Protein AF-A0A3D3RJ85-F1 (afdb_monomer_lite)

Secondary structure (DSSP, 8-state):
---------------------------EEEEETTEEEEE-SPPBEEEETTEEE--SSS-BEEETTEEEEEHIIIIIITT--EEEEETTTTEEEEEETTEEEEEEBT-SEEEETTEEEE-SS-BEEEEETTTTEEEEEEEHHHHHHHHT-EEEEETTTTEEEEE-TT-S-S-TTS-EEEEETTEEEEE-SPEEEEEETTEE---SS-EEEETTEEEEEHIIIIISSSS--EEEEETTEEEEEETTEEEEEETT-SEEEETTEEEE-SS--EEEEEGGG--EEEEEEHHHHHHHTT-EEEEETTTTEEEEEPPPPPPP------------PPEEEEEE-HHHH-SS---HHHHHHHHHHHHHHHHHHT--EEEEEEESSS-BSS--SSSPBPHHHHSSTT---SS-HHHHHHHHHHTTT-EEEEEE-SSEEESS---GGGS-TT-HHHHHHHSTT-GGGEEEETTEEEE-TT-HHHHHHHHHHHHHHHHHS--SEEEE-S-SB---GGGGGGSTTHHHHHHHT--S-HHHHHHHHHHHHHHHHHHHHHHH-TTSEEEE--BS-HHHHH-SSSB---HHHHHHSTTS-SEE--B----TT-TTT-HHHHHHHHHHH---TTSEEEEEE-GGGTT-TTSGGGGGGS-S-HHHHHHHHHHHHT---EEEES-GGGGT-TTTHHHHHHHHHHHT-

Sequence (689 aa):
MKIKKWLTGLLVFCLIMTAVPIQGATSLPIRYSGKNYNYTDKQLKVKCNNKNVDISDTPGILDGDIGLLPYEEVFQDALNVSTTYSEAEKSLTLSKNGNKVILYVDGTYALVNGKKVQVPAKAKFVLYRNVNETKLLVPSRFVSKYLGFDYVYTSSTATISIVDNTSSSNSNKQSLAIVYAGKKQNYTDTQYTVYAEGKKVSTVMPAIKKNDTILVPAYTTFAKGGQGIQYSYKNSKMTLTKGDQSIIMKKGSKTALINGEEITLTEPLRAVKKVANGKYYMMAPVEVIAEAFGLVLTVDEELGTVKLTVPVEEVPDVEEPDVPEEDQEEMKGMWVSYLELGSGKKTEAQWKKKIDSIIEDCVNYGMNTIIFQVRPFGDAIYESDLFPWSQYVSGTQGVDPGYDPFEYVVEASHKKGLKVEAWINPYRVSSSSTDITKLSKDNPARKFRSTKGKERYVLAYNNGLYYNPAVKEVQNLIVNGVKEILDKYDVDGIHLDDYFYPSLGSNYANSFDATEYKASGSKLSIANWRRENVNTLVKKLYSTVKAADPNIRFGISPAGNINNLKDNTMYYVDIDTWLSEKGYVDYICPQIYWSFDHKTAAYDKMVDQWIQLNKSDIVDLYIGIAVYKAGYSNVDSGEWGKKSTILRDQILYGRETGKVDGYMFFRYDSFHNSVAQKEVNNLLKVLKQ

pLDDT: mean 87.58, std 16.29, range [28.28, 98.88]

Structure (mmCIF, N/CA/C/O backbone):
data_AF-A0A3D3RJ85-F1
#
_entry.id   AF-A0A3D3RJ85-F1
#
loop_
_atom_site.group_PDB
_atom_site.id
_atom_site.type_symbol
_atom_site.label_atom_id
_atom_site.label_alt_id
_atom_site.label_comp_id
_atom_site.label_asym_id
_atom_site.label_entity_id
_atom_site.label_seq_id
_atom_site.pdbx_PDB_ins_code
_atom_site.Cartn_x
_atom_site.Cartn_y
_atom_site.Cartn_z
_atom_site.occupancy
_atom_site.B_iso_or_equiv
_atom_site.auth_seq_id
_atom_site.auth_comp_id
_atom_site.auth_asym_id
_atom_site.auth_atom_id
_atom_site.pdbx_PDB_model_num
ATOM 1 N N . MET A 1 1 ? 80.071 6.674 -34.359 1.00 35.53 1 MET A N 1
ATOM 2 C CA . MET A 1 1 ? 79.670 6.607 -32.933 1.00 35.53 1 MET A CA 1
ATOM 3 C C . MET A 1 1 ? 78.147 6.502 -32.872 1.00 35.53 1 MET A C 1
ATOM 5 O O . MET A 1 1 ? 77.483 7.112 -33.694 1.00 35.53 1 MET A O 1
ATOM 9 N N . LYS A 1 2 ? 77.617 5.618 -32.026 1.00 37.38 2 LYS A N 1
ATOM 10 C CA . LYS A 1 2 ? 76.250 5.057 -32.054 1.00 37.38 2 LYS A CA 1
ATOM 11 C C . LYS A 1 2 ? 75.184 5.945 -31.357 1.00 37.38 2 LYS A C 1
ATOM 13 O O . LYS A 1 2 ? 75.510 6.529 -30.334 1.00 37.38 2 LYS A O 1
ATOM 18 N N . ILE A 1 3 ? 73.916 5.825 -31.820 1.00 38.38 3 ILE A N 1
ATOM 19 C CA . ILE A 1 3 ? 72.606 6.031 -31.114 1.00 38.38 3 ILE A CA 1
ATOM 20 C C . ILE A 1 3 ? 72.151 7.520 -30.987 1.00 38.38 3 ILE A C 1
ATOM 22 O O . ILE A 1 3 ? 72.967 8.350 -30.636 1.00 38.38 3 ILE A O 1
ATOM 26 N N . LYS A 1 4 ? 70.909 7.990 -31.261 1.00 36.78 4 LYS A N 1
ATOM 27 C CA . LYS A 1 4 ? 69.532 7.530 -30.930 1.00 36.78 4 LYS A CA 1
ATOM 28 C C . LYS A 1 4 ? 68.464 8.193 -31.852 1.00 36.78 4 LYS A C 1
ATOM 30 O O . LYS A 1 4 ? 68.701 9.246 -32.426 1.00 36.78 4 LYS A O 1
ATOM 35 N N . LYS A 1 5 ? 67.296 7.539 -31.934 1.00 43.44 5 LYS A N 1
ATOM 36 C CA . LYS A 1 5 ? 66.051 7.808 -32.702 1.00 43.44 5 LYS A CA 1
ATOM 37 C C . LYS A 1 5 ? 65.282 9.095 -32.317 1.00 43.44 5 LYS A C 1
ATOM 39 O O . LYS A 1 5 ? 65.373 9.479 -31.157 1.00 43.44 5 LYS A O 1
ATOM 44 N N . TRP A 1 6 ? 64.432 9.600 -33.233 1.00 32.72 6 TRP A N 1
ATOM 45 C CA . TRP A 1 6 ? 62.954 9.840 -33.150 1.00 32.72 6 TRP A CA 1
ATOM 46 C C . TRP A 1 6 ? 62.539 10.846 -34.263 1.00 32.72 6 TRP A C 1
ATOM 48 O O . TRP A 1 6 ? 63.122 11.916 -34.338 1.00 32.72 6 TRP A O 1
ATOM 58 N N . LEU A 1 7 ? 61.803 10.479 -35.325 1.00 34.25 7 LEU A N 1
ATOM 59 C CA . LEU A 1 7 ? 60.338 10.322 -35.505 1.00 34.25 7 LEU A CA 1
ATOM 60 C C . LEU A 1 7 ? 59.501 11.617 -35.382 1.00 34.25 7 LEU A C 1
ATOM 62 O O . LEU A 1 7 ? 59.059 11.958 -34.293 1.00 34.25 7 LEU A O 1
ATOM 66 N N . THR A 1 8 ? 59.188 12.232 -36.530 1.00 32.97 8 THR A N 1
ATOM 67 C CA . THR A 1 8 ? 57.969 13.031 -36.783 1.00 32.97 8 THR A CA 1
ATOM 68 C C . THR A 1 8 ? 57.664 13.024 -38.286 1.00 32.97 8 THR A C 1
ATOM 70 O O . THR A 1 8 ? 58.302 13.717 -39.072 1.00 32.97 8 THR A O 1
ATOM 73 N N . GLY A 1 9 ? 56.697 12.203 -38.698 1.00 34.09 9 GLY A N 1
ATOM 74 C CA . GLY A 1 9 ? 56.109 12.220 -40.038 1.00 34.09 9 GLY A CA 1
ATOM 75 C C . GLY A 1 9 ? 54.643 12.619 -39.929 1.00 34.09 9 GLY A C 1
ATOM 76 O O . GLY A 1 9 ? 53.859 11.895 -39.320 1.00 34.09 9 GLY A O 1
ATOM 77 N N . LEU A 1 10 ? 54.306 13.787 -40.482 1.00 33.91 10 LEU A N 1
ATOM 78 C CA . LEU A 1 10 ? 52.941 14.275 -40.661 1.00 33.91 10 LEU A CA 1
ATOM 79 C C . LEU A 1 10 ? 52.144 13.297 -41.536 1.00 33.91 10 LEU A C 1
ATOM 81 O O . LEU A 1 10 ? 52.535 13.024 -42.669 1.00 33.91 10 LEU A O 1
ATOM 85 N N . LEU A 1 11 ? 50.987 12.857 -41.047 1.00 34.09 11 LEU A N 1
ATOM 86 C CA . LEU A 1 11 ? 49.933 12.260 -41.861 1.00 34.09 11 LEU A CA 1
ATOM 87 C C . LEU A 1 11 ? 48.690 13.139 -41.713 1.00 34.09 11 LEU A C 1
ATOM 89 O O . LEU A 1 11 ? 48.042 13.175 -40.670 1.00 34.09 11 LEU A O 1
ATOM 93 N N . VAL A 1 12 ? 48.425 13.901 -42.771 1.00 37.09 12 VAL A N 1
ATOM 94 C CA . VAL A 1 12 ? 47.211 14.687 -42.980 1.00 37.09 12 VAL A CA 1
ATOM 95 C C . VAL A 1 12 ? 46.059 13.704 -43.175 1.00 37.09 12 VAL A C 1
ATOM 97 O O . VAL A 1 12 ? 45.979 13.040 -44.205 1.00 37.09 12 VAL A O 1
ATOM 100 N N . PHE A 1 13 ? 45.172 13.600 -42.187 1.00 31.62 13 PHE A N 1
ATOM 101 C CA . PHE A 1 13 ? 43.882 12.937 -42.348 1.00 31.62 13 PHE A CA 1
ATOM 102 C C . PHE A 1 13 ? 42.824 14.019 -42.578 1.00 31.62 13 PHE A C 1
ATOM 104 O O . PHE A 1 13 ? 42.473 14.769 -41.668 1.00 31.62 13 PHE A O 1
ATOM 111 N N . CYS A 1 14 ? 42.351 14.128 -43.822 1.00 33.44 14 CYS A N 1
ATOM 112 C CA . CYS A 1 14 ? 41.164 14.902 -44.167 1.00 33.44 14 CYS A CA 1
ATOM 113 C C . CYS A 1 14 ? 39.951 14.289 -43.459 1.00 33.44 14 CYS A C 1
ATOM 115 O O . CYS A 1 14 ? 39.433 13.259 -43.886 1.00 33.44 14 CYS A O 1
ATOM 117 N N . LEU A 1 15 ? 39.484 14.935 -42.393 1.00 30.28 15 LEU A N 1
ATOM 118 C CA . LEU A 1 15 ? 38.138 14.727 -41.877 1.00 30.28 15 LEU A CA 1
ATOM 119 C C . LEU A 1 15 ? 37.226 15.725 -42.589 1.00 30.28 15 LEU A C 1
ATOM 121 O O . LEU A 1 15 ? 37.188 16.909 -42.260 1.00 30.28 15 LEU A O 1
ATOM 125 N N . ILE A 1 16 ? 36.504 15.232 -43.593 1.00 36.62 16 ILE A N 1
ATOM 126 C CA . ILE A 1 16 ? 35.307 15.895 -44.102 1.00 36.62 16 ILE A CA 1
ATOM 127 C C . ILE A 1 16 ? 34.309 15.880 -42.941 1.00 36.62 16 ILE A C 1
ATOM 129 O O . ILE A 1 16 ? 33.618 14.890 -42.710 1.00 36.62 16 ILE A O 1
ATOM 133 N N . MET A 1 17 ? 34.264 16.964 -42.166 1.00 35.22 17 MET A N 1
ATOM 134 C CA . MET A 1 17 ? 33.098 17.264 -41.349 1.00 35.22 17 MET A CA 1
ATOM 135 C C . MET A 1 17 ? 31.976 17.625 -42.317 1.00 35.22 17 MET A C 1
ATOM 137 O O . MET A 1 17 ? 31.856 18.767 -42.755 1.00 35.22 17 MET A O 1
ATOM 141 N N . THR A 1 18 ? 31.139 16.651 -42.665 1.00 35.62 18 THR A N 1
ATOM 142 C CA . THR A 1 18 ? 29.778 16.982 -43.072 1.00 35.62 18 THR A CA 1
ATOM 143 C C . THR A 1 18 ? 29.142 17.658 -41.867 1.00 35.62 18 THR A C 1
ATOM 145 O O . THR A 1 18 ? 28.849 16.999 -40.867 1.00 35.62 18 THR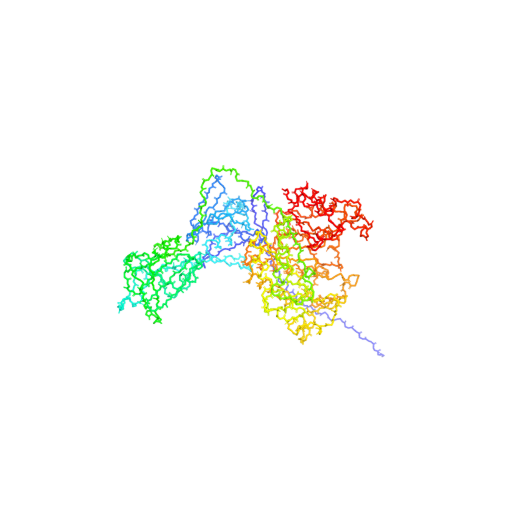 A O 1
ATOM 148 N N . ALA A 1 19 ? 28.994 18.980 -41.929 1.00 37.44 19 ALA A N 1
ATOM 149 C CA . ALA A 1 19 ? 28.113 19.702 -41.035 1.00 37.44 19 ALA A CA 1
ATOM 150 C C . ALA A 1 19 ? 26.723 19.085 -41.207 1.00 37.44 19 ALA A C 1
ATOM 152 O O . ALA A 1 19 ? 26.033 19.338 -42.192 1.00 37.44 19 ALA A O 1
ATOM 153 N N . VAL A 1 20 ? 26.342 18.206 -40.282 1.00 36.03 20 VAL A N 1
ATOM 154 C CA . VAL A 1 20 ? 24.941 17.844 -40.121 1.00 36.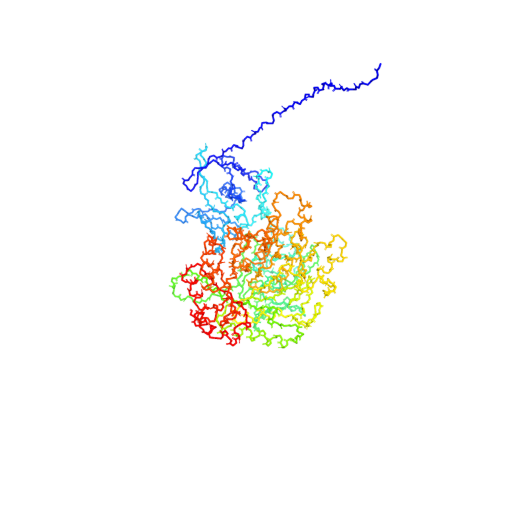03 20 VAL A CA 1
ATOM 155 C C . VAL A 1 20 ? 24.274 19.149 -39.703 1.00 36.03 20 VAL A C 1
ATOM 157 O O . VAL A 1 20 ? 24.696 19.720 -38.691 1.00 36.03 20 VAL A O 1
ATOM 160 N N . PRO A 1 21 ? 23.306 19.684 -40.463 1.00 34.34 21 PRO A N 1
ATOM 161 C CA . PRO A 1 21 ? 22.552 20.820 -39.977 1.00 34.34 21 PRO A CA 1
ATOM 162 C C . PRO A 1 21 ? 21.924 20.372 -38.660 1.00 34.34 21 PRO A C 1
ATOM 164 O O . PRO A 1 21 ? 21.127 19.433 -38.631 1.00 34.34 21 PRO A O 1
ATOM 167 N N . ILE A 1 22 ? 22.322 21.000 -37.553 1.00 37.91 22 ILE A N 1
ATOM 168 C CA . ILE A 1 22 ? 21.548 20.928 -36.321 1.00 37.91 22 ILE A CA 1
ATOM 169 C C . ILE A 1 22 ? 20.254 21.645 -36.674 1.00 37.91 22 ILE A C 1
ATOM 171 O O . ILE A 1 22 ? 20.170 22.871 -36.647 1.00 37.91 22 ILE A O 1
ATOM 175 N N . GLN A 1 23 ? 19.273 20.868 -37.115 1.00 38.78 23 GLN A N 1
ATOM 176 C CA . GLN A 1 23 ? 17.913 21.318 -37.295 1.00 38.78 23 GLN A CA 1
ATOM 177 C C . GLN A 1 23 ? 17.419 21.627 -35.883 1.00 38.78 23 GLN A C 1
ATOM 179 O O . GLN A 1 23 ? 17.003 20.734 -35.146 1.00 38.78 23 GLN A O 1
ATOM 184 N N . GLY A 1 24 ? 17.603 22.878 -35.452 1.00 39.94 24 GLY A N 1
ATOM 185 C CA . GLY A 1 24 ? 17.047 23.359 -34.197 1.00 39.94 24 GLY A CA 1
ATOM 186 C C . GLY A 1 24 ? 15.560 23.035 -34.206 1.00 39.94 24 GLY A C 1
ATOM 187 O O . GLY A 1 24 ? 14.891 23.293 -35.207 1.00 39.94 24 GLY A O 1
ATOM 188 N N . ALA A 1 25 ? 15.063 22.404 -33.140 1.00 46.53 25 ALA A N 1
ATOM 189 C CA . ALA A 1 25 ? 13.638 22.158 -32.995 1.00 46.53 25 ALA A CA 1
ATOM 190 C C . ALA A 1 25 ? 12.914 23.493 -33.215 1.00 46.53 25 ALA A C 1
ATOM 192 O O . ALA A 1 25 ? 13.152 24.457 -32.486 1.00 46.53 25 ALA A O 1
ATOM 193 N N . THR A 1 26 ? 12.107 23.580 -34.273 1.00 63.44 26 THR A N 1
ATOM 194 C CA . THR A 1 26 ? 11.292 24.759 -34.562 1.00 63.44 26 THR A CA 1
ATOM 195 C C . THR A 1 26 ? 10.365 24.966 -33.377 1.00 63.44 26 THR A C 1
ATOM 197 O O . THR A 1 26 ? 9.467 24.152 -33.146 1.00 63.44 26 THR A O 1
ATOM 200 N N . SER A 1 27 ? 10.626 26.009 -32.592 1.00 80.31 27 SER A N 1
ATOM 201 C CA . SER A 1 27 ? 9.788 26.349 -31.453 1.00 80.31 27 SER A CA 1
ATOM 202 C C . SER A 1 27 ? 8.386 26.698 -31.948 1.00 80.31 27 SER A C 1
ATOM 204 O O . SER A 1 27 ? 8.212 27.414 -32.935 1.00 80.31 27 SER A O 1
ATOM 206 N N . LEU A 1 28 ? 7.376 26.156 -31.276 1.00 91.38 28 LEU A N 1
ATOM 207 C CA . LEU A 1 28 ? 5.972 26.378 -31.589 1.00 91.38 28 LEU A CA 1
ATOM 208 C C . LEU A 1 28 ? 5.417 27.440 -30.627 1.00 91.38 28 LEU A C 1
ATOM 210 O O . LEU A 1 28 ? 5.245 27.156 -29.440 1.00 91.38 28 LEU A O 1
ATOM 214 N N . PRO A 1 29 ? 5.158 28.676 -31.079 1.00 93.19 29 PRO A N 1
ATOM 215 C CA . PRO A 1 29 ? 4.627 29.713 -30.214 1.00 93.19 29 PRO A CA 1
ATOM 216 C C . PRO A 1 29 ? 3.141 29.455 -29.954 1.00 93.19 29 PRO A C 1
ATOM 218 O O . PRO A 1 29 ? 2.297 29.581 -30.842 1.00 93.19 29 PRO A O 1
ATOM 221 N N . ILE A 1 30 ? 2.821 29.129 -28.707 1.00 94.88 30 ILE A N 1
ATOM 222 C CA . ILE A 1 30 ? 1.463 28.843 -28.245 1.00 94.88 30 ILE A CA 1
ATOM 223 C C . ILE A 1 30 ? 1.090 29.730 -27.059 1.00 94.88 30 ILE A C 1
ATOM 225 O O . ILE A 1 30 ? 1.949 30.316 -26.400 1.00 94.88 30 ILE A O 1
ATOM 229 N N . ARG A 1 31 ? -0.202 29.861 -26.773 1.00 89.44 31 ARG A N 1
ATOM 230 C CA . ARG A 1 31 ? -0.711 30.541 -25.580 1.00 89.44 31 ARG A CA 1
ATOM 231 C C . ARG A 1 31 ? -1.834 29.720 -24.967 1.00 89.44 31 ARG A C 1
ATOM 233 O O . ARG A 1 31 ? -2.778 29.360 -25.654 1.00 89.44 31 ARG A O 1
ATOM 240 N N . TYR A 1 32 ? -1.746 29.469 -23.671 1.00 87.81 32 TYR A N 1
ATOM 241 C CA . TYR A 1 32 ? -2.803 28.843 -22.876 1.00 87.81 32 TYR A CA 1
ATOM 242 C C . TYR A 1 32 ? -2.699 29.346 -21.435 1.00 87.81 32 TYR A C 1
ATOM 244 O O . TYR A 1 32 ? -1.665 29.891 -21.039 1.00 87.81 32 TYR A O 1
ATOM 252 N N . SER A 1 33 ? -3.786 29.255 -20.665 1.00 78.31 33 SER A N 1
ATOM 253 C CA . SER A 1 33 ? -3.843 29.746 -19.272 1.00 78.31 33 SER A CA 1
ATOM 254 C C . SER A 1 33 ? -3.320 31.191 -19.104 1.00 78.31 33 SER A C 1
ATOM 256 O O . SER A 1 33 ? -2.641 31.523 -18.134 1.00 78.31 33 SER A O 1
ATOM 258 N N . GLY A 1 34 ? -3.575 32.052 -20.098 1.00 75.94 34 GLY A N 1
ATOM 259 C CA . GLY A 1 34 ? -3.173 33.465 -20.100 1.00 75.94 34 GLY A CA 1
ATOM 260 C C . GLY A 1 34 ? -1.689 33.754 -20.372 1.00 75.94 34 GLY A C 1
ATOM 261 O O . GLY A 1 34 ? -1.317 34.926 -20.432 1.00 75.94 34 GLY A O 1
ATOM 262 N N . LYS A 1 35 ? -0.843 32.736 -20.580 1.00 80.88 35 LYS A N 1
ATOM 263 C CA . LYS A 1 35 ? 0.610 32.887 -20.768 1.00 80.88 35 LYS A CA 1
ATOM 264 C C . LYS A 1 35 ? 1.051 32.476 -22.171 1.00 80.88 35 LYS A C 1
ATOM 266 O O . LYS A 1 35 ? 0.508 31.541 -22.751 1.00 80.88 35 LYS A O 1
ATOM 271 N N . ASN A 1 36 ? 2.042 33.187 -22.708 1.00 87.56 36 ASN A N 1
ATOM 272 C CA . ASN A 1 36 ? 2.681 32.848 -23.979 1.00 87.56 36 ASN A CA 1
ATOM 273 C C . ASN A 1 36 ? 3.841 31.875 -23.726 1.00 87.56 36 ASN A C 1
ATOM 275 O O . ASN A 1 36 ? 4.658 32.109 -22.838 1.00 87.56 36 ASN A O 1
ATOM 279 N N . TYR A 1 37 ? 3.944 30.843 -24.554 1.00 88.56 37 TYR A N 1
ATOM 280 C CA . TYR A 1 37 ? 4.975 29.815 -24.506 1.00 88.56 37 TYR A CA 1
ATOM 281 C C . TYR A 1 37 ? 5.615 29.659 -25.883 1.00 88.56 37 TYR A C 1
ATOM 283 O O . TYR A 1 37 ? 4.931 29.732 -26.900 1.00 88.56 37 TYR A O 1
ATOM 291 N N . ASN A 1 38 ? 6.920 29.400 -25.910 1.00 90.00 38 ASN A N 1
ATOM 292 C CA . ASN A 1 38 ? 7.612 28.889 -27.090 1.00 90.00 38 ASN A CA 1
ATOM 293 C C . ASN A 1 38 ? 7.849 27.401 -26.841 1.00 90.00 38 ASN A C 1
ATOM 295 O O . ASN A 1 38 ? 8.827 27.035 -26.198 1.00 90.00 38 ASN A O 1
ATOM 299 N N . TYR A 1 39 ? 6.911 26.561 -27.264 1.00 89.88 39 TYR A N 1
ATOM 300 C CA . TYR A 1 39 ? 6.940 25.125 -27.016 1.00 89.88 39 TYR A CA 1
ATOM 301 C C . TYR A 1 39 ? 8.069 24.472 -27.822 1.00 89.88 39 TYR A C 1
ATOM 303 O O . TYR A 1 39 ? 8.102 24.571 -29.048 1.00 89.88 39 TYR A O 1
ATOM 311 N N . THR A 1 40 ? 9.027 23.859 -27.128 1.00 87.94 40 THR A N 1
ATOM 312 C CA . THR A 1 40 ? 10.263 23.308 -27.717 1.00 87.94 40 THR A CA 1
ATOM 313 C C . THR A 1 40 ? 10.284 21.785 -27.797 1.00 87.94 40 THR A C 1
ATOM 315 O O . THR A 1 40 ? 11.192 21.222 -28.406 1.00 87.94 40 THR A O 1
ATOM 318 N N . ASP A 1 41 ? 9.314 21.122 -27.172 1.00 86.19 41 ASP A N 1
ATOM 319 C CA . ASP A 1 41 ? 9.202 19.668 -27.178 1.00 86.19 41 ASP A CA 1
ATOM 320 C C . ASP A 1 41 ? 8.661 19.141 -28.515 1.00 86.19 41 ASP A C 1
ATOM 322 O O . ASP A 1 41 ? 8.302 19.886 -29.434 1.00 86.19 41 ASP A O 1
ATOM 326 N N . LYS A 1 42 ? 8.631 17.811 -28.644 1.00 87.62 42 LYS A N 1
ATOM 327 C CA . LYS A 1 42 ? 8.175 17.153 -29.869 1.00 87.62 42 LYS A CA 1
ATOM 328 C C . LYS A 1 42 ? 6.697 17.453 -30.126 1.00 87.62 42 LYS A C 1
ATOM 330 O O . LYS A 1 42 ? 5.831 17.044 -29.360 1.00 87.62 42 LYS A O 1
ATOM 335 N N . GLN A 1 43 ? 6.427 18.081 -31.264 1.00 94.19 43 GLN A N 1
ATOM 336 C CA . GLN A 1 43 ? 5.081 18.266 -31.799 1.00 94.19 43 GLN A CA 1
ATOM 337 C C . GLN A 1 43 ? 4.496 16.906 -32.211 1.00 94.19 43 GLN A C 1
ATOM 339 O O . GLN A 1 43 ? 5.124 16.150 -32.962 1.00 94.19 43 GLN A O 1
ATOM 344 N N . LEU A 1 44 ? 3.318 16.575 -31.688 1.00 95.81 44 LEU A N 1
ATOM 345 C CA . LEU A 1 44 ? 2.696 15.267 -31.857 1.00 95.81 44 LEU A CA 1
ATOM 346 C C . LEU A 1 44 ? 1.950 15.175 -33.186 1.00 95.81 44 LEU A C 1
ATOM 348 O O . LEU A 1 44 ? 1.183 16.062 -33.556 1.00 95.81 44 LEU A O 1
ATOM 352 N N . LYS A 1 45 ? 2.137 14.043 -33.863 1.00 96.62 45 LYS A N 1
ATOM 353 C CA . LYS A 1 45 ? 1.380 13.629 -35.050 1.00 96.62 45 LYS A CA 1
ATOM 354 C C . LYS A 1 45 ? 0.368 12.565 -34.658 1.00 96.62 45 LYS A C 1
ATOM 356 O O . LYS A 1 45 ? 0.613 11.813 -33.712 1.00 96.62 45 LYS A O 1
ATOM 361 N N . VAL A 1 46 ? -0.715 12.427 -35.417 1.00 96.44 46 VAL A N 1
ATOM 362 C CA . VAL A 1 46 ? -1.733 11.409 -35.140 1.00 96.44 46 VAL A CA 1
ATOM 363 C C . VAL A 1 46 ? -2.104 10.580 -36.369 1.00 96.44 46 VAL A C 1
ATOM 365 O O . VAL A 1 46 ? -2.171 11.070 -37.496 1.00 96.44 46 VAL A O 1
ATOM 368 N N . LYS A 1 47 ? -2.313 9.283 -36.132 1.00 94.25 47 LYS A N 1
ATOM 369 C CA . LYS A 1 47 ? -2.940 8.347 -37.060 1.00 94.25 47 LYS A CA 1
ATOM 370 C C . LYS A 1 47 ? -4.211 7.792 -36.432 1.00 94.25 47 LYS A C 1
ATOM 372 O O . LYS A 1 47 ? -4.142 7.216 -35.351 1.00 94.25 47 LYS A O 1
ATOM 377 N N . CYS A 1 48 ? -5.330 7.892 -37.133 1.00 91.69 48 CYS A N 1
ATOM 378 C CA . CYS A 1 48 ? -6.604 7.305 -36.732 1.00 91.69 48 CYS A CA 1
ATOM 379 C C . CYS A 1 48 ? -6.966 6.204 -37.729 1.00 91.69 48 CYS A C 1
ATOM 381 O O . CYS A 1 48 ? -6.947 6.436 -38.939 1.00 91.69 48 CYS A O 1
ATOM 383 N N . ASN A 1 49 ? -7.247 4.988 -37.253 1.00 86.12 49 ASN A N 1
ATOM 384 C CA . ASN A 1 49 ? -7.575 3.838 -38.112 1.00 86.12 49 ASN A CA 1
ATOM 385 C C . ASN A 1 49 ? -6.547 3.621 -39.244 1.00 86.12 49 ASN A C 1
ATOM 387 O O . ASN A 1 49 ? -6.895 3.416 -40.407 1.00 86.12 49 ASN A O 1
ATOM 391 N N . ASN A 1 50 ? -5.258 3.710 -38.893 1.00 82.75 50 ASN A N 1
ATOM 392 C CA . ASN A 1 50 ? -4.099 3.619 -39.793 1.00 82.75 50 ASN A CA 1
ATOM 393 C C . ASN A 1 50 ? -3.985 4.715 -40.872 1.00 82.75 50 ASN A C 1
ATOM 395 O O . ASN A 1 50 ? -3.068 4.658 -41.693 1.00 82.75 50 ASN A O 1
ATOM 399 N N . LYS A 1 51 ? -4.848 5.736 -40.858 1.00 89.25 51 LYS A N 1
ATOM 400 C CA . LYS A 1 51 ? -4.766 6.908 -41.740 1.00 89.25 51 LYS A CA 1
ATOM 401 C C . LYS A 1 51 ? -4.174 8.091 -40.984 1.00 89.25 51 LYS A C 1
ATOM 403 O O . LYS A 1 51 ? -4.468 8.275 -39.808 1.00 89.25 51 LYS A O 1
ATOM 408 N N . ASN A 1 52 ? -3.338 8.886 -41.647 1.00 91.94 52 ASN A N 1
ATOM 409 C CA . ASN A 1 52 ? -2.858 10.140 -41.064 1.00 91.94 52 ASN A CA 1
ATOM 410 C C . ASN A 1 52 ? -4.036 11.104 -40.905 1.00 91.94 52 ASN A C 1
ATOM 412 O O . ASN A 1 52 ? -4.841 11.231 -41.827 1.00 91.94 52 ASN A O 1
ATOM 416 N N . VAL A 1 53 ? -4.102 11.779 -39.762 1.00 95.88 53 VAL A N 1
ATOM 417 C CA . VAL A 1 53 ? -4.985 12.929 -39.560 1.00 95.88 53 VAL A CA 1
ATOM 418 C C . VAL A 1 53 ? -4.117 14.170 -39.657 1.00 95.88 53 VAL A C 1
ATOM 420 O O . VAL A 1 53 ? -3.050 14.225 -39.035 1.00 95.88 53 VAL A O 1
ATOM 423 N N . ASP A 1 54 ? -4.539 15.121 -40.482 1.00 93.88 54 ASP A N 1
ATOM 424 C CA . ASP A 1 54 ? -3.790 16.353 -40.661 1.00 93.88 54 ASP A CA 1
ATOM 425 C C . ASP A 1 54 ? -4.032 17.290 -39.478 1.00 93.88 54 ASP A C 1
ATOM 427 O O . ASP A 1 54 ? -5.149 17.728 -39.231 1.00 93.88 54 ASP A O 1
ATOM 431 N N . ILE A 1 55 ? -2.964 17.535 -38.726 1.00 95.38 55 ILE A N 1
ATOM 432 C CA . ILE A 1 55 ? -2.907 18.481 -37.612 1.00 95.38 55 ILE A CA 1
ATOM 433 C C . ILE A 1 55 ? -1.601 19.283 -37.696 1.00 95.38 55 ILE A C 1
ATOM 435 O O . ILE A 1 55 ? -1.022 19.626 -36.670 1.00 95.38 55 ILE A O 1
ATOM 439 N N . SER A 1 56 ? -1.052 19.510 -38.898 1.00 90.62 56 SER A N 1
ATOM 440 C CA . SER A 1 56 ? 0.270 20.142 -39.040 1.00 90.62 56 SER A CA 1
ATOM 441 C C . SER A 1 56 ? 0.318 21.585 -38.541 1.00 90.62 56 SER A C 1
ATOM 443 O O . SER A 1 56 ? 1.347 22.003 -38.011 1.00 90.62 56 SER A O 1
ATOM 445 N N . ASP A 1 57 ? -0.785 22.318 -38.687 1.00 90.81 57 ASP A N 1
ATOM 446 C CA . ASP A 1 57 ? -0.887 23.737 -38.325 1.00 90.81 57 ASP A CA 1
ATOM 447 C C . ASP A 1 57 ? -1.198 23.932 -36.832 1.00 90.81 57 ASP A C 1
ATOM 449 O O . ASP A 1 57 ? -0.717 24.878 -36.199 1.00 90.81 57 ASP A O 1
ATOM 453 N N . THR A 1 58 ? -1.922 22.977 -36.242 1.00 95.69 58 THR A N 1
ATOM 454 C CA . THR A 1 58 ? -2.245 22.913 -34.810 1.00 95.69 58 THR A CA 1
ATOM 455 C C . THR A 1 58 ? -1.847 21.555 -34.213 1.00 95.69 58 THR A C 1
ATOM 457 O O . THR A 1 58 ? -2.708 20.769 -33.801 1.00 95.69 58 THR A O 1
ATOM 460 N N . PRO A 1 59 ? -0.542 21.230 -34.174 1.00 96.56 59 PRO A N 1
ATOM 461 C CA . PRO A 1 59 ? -0.081 19.907 -33.772 1.00 96.56 59 PRO A CA 1
ATOM 462 C C . PRO A 1 59 ? -0.348 19.647 -32.297 1.00 96.56 59 PRO A C 1
ATOM 464 O O . PRO A 1 59 ? -0.360 20.564 -31.474 1.00 96.56 59 PRO A O 1
ATOM 467 N N . GLY A 1 60 ? -0.501 18.374 -31.937 1.00 96.88 60 GLY A N 1
ATOM 468 C CA . GLY A 1 60 ? -0.637 17.995 -30.539 1.00 96.88 60 GLY A CA 1
ATOM 469 C C . GLY A 1 60 ? 0.621 18.337 -29.741 1.00 96.88 60 GLY A C 1
ATOM 470 O O . GLY A 1 60 ? 1.725 18.421 -30.286 1.00 96.88 60 GLY A O 1
ATOM 471 N N . ILE A 1 61 ? 0.460 18.496 -28.434 1.00 95.81 61 ILE A N 1
ATOM 472 C CA . ILE A 1 61 ? 1.557 18.823 -27.518 1.00 95.81 61 ILE A CA 1
ATOM 473 C C . ILE A 1 61 ? 1.636 17.791 -26.399 1.00 95.81 61 ILE A C 1
ATOM 475 O O . ILE A 1 61 ? 0.656 17.132 -26.060 1.00 95.81 61 ILE A O 1
ATOM 479 N N . LEU A 1 62 ? 2.812 17.664 -25.809 1.00 91.62 62 LEU A N 1
ATOM 480 C CA . LEU A 1 62 ? 3.033 16.940 -24.566 1.00 91.62 62 LEU A CA 1
ATOM 481 C C . LEU A 1 62 ? 2.848 17.877 -23.368 1.00 91.62 62 LEU A C 1
ATOM 483 O O . LEU A 1 62 ? 3.397 18.977 -23.344 1.00 91.62 62 LEU A O 1
ATOM 487 N N . ASP A 1 63 ? 2.093 17.412 -22.378 1.00 85.12 63 ASP A N 1
ATOM 488 C CA . ASP A 1 63 ? 2.026 17.965 -21.026 1.00 85.12 63 ASP A CA 1
ATOM 489 C C . ASP A 1 63 ? 2.651 16.926 -20.081 1.00 85.12 63 ASP A C 1
ATOM 491 O O . ASP A 1 63 ? 2.042 15.896 -19.776 1.00 85.12 63 ASP A O 1
ATOM 495 N N . GLY A 1 64 ? 3.933 17.113 -19.750 1.00 85.44 64 GLY A N 1
ATOM 496 C CA . GLY A 1 64 ? 4.778 16.036 -19.222 1.00 85.44 64 GLY A CA 1
ATOM 497 C C . GLY A 1 64 ? 4.917 14.898 -20.241 1.00 85.44 64 GLY A C 1
ATOM 498 O O . GLY A 1 64 ? 5.316 15.126 -21.379 1.00 85.44 64 GLY A O 1
ATOM 499 N N . ASP A 1 65 ? 4.530 13.678 -19.859 1.00 84.38 65 ASP A N 1
ATOM 500 C CA . ASP A 1 65 ? 4.494 12.507 -20.755 1.00 84.38 65 ASP A CA 1
ATOM 501 C C . ASP A 1 65 ? 3.108 12.265 -21.394 1.00 84.38 65 ASP A C 1
ATOM 503 O O . ASP A 1 65 ? 2.889 11.258 -22.081 1.00 84.38 65 ASP A O 1
ATOM 507 N N . ILE A 1 66 ? 2.138 13.156 -21.159 1.00 89.69 66 ILE A N 1
ATOM 508 C CA . ILE A 1 66 ? 0.761 12.995 -21.634 1.00 89.69 66 ILE A CA 1
ATOM 509 C C . ILE A 1 66 ? 0.563 13.740 -22.950 1.00 89.69 66 ILE A C 1
ATOM 511 O O . ILE A 1 6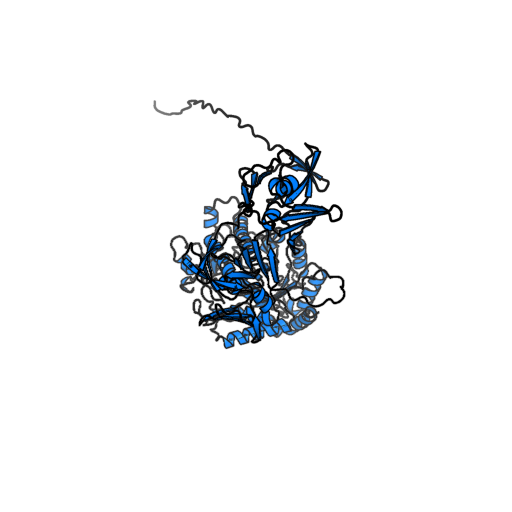6 ? 0.702 14.957 -23.026 1.00 89.69 66 ILE A O 1
ATOM 515 N N . GLY A 1 67 ? 0.180 13.004 -23.994 1.00 93.81 67 GLY A N 1
ATOM 516 C CA . GLY A 1 67 ? -0.173 13.594 -25.281 1.00 93.81 67 GLY A CA 1
ATOM 517 C C . GLY A 1 67 ? -1.546 14.257 -25.252 1.00 93.81 67 GLY A C 1
ATOM 518 O O . GLY A 1 67 ? -2.565 13.575 -25.093 1.00 93.81 67 GLY A O 1
ATOM 519 N N . LEU A 1 68 ? -1.575 15.570 -25.454 1.00 97.75 68 LEU A N 1
ATOM 520 C CA . LEU A 1 68 ? -2.779 16.355 -25.678 1.00 97.75 68 LEU A CA 1
ATOM 521 C C . LEU A 1 68 ? -3.005 16.517 -27.186 1.00 97.75 68 LEU A C 1
ATOM 523 O O . LEU A 1 68 ? -2.125 16.995 -27.903 1.00 97.75 68 LEU A O 1
ATOM 527 N N . LEU A 1 69 ? -4.177 16.099 -27.662 1.00 98.31 69 LEU A N 1
ATOM 528 C CA . LEU A 1 69 ? -4.565 16.172 -29.076 1.00 98.31 69 LEU A CA 1
ATOM 529 C C . LEU A 1 69 ? -5.815 17.041 -29.247 1.00 98.31 69 LEU A C 1
ATOM 531 O O . LEU A 1 69 ? -6.639 17.065 -28.328 1.00 98.31 69 LEU A O 1
ATOM 535 N N . PRO A 1 70 ? -5.976 17.730 -30.389 1.00 98.00 70 PRO A N 1
ATOM 536 C CA . PRO A 1 70 ? -7.159 18.539 -30.633 1.00 98.00 70 PRO A CA 1
ATOM 537 C C . PRO A 1 70 ? -8.366 17.622 -30.850 1.00 98.00 70 PRO A C 1
ATOM 539 O O . PRO A 1 70 ? -8.291 16.627 -31.576 1.00 98.00 70 PRO A O 1
ATOM 542 N N . TYR A 1 71 ? -9.444 17.872 -30.102 1.00 97.88 71 TYR A N 1
ATOM 543 C CA . TYR A 1 71 ? -10.521 16.886 -30.003 1.00 97.88 71 TYR A CA 1
ATOM 544 C C . TYR A 1 71 ? -11.366 16.776 -31.279 1.00 97.88 71 TYR A C 1
ATOM 546 O O . TYR A 1 71 ? -11.875 15.691 -31.563 1.00 97.88 71 TYR A O 1
ATOM 554 N N . GLU A 1 72 ? -11.491 17.867 -32.035 1.00 96.94 72 GLU A N 1
ATOM 555 C CA . GLU A 1 72 ? -12.320 17.957 -33.242 1.00 96.94 72 GLU A CA 1
ATOM 556 C C . GLU A 1 72 ? -11.731 17.080 -34.347 1.00 96.94 72 GLU A C 1
ATOM 558 O O . GLU A 1 72 ? -12.311 16.066 -34.718 1.00 96.94 72 GLU A O 1
ATOM 563 N N . GLU A 1 73 ? -10.504 17.356 -34.773 1.00 97.44 73 GLU A N 1
ATOM 564 C CA . GLU A 1 73 ? -9.860 16.649 -35.878 1.00 97.44 73 GLU A CA 1
ATOM 565 C C . GLU A 1 73 ? -9.638 15.169 -35.547 1.00 97.44 73 GLU A C 1
ATOM 567 O O . GLU A 1 73 ? -9.765 14.293 -36.404 1.00 97.44 73 GLU A O 1
ATOM 572 N N . VAL A 1 74 ? -9.292 14.871 -34.290 1.00 97.50 74 VAL A N 1
ATOM 573 C CA . VAL A 1 74 ? -8.897 13.519 -33.885 1.00 97.50 74 VAL A CA 1
ATOM 574 C C . VAL A 1 74 ? -10.089 12.661 -33.487 1.00 97.50 74 VAL A C 1
ATOM 576 O O . VAL A 1 74 ? -10.237 11.556 -34.011 1.00 97.50 74 VAL A O 1
ATOM 579 N N . PHE A 1 75 ? -10.912 13.116 -32.541 1.00 96.44 75 PHE A N 1
ATOM 580 C CA . PHE A 1 75 ? -11.993 12.296 -31.996 1.00 96.44 75 PHE A CA 1
ATOM 581 C C . PHE A 1 75 ? -13.292 12.498 -32.772 1.00 96.44 75 PHE A C 1
ATOM 583 O O . PHE A 1 75 ? -13.897 11.506 -33.179 1.00 96.44 75 PHE A O 1
ATOM 590 N N . GLN A 1 76 ? -13.705 13.742 -33.010 1.00 95.38 76 GLN A N 1
ATOM 591 C CA . GLN A 1 76 ? -14.958 14.020 -33.711 1.00 95.38 76 GLN A CA 1
ATOM 592 C C . GLN A 1 76 ? -14.879 13.596 -35.181 1.00 95.38 76 GLN A C 1
ATOM 594 O O . GLN A 1 76 ? -15.649 12.742 -35.609 1.00 95.38 76 GLN A O 1
ATOM 599 N N . ASP A 1 77 ? -13.908 14.109 -35.930 1.00 93.00 77 ASP A N 1
ATOM 600 C CA . ASP A 1 77 ? -13.882 13.968 -37.384 1.00 93.00 77 ASP A CA 1
ATOM 601 C C . ASP A 1 77 ? -13.249 12.637 -37.814 1.00 93.00 77 ASP A C 1
ATOM 603 O O . ASP A 1 77 ? -13.851 11.861 -38.560 1.00 93.00 77 ASP A O 1
ATOM 607 N N . ALA A 1 78 ? -12.046 12.317 -37.320 1.00 91.62 78 ALA A N 1
ATOM 608 C CA . ALA A 1 78 ? -11.327 11.122 -37.768 1.00 91.62 78 ALA A CA 1
ATOM 609 C C . ALA A 1 78 ? -11.816 9.804 -37.137 1.00 91.62 78 ALA A C 1
ATOM 611 O O . ALA A 1 78 ? -11.703 8.746 -37.765 1.00 91.62 78 ALA A O 1
ATOM 612 N N . LEU A 1 79 ? -12.339 9.841 -35.906 1.00 89.94 79 LEU A N 1
ATOM 613 C CA . LEU A 1 79 ? -12.849 8.661 -35.185 1.00 89.94 79 LEU A CA 1
ATOM 614 C C . LEU A 1 79 ? -14.384 8.621 -35.091 1.00 89.94 79 LEU A C 1
ATOM 616 O O . LEU A 1 79 ? -14.945 7.645 -34.577 1.00 89.94 79 LEU A O 1
ATOM 620 N N . ASN A 1 80 ? -15.074 9.633 -35.629 1.00 90.50 80 ASN A N 1
ATOM 621 C CA . ASN A 1 80 ? -16.532 9.736 -35.627 1.00 90.50 80 ASN A CA 1
ATOM 622 C C . ASN A 1 80 ? -17.116 9.559 -34.210 1.00 90.50 80 ASN A C 1
ATOM 624 O O . ASN A 1 80 ? -17.991 8.715 -33.981 1.00 90.50 80 ASN A O 1
ATOM 628 N N . VAL A 1 81 ? -16.533 10.257 -33.233 1.00 91.25 81 VAL A N 1
ATOM 629 C CA . VAL A 1 81 ? -17.019 10.346 -31.848 1.00 91.25 81 VAL A CA 1
ATOM 630 C C . VAL A 1 81 ? -18.047 11.468 -31.774 1.00 91.25 81 VAL A C 1
ATOM 632 O O . VAL A 1 81 ? -17.793 12.570 -32.246 1.00 91.25 81 VAL A O 1
ATOM 635 N N . SER A 1 82 ? -19.199 11.216 -31.152 1.00 92.69 82 SER A N 1
ATOM 636 C CA . SER A 1 82 ? -20.189 12.267 -30.914 1.00 92.69 82 SER A CA 1
ATOM 637 C C . SER A 1 82 ? -19.678 13.207 -29.829 1.00 92.69 82 SER A C 1
ATOM 639 O O . SER A 1 82 ? -19.355 12.761 -28.728 1.00 92.69 82 SER A O 1
ATOM 641 N N . THR A 1 83 ? -19.586 14.496 -30.127 1.00 94.62 83 THR A N 1
ATOM 642 C CA . THR A 1 83 ? -19.027 15.507 -29.226 1.00 94.62 83 THR A CA 1
ATOM 643 C C . THR A 1 83 ? -20.026 16.630 -28.975 1.00 94.62 83 THR A C 1
ATOM 645 O O . THR A 1 83 ? -20.852 16.974 -29.819 1.00 94.62 83 THR A O 1
ATOM 648 N N . THR A 1 84 ? -19.990 17.205 -27.777 1.00 95.50 84 THR A N 1
ATOM 649 C CA . THR A 1 84 ? -20.786 18.384 -27.419 1.00 95.50 84 THR A CA 1
ATOM 650 C C . THR A 1 84 ? -20.011 19.200 -26.405 1.00 95.50 84 THR A C 1
ATOM 652 O O . THR A 1 84 ? -19.698 18.701 -25.325 1.00 95.50 84 THR A O 1
ATOM 655 N N . TYR A 1 85 ? -19.706 20.448 -26.745 1.00 95.06 85 TYR A N 1
ATOM 656 C CA . TYR A 1 85 ? -19.055 21.383 -25.838 1.00 95.06 85 TYR A CA 1
ATOM 657 C C . TYR A 1 85 ? -20.080 22.359 -25.243 1.00 95.06 85 TYR A C 1
ATOM 659 O O . TYR A 1 85 ? -20.890 22.936 -25.969 1.00 95.06 85 TYR A O 1
ATOM 667 N N . SER A 1 86 ? -20.053 22.526 -23.921 1.00 91.38 86 SER A N 1
ATOM 668 C CA . SER A 1 86 ? -20.861 23.487 -23.170 1.00 91.38 86 SER A CA 1
ATOM 669 C C . SER A 1 86 ? -19.961 24.596 -22.644 1.00 91.38 86 SER A C 1
ATOM 671 O O . SER A 1 86 ? -19.092 24.348 -21.809 1.00 91.38 86 SER A O 1
ATOM 673 N N . GLU A 1 87 ? -20.192 25.825 -23.106 1.00 86.81 87 GLU A N 1
ATOM 674 C CA . GLU A 1 87 ? -19.436 26.994 -22.643 1.00 86.81 87 GLU A CA 1
ATOM 675 C C . GLU A 1 87 ? -19.799 27.378 -21.202 1.00 86.81 87 GLU A C 1
ATOM 677 O O . GLU A 1 87 ? -18.919 27.742 -20.426 1.00 86.81 87 GLU A O 1
ATOM 682 N N . ALA A 1 88 ? -21.072 27.237 -20.811 1.00 84.56 88 ALA A N 1
ATOM 683 C CA . ALA A 1 88 ? -21.530 27.540 -19.453 1.00 84.56 88 ALA A CA 1
ATOM 684 C C . ALA A 1 88 ? -20.861 26.630 -18.412 1.00 84.56 88 ALA A C 1
ATOM 686 O O . ALA A 1 88 ? -20.345 27.104 -17.404 1.00 84.56 88 ALA A O 1
ATOM 687 N N . GLU A 1 89 ? -20.799 25.332 -18.713 1.00 80.38 89 GLU A N 1
ATOM 688 C CA . GLU A 1 89 ? -20.207 24.317 -17.833 1.00 80.38 89 GLU A CA 1
ATOM 689 C C . GLU A 1 89 ? -18.702 24.137 -18.056 1.00 80.38 89 GLU A C 1
ATOM 691 O O . GLU A 1 89 ? -18.068 23.310 -17.398 1.00 80.38 89 GLU A O 1
ATOM 696 N N . LYS A 1 90 ? -18.135 24.848 -19.041 1.00 91.75 90 LYS A N 1
ATOM 697 C CA . LYS A 1 90 ? -16.767 24.661 -19.538 1.00 91.75 90 LYS A CA 1
ATOM 698 C C . LYS A 1 90 ? -16.414 23.184 -19.685 1.00 91.75 90 LYS A C 1
ATOM 700 O O . LYS A 1 90 ? -15.389 22.725 -19.180 1.00 91.75 90 LYS A O 1
ATOM 705 N N . SER A 1 91 ? -17.281 22.419 -20.343 1.00 94.06 91 SER A N 1
ATOM 706 C CA . SER A 1 91 ? -17.137 20.969 -20.443 1.00 94.06 91 SER A CA 1
ATOM 707 C C . SER A 1 91 ? -17.309 20.451 -21.864 1.00 94.06 91 SER A C 1
ATOM 709 O O . SER A 1 91 ? -18.108 20.958 -22.643 1.00 94.06 91 SER A O 1
ATOM 711 N N . LEU A 1 92 ? -16.546 19.418 -22.204 1.00 97.81 92 LEU A N 1
ATOM 712 C CA . LEU A 1 92 ? -16.619 18.680 -23.453 1.00 97.81 92 LEU A CA 1
ATOM 713 C C . LEU A 1 92 ? -17.120 17.267 -23.170 1.00 97.81 92 LEU A C 1
ATOM 715 O O . LEU A 1 92 ? -16.421 16.457 -22.565 1.00 97.81 92 LEU A O 1
ATOM 719 N N . THR A 1 93 ? -18.308 16.950 -23.664 1.00 95.50 93 THR A N 1
ATOM 720 C CA . THR A 1 93 ? -18.834 15.588 -23.717 1.00 95.50 93 THR A CA 1
ATOM 721 C C . THR A 1 93 ? -18.349 14.903 -24.989 1.00 95.50 93 THR A C 1
ATOM 723 O O . THR A 1 93 ? -18.501 15.453 -26.072 1.00 95.50 93 THR A O 1
ATOM 726 N N . LEU A 1 94 ? -17.818 13.690 -24.869 1.00 96.94 94 LEU A N 1
ATOM 727 C CA . LEU A 1 94 ? -17.462 12.789 -25.960 1.00 96.94 94 LEU A CA 1
ATOM 728 C C . LEU A 1 94 ? -18.179 11.453 -25.755 1.00 96.94 94 LEU A C 1
ATOM 730 O O . LEU A 1 94 ? -18.126 10.897 -24.661 1.00 96.94 94 LEU A O 1
ATOM 734 N N . SER A 1 95 ? -18.838 10.926 -26.783 1.00 83.81 95 SER A N 1
ATOM 735 C CA . SER A 1 95 ? -19.636 9.702 -26.701 1.00 83.81 95 SER A CA 1
ATOM 736 C C . SER A 1 95 ? -19.415 8.789 -27.905 1.00 83.81 95 SER A C 1
ATOM 738 O O . SER A 1 95 ? -19.469 9.223 -29.057 1.00 83.81 95 SER A O 1
ATOM 740 N N . LYS A 1 96 ? -19.188 7.499 -27.645 1.00 80.69 96 LYS A N 1
ATOM 741 C CA . LYS A 1 96 ? -19.017 6.459 -28.667 1.00 80.69 96 LYS A CA 1
ATOM 742 C C . LYS A 1 96 ? -19.386 5.092 -28.092 1.00 80.69 96 LYS A C 1
ATOM 744 O O . LYS A 1 96 ? -18.936 4.745 -27.005 1.00 80.69 96 LYS A O 1
ATOM 749 N N . ASN A 1 97 ? -20.179 4.302 -28.820 1.00 66.25 97 ASN A N 1
ATOM 750 C CA . ASN A 1 97 ? -20.513 2.908 -28.475 1.00 66.25 97 ASN A CA 1
ATOM 751 C C . ASN A 1 97 ? -21.055 2.716 -27.041 1.00 66.25 97 ASN A C 1
ATOM 753 O O . ASN A 1 97 ? -20.691 1.768 -26.345 1.00 66.25 97 ASN A O 1
ATOM 757 N N . GLY A 1 98 ? -21.897 3.647 -26.579 1.00 62.41 98 GLY A N 1
ATOM 758 C CA . GLY A 1 98 ? -22.466 3.633 -25.226 1.00 62.41 98 GLY A CA 1
ATOM 759 C C . GLY A 1 98 ? -21.501 4.053 -24.112 1.00 62.41 98 GLY A C 1
ATOM 760 O O . GLY A 1 98 ? -21.908 4.079 -22.955 1.00 62.41 98 GLY A O 1
ATOM 761 N N . ASN A 1 99 ? -20.255 4.403 -24.442 1.00 69.81 99 ASN A N 1
ATOM 762 C CA . ASN A 1 99 ? -19.335 5.062 -23.526 1.00 69.81 99 ASN A CA 1
ATOM 763 C C . ASN A 1 99 ? -19.439 6.579 -23.682 1.00 69.81 99 ASN A C 1
ATOM 765 O O . ASN A 1 99 ? -19.502 7.087 -24.802 1.00 69.81 99 ASN A O 1
ATOM 769 N N . LYS A 1 100 ? -19.410 7.291 -22.560 1.00 86.12 100 LYS A N 1
ATOM 770 C CA . LYS A 1 100 ? -19.497 8.744 -22.451 1.00 86.12 100 LYS A CA 1
ATOM 771 C C . LYS A 1 100 ? -18.383 9.250 -21.542 1.00 86.12 100 LYS A C 1
ATOM 773 O O . LYS A 1 100 ? -18.200 8.738 -20.441 1.00 86.12 100 LYS A O 1
ATOM 778 N N . VAL A 1 101 ? -17.665 10.272 -21.988 1.00 87.12 101 VAL A N 1
ATOM 779 C CA . VAL A 1 101 ? -16.621 10.975 -21.238 1.00 87.12 101 VAL A CA 1
ATOM 780 C C . VAL A 1 101 ? -16.948 12.462 -21.254 1.00 87.12 101 VAL A C 1
ATOM 782 O O . VAL A 1 101 ? -17.032 13.048 -22.323 1.00 87.12 101 VAL A O 1
ATOM 785 N N . ILE A 1 102 ? -17.118 13.082 -20.092 1.00 94.75 102 ILE A N 1
ATOM 786 C CA . ILE A 1 102 ? -17.294 14.530 -19.945 1.00 94.75 102 ILE A CA 1
ATOM 787 C C . ILE A 1 102 ? -16.018 15.087 -19.325 1.00 94.75 102 ILE A C 1
ATOM 789 O O . ILE A 1 102 ? -15.714 14.790 -18.174 1.00 94.75 102 ILE A O 1
ATOM 793 N N . LEU A 1 103 ? -15.249 15.852 -20.093 1.00 93.56 103 LEU A N 1
ATOM 794 C CA . LEU A 1 103 ? -14.051 16.553 -19.636 1.00 93.56 103 LEU A CA 1
ATOM 795 C C . LEU A 1 103 ? -14.406 17.981 -19.248 1.00 93.56 103 LEU A C 1
ATOM 797 O O . LEU A 1 103 ? -15.063 18.659 -20.026 1.00 93.56 103 LEU A O 1
ATOM 801 N N . TYR A 1 104 ? -13.905 18.471 -18.120 1.00 93.31 104 TYR A N 1
ATOM 802 C CA . TYR A 1 104 ? -13.999 19.889 -17.767 1.00 93.31 104 TYR A CA 1
ATOM 803 C C . TYR A 1 104 ? -12.699 20.603 -18.145 1.00 93.31 104 TYR A C 1
ATOM 805 O O . TYR A 1 104 ? -11.603 20.104 -17.869 1.00 93.31 104 TYR A O 1
ATOM 813 N N . VAL A 1 105 ? -12.805 21.761 -18.793 1.00 89.31 105 VAL A N 1
ATOM 814 C CA . VAL A 1 105 ? -11.659 22.601 -19.163 1.00 89.31 105 VAL A CA 1
ATOM 815 C C . VAL A 1 105 ? -10.950 23.050 -17.889 1.00 89.31 105 VAL A C 1
ATOM 817 O O . VAL A 1 105 ? -11.581 23.514 -16.945 1.00 89.31 105 VAL A O 1
ATOM 820 N N . ASP A 1 106 ? -9.633 22.858 -17.847 1.00 86.25 106 ASP A N 1
ATOM 821 C CA . ASP A 1 106 ? -8.768 23.057 -16.678 1.00 86.25 106 ASP A CA 1
ATOM 822 C C . ASP A 1 106 ? -9.143 22.234 -15.422 1.00 86.25 106 ASP A C 1
ATOM 824 O O . ASP A 1 106 ? -8.500 22.369 -14.368 1.00 86.25 106 ASP A O 1
ATOM 828 N N . GLY A 1 107 ? -10.120 21.330 -15.546 1.00 81.94 107 GLY A N 1
ATOM 829 C CA . GLY A 1 107 ? -10.586 20.434 -14.497 1.00 81.94 107 GLY A CA 1
ATOM 830 C C . GLY A 1 107 ? -9.613 19.290 -14.218 1.00 81.94 107 GLY A C 1
ATOM 831 O O . GLY A 1 107 ? -8.876 18.835 -15.092 1.00 81.94 107 GLY A O 1
ATOM 832 N N . THR A 1 108 ? -9.601 18.823 -12.970 1.00 83.06 108 THR A N 1
ATOM 833 C CA . THR A 1 108 ? -8.766 17.699 -12.504 1.00 83.06 108 THR A CA 1
ATOM 834 C C . THR A 1 108 ? -9.463 16.347 -12.631 1.00 83.06 108 THR A C 1
ATOM 836 O O . THR A 1 108 ? -8.828 15.306 -12.482 1.00 83.06 108 THR A O 1
ATOM 839 N N . TYR A 1 109 ? -10.746 16.338 -12.993 1.00 78.12 109 TYR A N 1
ATOM 840 C CA . TYR A 1 109 ? -11.535 15.131 -13.195 1.00 78.12 109 TYR A CA 1
ATOM 841 C C . TYR A 1 109 ? -12.400 15.205 -14.461 1.00 78.12 109 TYR A C 1
ATOM 843 O O . TYR A 1 109 ? -12.593 16.263 -15.059 1.00 78.12 109 TYR A O 1
ATOM 851 N N . ALA A 1 110 ? -12.922 14.047 -14.848 1.00 82.69 110 ALA A N 1
ATOM 852 C CA . ALA A 1 110 ? -13.910 13.830 -15.890 1.00 82.69 110 ALA A CA 1
ATOM 853 C C . ALA A 1 110 ? -15.072 13.006 -15.332 1.00 82.69 110 ALA A C 1
ATOM 855 O O . ALA A 1 110 ? -14.885 12.266 -14.367 1.00 82.69 110 ALA A O 1
ATOM 856 N N . LEU A 1 111 ? -16.236 13.055 -15.974 1.00 72.94 111 LEU A N 1
ATOM 857 C CA . LEU A 1 111 ? -17.281 12.054 -15.761 1.00 72.94 111 LEU A CA 1
ATOM 858 C C . LEU A 1 111 ? -17.184 10.987 -16.848 1.00 72.94 111 LEU A C 1
ATOM 860 O O . LEU A 1 111 ? -17.407 11.271 -18.021 1.00 72.94 111 LEU A O 1
ATOM 864 N N . VAL A 1 112 ? -16.866 9.756 -16.469 1.00 71.88 112 VAL A N 1
ATOM 865 C CA . VAL A 1 112 ? -16.883 8.593 -17.358 1.00 71.88 112 VAL A CA 1
ATOM 866 C C . VAL A 1 112 ? -18.118 7.770 -17.032 1.00 71.88 112 VAL A C 1
ATOM 868 O O . VAL A 1 112 ? -18.213 7.201 -15.948 1.00 71.88 112 VAL A O 1
ATOM 871 N N . ASN A 1 113 ? -19.071 7.708 -17.960 1.00 72.38 113 ASN A N 1
ATOM 872 C CA . ASN A 1 113 ? -20.350 7.015 -17.776 1.00 72.38 113 ASN A CA 1
ATOM 873 C C . ASN A 1 113 ? -21.050 7.407 -16.458 1.00 72.38 113 ASN A C 1
ATOM 875 O O . ASN A 1 113 ? -21.565 6.555 -15.744 1.00 72.38 113 ASN A O 1
ATOM 879 N N . GLY A 1 114 ? -21.007 8.699 -16.113 1.00 60.62 114 GLY A N 1
ATOM 880 C CA . GLY A 1 114 ? -21.587 9.242 -14.879 1.00 60.62 114 GLY A CA 1
ATOM 881 C C . GLY A 1 114 ? -20.690 9.154 -13.638 1.00 60.62 114 GLY A C 1
ATOM 882 O O . GLY A 1 114 ? -20.992 9.802 -12.645 1.00 60.62 114 GLY A O 1
ATOM 883 N N . LYS A 1 115 ? -19.562 8.431 -13.680 1.00 61.66 115 LYS A N 1
ATOM 884 C CA . LYS A 1 115 ? -18.628 8.318 -12.546 1.00 61.66 115 LYS A CA 1
ATOM 885 C C . LYS A 1 115 ? -17.481 9.317 -12.646 1.00 61.66 115 LYS A C 1
ATOM 887 O O . LYS A 1 115 ? -16.874 9.458 -13.706 1.00 61.66 115 LYS A O 1
ATOM 892 N N . LYS A 1 116 ? -17.136 9.969 -11.536 1.00 76.44 116 LYS A N 1
ATOM 893 C CA . LYS A 1 116 ? -15.994 10.891 -11.446 1.00 76.44 116 LYS A CA 1
ATOM 894 C C . LYS A 1 116 ? -14.672 10.121 -11.536 1.00 76.44 116 LYS A C 1
ATOM 896 O O . LYS A 1 116 ? -14.440 9.185 -10.781 1.00 76.44 116 LYS A O 1
ATOM 901 N N . VAL A 1 117 ? -13.798 10.512 -12.460 1.00 65.94 117 VAL A N 1
ATOM 902 C CA . VAL A 1 117 ? -12.487 9.889 -12.701 1.00 65.94 117 VAL A CA 1
ATOM 903 C C . VAL A 1 117 ? -11.431 10.979 -12.852 1.00 65.94 117 VAL A C 1
ATOM 905 O O . VAL A 1 117 ? -11.622 11.915 -13.622 1.00 65.94 117 VAL A O 1
ATOM 908 N N . GLN A 1 118 ? -10.296 10.857 -12.160 1.00 79.31 118 GLN A N 1
ATOM 909 C CA . GLN A 1 118 ? -9.185 11.809 -12.283 1.00 79.31 118 GLN A CA 1
ATOM 910 C C . GLN A 1 118 ? -8.619 11.835 -13.711 1.00 79.31 118 GLN A C 1
ATOM 912 O O . GLN A 1 118 ? -8.328 10.782 -14.289 1.00 79.31 118 GLN A O 1
ATOM 917 N N . VAL A 1 119 ? -8.425 13.033 -14.273 1.00 81.62 119 VAL A N 1
ATOM 918 C CA . VAL A 1 119 ? -7.783 13.189 -15.586 1.00 81.62 119 VAL A CA 1
ATOM 919 C C . VAL A 1 119 ? -6.263 13.318 -15.428 1.00 81.62 119 VAL A C 1
ATOM 921 O O . VAL A 1 119 ? -5.788 14.075 -14.584 1.00 81.62 119 VAL A O 1
ATOM 924 N N . PRO A 1 120 ? -5.460 12.600 -16.235 1.00 76.50 120 PRO A N 1
ATOM 925 C CA . PRO A 1 120 ? -4.000 12.595 -16.107 1.00 76.50 120 PRO A CA 1
ATOM 926 C C . PRO A 1 120 ? -3.341 13.891 -16.601 1.00 76.50 120 PRO A C 1
ATOM 928 O O . PRO A 1 120 ? -2.201 14.164 -16.249 1.00 76.50 120 PRO A O 1
ATOM 931 N N . ALA A 1 121 ? -4.050 14.673 -17.415 1.00 90.88 121 ALA A N 1
ATOM 932 C CA . ALA A 1 121 ? -3.690 16.028 -17.806 1.00 90.88 121 ALA A CA 1
ATOM 933 C C . ALA A 1 121 ? -4.973 16.813 -18.095 1.00 90.88 121 ALA A C 1
ATOM 935 O O . ALA A 1 121 ? -5.971 16.243 -18.549 1.00 90.88 121 ALA A O 1
ATOM 936 N N . LYS A 1 122 ? -4.943 18.118 -17.825 1.00 94.06 122 LYS A N 1
ATOM 937 C CA . LYS A 1 122 ? -6.099 19.004 -17.982 1.00 94.06 122 LYS A CA 1
ATOM 938 C C . LYS A 1 122 ? -6.412 19.225 -19.460 1.00 94.06 122 LYS A C 1
ATOM 940 O O . LYS A 1 122 ? -5.506 19.536 -20.237 1.00 94.06 122 LYS A O 1
ATOM 945 N N . ALA A 1 123 ? -7.689 19.125 -19.830 1.00 94.44 123 ALA A N 1
ATOM 946 C CA . ALA A 1 123 ? -8.146 19.632 -21.119 1.00 94.44 123 ALA A CA 1
ATOM 947 C C . ALA A 1 123 ? -8.007 21.160 -21.123 1.00 94.44 123 ALA A C 1
ATOM 949 O O . ALA A 1 123 ? -8.375 21.800 -20.140 1.00 94.44 123 ALA A O 1
ATOM 950 N N . LYS A 1 124 ? -7.446 21.749 -22.179 1.00 94.75 124 LYS A N 1
ATOM 951 C CA . LYS A 1 124 ? -7.159 23.191 -22.201 1.00 94.75 124 LYS A CA 1
ATOM 952 C C . LYS A 1 124 ? -7.250 23.781 -23.598 1.00 94.75 124 LYS A C 1
ATOM 954 O O . LYS A 1 124 ? -6.881 23.134 -24.578 1.00 94.75 124 LYS A O 1
ATOM 959 N N . PHE A 1 125 ? -7.693 25.030 -23.671 1.00 96.31 125 PHE A N 1
ATOM 960 C CA . PHE A 1 125 ? -7.622 25.813 -24.898 1.00 96.31 125 PHE A CA 1
ATOM 961 C C . PHE A 1 125 ? -6.189 26.279 -25.149 1.00 96.31 125 PHE A C 1
ATOM 963 O O . PHE A 1 125 ? -5.565 26.902 -24.287 1.00 96.31 125 PHE A O 1
ATOM 970 N N . VAL A 1 126 ? -5.685 25.992 -26.345 1.00 95.88 126 VAL A N 1
ATOM 971 C CA . VAL A 1 126 ? -4.352 26.370 -26.810 1.00 95.88 126 VAL A CA 1
ATOM 972 C C . VAL A 1 126 ? -4.485 27.207 -28.073 1.00 95.88 126 VAL A C 1
ATOM 974 O O . VAL A 1 126 ? -4.961 26.721 -29.094 1.00 95.88 126 VAL A O 1
ATOM 977 N N . LEU A 1 127 ? -4.042 28.462 -28.002 1.00 95.62 127 LEU A N 1
ATOM 978 C CA . LEU A 1 127 ? -3.899 29.364 -29.143 1.00 95.62 127 LEU A CA 1
ATOM 979 C C . LEU A 1 127 ? -2.539 29.131 -29.809 1.00 95.62 127 LEU A C 1
ATOM 981 O O . LEU A 1 127 ? -1.502 29.423 -29.214 1.00 95.62 127 LEU A O 1
ATOM 985 N N . TYR A 1 128 ? -2.544 28.670 -31.053 1.00 95.69 128 TYR A N 1
ATOM 986 C CA . TYR A 1 128 ? -1.378 28.526 -31.918 1.00 95.69 128 TYR A CA 1
ATOM 987 C C . TYR A 1 128 ? -1.117 29.859 -32.611 1.00 95.69 128 TYR A C 1
ATOM 989 O O . TYR A 1 128 ? -1.821 30.260 -33.535 1.00 95.69 128 TYR A O 1
ATOM 997 N N . ARG A 1 129 ? -0.101 30.590 -32.149 1.00 93.69 129 ARG A N 1
ATOM 998 C CA . ARG A 1 129 ? 0.092 32.001 -32.520 1.00 93.69 129 ARG A CA 1
ATOM 999 C C . ARG A 1 129 ? 0.596 32.201 -33.949 1.00 93.69 129 ARG A C 1
ATOM 1001 O O . ARG A 1 129 ? 0.444 33.295 -34.475 1.00 93.69 129 ARG A O 1
ATOM 1008 N N . ASN A 1 130 ? 1.176 31.170 -34.562 1.00 88.19 130 ASN A N 1
ATOM 1009 C CA . ASN A 1 130 ? 1.641 31.220 -35.952 1.00 88.19 130 ASN A CA 1
ATOM 1010 C C . ASN A 1 130 ? 0.490 31.263 -36.959 1.00 88.19 130 ASN A C 1
ATOM 1012 O O . ASN A 1 130 ? 0.619 31.901 -37.998 1.00 88.19 130 ASN A O 1
ATOM 1016 N N . VAL A 1 131 ? -0.614 30.591 -36.636 1.00 93.94 131 VAL A N 1
ATOM 1017 C CA . VAL A 1 131 ? -1.804 30.480 -37.495 1.00 93.94 131 VAL A CA 1
ATOM 1018 C C . VAL A 1 131 ? -3.017 31.208 -36.910 1.00 93.94 131 VAL A C 1
ATOM 1020 O O . VAL A 1 131 ? -4.054 31.307 -37.550 1.00 93.94 131 VAL A O 1
ATOM 1023 N N . ASN A 1 132 ? -2.862 31.779 -35.711 1.00 92.38 132 ASN A N 1
ATOM 1024 C CA . ASN A 1 132 ? -3.891 32.491 -34.958 1.00 92.38 132 ASN A CA 1
ATOM 1025 C C . ASN A 1 132 ? -5.176 31.669 -34.750 1.00 92.38 132 ASN A C 1
ATOM 1027 O O . ASN A 1 132 ? -6.287 32.181 -34.869 1.00 92.38 132 ASN A O 1
ATOM 1031 N N . GLU A 1 133 ? -5.010 30.394 -34.407 1.00 94.94 133 GLU A N 1
ATOM 1032 C CA . GLU A 1 133 ? -6.108 29.446 -34.224 1.00 94.94 133 GLU A CA 1
ATOM 1033 C C . GLU A 1 133 ? -6.096 28.871 -32.806 1.00 94.94 133 GLU A C 1
ATOM 1035 O O . GLU A 1 133 ? -5.031 28.589 -32.257 1.00 94.94 133 GLU A O 1
ATOM 1040 N N . THR A 1 134 ? -7.268 28.714 -32.186 1.00 95.75 134 THR A N 1
ATOM 1041 C CA . THR A 1 134 ? -7.397 28.145 -30.836 1.00 95.75 134 THR A CA 1
ATOM 1042 C C . THR A 1 134 ? -8.047 26.773 -30.905 1.00 95.75 134 THR A C 1
ATOM 1044 O O . THR A 1 134 ? -9.138 26.646 -31.448 1.00 95.75 134 THR A O 1
ATOM 1047 N N . LYS A 1 135 ? -7.406 25.760 -30.314 1.00 97.50 135 LYS A N 1
ATOM 1048 C CA . LYS A 1 135 ? -7.938 24.394 -30.214 1.00 97.50 135 LYS A CA 1
ATOM 1049 C C . LYS A 1 135 ? -8.107 23.984 -28.764 1.00 97.50 135 LYS A C 1
ATOM 1051 O O . LYS A 1 135 ? -7.245 24.271 -27.933 1.00 97.50 135 LYS A O 1
ATOM 1056 N N . LEU A 1 136 ? -9.185 23.267 -28.460 1.00 97.38 136 LEU A N 1
ATOM 1057 C CA . LEU A 1 136 ? -9.305 22.548 -27.197 1.00 97.38 136 LEU A CA 1
ATOM 1058 C C . LEU A 1 136 ? -8.533 21.231 -27.314 1.00 97.38 136 LEU A C 1
ATOM 1060 O O . LEU A 1 136 ? -8.917 20.330 -28.061 1.00 97.38 136 LEU A O 1
ATOM 1064 N N . LEU A 1 137 ? -7.428 21.122 -26.582 1.00 98.19 137 LEU A N 1
ATOM 1065 C CA . LEU A 1 137 ? -6.649 19.892 -26.532 1.00 98.19 137 LEU A CA 1
ATOM 1066 C C . LEU A 1 137 ? -7.089 19.036 -25.345 1.00 98.19 137 LEU A C 1
ATOM 1068 O O . LEU A 1 137 ? -7.267 19.545 -24.237 1.00 98.19 137 LEU A O 1
ATOM 1072 N N . VAL A 1 138 ? -7.222 17.729 -25.569 1.00 98.19 138 VAL A N 1
ATOM 1073 C CA . VAL A 1 138 ? -7.702 16.757 -24.575 1.00 98.19 138 VAL A CA 1
ATOM 1074 C C . VAL A 1 138 ? -6.674 15.651 -24.322 1.00 98.19 138 VAL A C 1
ATOM 1076 O O . VAL A 1 138 ? -5.913 15.311 -25.234 1.00 98.19 138 VAL A O 1
ATOM 1079 N N . PRO A 1 139 ? -6.639 15.046 -23.116 1.00 97.00 139 PRO A N 1
ATOM 1080 C CA . PRO A 1 139 ? -5.736 13.940 -22.794 1.00 97.00 139 PRO A CA 1
ATOM 1081 C C . PRO A 1 139 ? -6.067 12.700 -23.632 1.00 97.00 139 PRO A C 1
ATOM 1083 O O . PRO A 1 139 ? -6.903 11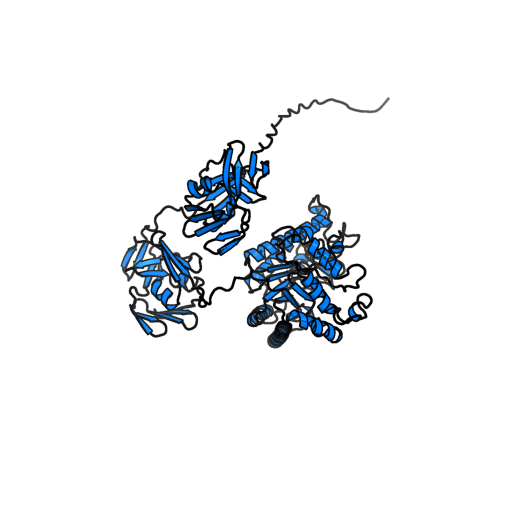.869 -23.277 1.00 97.00 139 PRO A O 1
ATOM 1086 N N . SER A 1 140 ? -5.382 12.563 -24.764 1.00 94.94 140 SER A N 1
ATOM 1087 C CA . SER A 1 140 ? -5.778 11.653 -25.842 1.00 94.94 140 SER A CA 1
ATOM 1088 C C . SER A 1 140 ? -5.798 10.180 -25.430 1.00 94.94 140 SER A C 1
ATOM 1090 O O . SER A 1 140 ? -6.732 9.462 -25.784 1.00 94.94 140 SER A O 1
ATOM 1092 N N . ARG A 1 141 ? -4.836 9.728 -24.612 1.00 92.50 141 ARG A N 1
ATOM 1093 C CA . ARG A 1 141 ? -4.818 8.358 -24.064 1.00 92.50 141 ARG A CA 1
ATOM 1094 C C . ARG A 1 141 ? -6.007 8.087 -23.140 1.00 92.50 141 ARG A C 1
ATOM 1096 O O . ARG A 1 141 ? -6.569 6.997 -23.177 1.00 92.50 141 ARG A O 1
ATOM 1103 N N . PHE A 1 142 ? -6.379 9.066 -22.317 1.00 92.75 142 PHE A N 1
ATOM 1104 C CA . PHE A 1 142 ? -7.494 8.954 -21.376 1.00 92.75 142 PHE A CA 1
ATOM 1105 C C . PHE A 1 142 ? -8.826 8.849 -22.119 1.00 92.75 142 PHE A C 1
ATOM 1107 O O . PHE A 1 142 ? -9.586 7.911 -21.889 1.00 92.75 142 PHE A O 1
ATOM 1114 N N . VAL A 1 143 ? -9.062 9.766 -23.061 1.00 94.00 143 VAL A N 1
ATOM 1115 C CA . VAL A 1 143 ? -10.261 9.765 -23.909 1.00 94.00 143 VAL A CA 1
ATOM 1116 C C . VAL A 1 143 ? -10.345 8.467 -24.714 1.00 94.00 143 VAL A C 1
ATOM 1118 O O . VAL A 1 143 ? -11.387 7.818 -24.719 1.00 94.00 143 VAL A O 1
ATOM 1121 N N . SER A 1 144 ? -9.230 8.029 -25.310 1.00 89.06 144 SER A N 1
ATOM 1122 C CA . SER A 1 144 ? -9.173 6.781 -26.084 1.00 89.06 144 SER A CA 1
ATOM 1123 C C . SER A 1 144 ? -9.537 5.560 -25.241 1.00 89.06 144 SER A C 1
ATOM 1125 O O . SER A 1 144 ? -10.412 4.793 -25.631 1.00 89.06 144 SER A O 1
ATOM 1127 N N . LYS A 1 145 ? -8.938 5.422 -24.047 1.00 83.19 145 LYS A N 1
ATOM 1128 C CA . LYS A 1 145 ? -9.211 4.317 -23.115 1.00 83.19 145 LYS A CA 1
ATOM 1129 C C . LYS A 1 145 ? -10.702 4.202 -22.804 1.00 83.19 145 LYS A C 1
ATOM 1131 O O . LYS A 1 145 ? -11.261 3.114 -22.898 1.00 83.19 145 LYS A O 1
ATOM 1136 N N . TYR A 1 146 ? -11.329 5.308 -22.407 1.00 78.69 146 TYR A N 1
ATOM 1137 C CA . TYR A 1 146 ? -12.703 5.273 -21.910 1.00 78.69 146 TYR A CA 1
ATOM 1138 C C . TYR A 1 146 ? -13.758 5.262 -23.010 1.00 78.69 146 TYR A C 1
ATOM 1140 O O . TYR A 1 146 ? -14.858 4.782 -22.768 1.00 78.69 146 TYR A O 1
ATOM 1148 N N . LEU A 1 147 ? -13.424 5.698 -24.225 1.00 81.06 147 LEU A N 1
ATOM 1149 C CA . LEU A 1 147 ? -14.283 5.499 -25.393 1.00 81.06 147 LEU A CA 1
ATOM 1150 C C . LEU A 1 147 ? -14.072 4.137 -26.077 1.00 81.06 147 LEU A C 1
ATOM 1152 O O . LEU A 1 147 ? -14.856 3.774 -26.951 1.00 81.06 147 LEU A O 1
ATOM 1156 N N . GLY A 1 148 ? -13.080 3.353 -25.640 1.00 73.44 148 GLY A N 1
ATOM 1157 C CA . GLY A 1 148 ? -12.843 1.988 -26.116 1.00 73.44 148 GLY A CA 1
ATOM 1158 C C . GLY A 1 148 ? -11.973 1.891 -27.371 1.00 73.44 148 GLY A C 1
ATOM 1159 O O . GLY A 1 148 ? -12.086 0.917 -28.114 1.00 73.44 148 GLY A O 1
ATOM 1160 N N . PHE A 1 149 ? -11.116 2.881 -27.613 1.00 83.00 149 PHE A N 1
ATOM 1161 C CA . PHE A 1 149 ? -10.125 2.865 -28.685 1.00 83.00 149 PHE A CA 1
ATOM 1162 C C . PHE A 1 149 ? -8.786 2.294 -28.201 1.00 83.00 149 PHE A C 1
ATOM 1164 O O . PHE A 1 149 ? -8.336 2.579 -27.087 1.00 83.00 149 PHE A O 1
ATOM 1171 N N . ASP A 1 150 ? -8.100 1.565 -29.079 1.00 75.38 150 ASP A N 1
ATOM 1172 C CA . ASP A 1 150 ? -6.699 1.212 -28.874 1.00 75.38 150 ASP A CA 1
ATOM 1173 C C . ASP A 1 150 ? -5.821 2.447 -29.053 1.00 75.38 150 ASP A C 1
ATOM 1175 O O . ASP A 1 150 ? -6.051 3.262 -29.947 1.00 75.38 150 ASP A O 1
ATOM 1179 N N . TYR A 1 151 ? -4.785 2.568 -28.226 1.00 92.69 151 TYR A N 1
ATOM 1180 C CA . TYR A 1 151 ? -3.894 3.722 -28.213 1.00 92.69 151 TYR A CA 1
ATOM 1181 C C . TYR A 1 151 ? -2.434 3.278 -28.149 1.00 92.69 151 TYR A C 1
ATOM 1183 O O . TYR A 1 151 ? -2.022 2.592 -27.212 1.00 92.69 151 TYR A O 1
ATOM 1191 N N . VAL A 1 152 ? -1.618 3.746 -29.092 1.00 79.94 152 VAL A N 1
ATOM 1192 C CA . VAL A 1 152 ? -0.172 3.494 -29.119 1.00 79.94 152 VAL A CA 1
ATOM 1193 C C . VAL A 1 152 ? 0.575 4.799 -29.365 1.00 79.94 152 VAL A C 1
ATOM 1195 O O . VAL A 1 152 ? 0.317 5.494 -30.342 1.00 79.94 152 VAL A O 1
ATOM 1198 N N . TYR A 1 153 ? 1.546 5.123 -28.511 1.00 89.81 153 TYR A N 1
ATOM 1199 C CA . TYR A 1 153 ? 2.453 6.252 -28.729 1.00 89.81 153 TYR A CA 1
ATOM 1200 C C . TYR A 1 153 ? 3.835 5.759 -29.164 1.00 89.81 153 TYR A C 1
ATOM 1202 O O . TYR A 1 153 ? 4.471 4.980 -28.458 1.00 89.81 153 TYR A O 1
ATOM 1210 N N . THR A 1 154 ? 4.307 6.239 -30.315 1.00 86.75 154 THR A N 1
ATOM 1211 C CA . THR A 1 154 ? 5.635 5.935 -30.865 1.00 86.75 154 THR A CA 1
ATOM 1212 C C . THR A 1 154 ? 6.557 7.135 -30.666 1.00 86.75 154 THR A C 1
ATOM 1214 O O . THR A 1 154 ? 6.500 8.117 -31.408 1.00 86.75 154 THR A O 1
ATOM 1217 N N . SER A 1 155 ? 7.421 7.061 -29.653 1.00 80.38 155 SER A N 1
ATOM 1218 C CA . SER A 1 155 ? 8.263 8.183 -29.210 1.00 80.38 155 SER A CA 1
ATOM 1219 C C . SER A 1 155 ? 9.354 8.589 -30.208 1.00 80.38 155 SER A C 1
ATOM 1221 O O . SER A 1 155 ? 9.751 9.758 -30.240 1.00 80.38 155 SER A O 1
ATOM 1223 N N . SER A 1 156 ? 9.834 7.660 -31.044 1.00 81.06 156 SER A N 1
ATOM 1224 C CA . SER A 1 156 ? 10.837 7.937 -32.083 1.00 81.06 156 SER A CA 1
ATOM 1225 C C . SER A 1 156 ? 10.300 8.878 -33.163 1.00 81.06 156 SER A C 1
ATOM 1227 O O . SER A 1 156 ? 11.031 9.752 -33.619 1.00 81.06 156 SER A O 1
ATOM 1229 N N . THR A 1 157 ? 9.014 8.761 -33.506 1.00 86.25 157 THR A N 1
ATOM 1230 C CA . THR A 1 157 ? 8.347 9.568 -34.540 1.00 86.25 157 THR A CA 1
ATOM 1231 C C . THR A 1 157 ? 7.374 10.606 -33.979 1.00 86.25 157 THR A C 1
ATOM 1233 O O . THR A 1 157 ? 6.705 11.284 -34.759 1.00 86.25 157 THR A O 1
ATOM 1236 N N . ALA A 1 158 ? 7.258 10.710 -32.648 1.00 90.44 158 ALA A N 1
ATOM 1237 C CA . ALA A 1 158 ? 6.262 11.534 -31.954 1.00 90.44 158 ALA A CA 1
ATOM 1238 C C . ALA A 1 158 ? 4.832 11.309 -32.480 1.00 90.44 158 ALA A C 1
ATOM 1240 O O . ALA A 1 158 ? 4.058 12.246 -32.649 1.00 90.44 158 ALA A O 1
ATOM 1241 N N . THR A 1 159 ? 4.492 10.062 -32.818 1.00 94.12 159 THR A N 1
ATOM 1242 C CA . THR A 1 159 ? 3.209 9.729 -33.453 1.00 94.12 159 THR A CA 1
ATOM 1243 C C . THR A 1 159 ? 2.321 8.952 -32.495 1.00 94.12 159 THR A C 1
ATOM 1245 O O . THR A 1 159 ? 2.733 7.921 -31.963 1.00 94.12 159 THR A O 1
ATOM 1248 N N . ILE A 1 160 ? 1.092 9.418 -32.311 1.00 95.06 160 ILE A N 1
ATOM 1249 C CA . ILE A 1 160 ? 0.025 8.710 -31.610 1.00 95.06 160 ILE A CA 1
ATOM 1250 C C . ILE A 1 160 ? -0.821 7.970 -32.647 1.00 95.06 160 ILE A C 1
ATOM 1252 O O . ILE A 1 160 ? -1.249 8.556 -33.633 1.00 95.06 160 ILE A O 1
ATOM 1256 N N . SER A 1 161 ? -1.042 6.676 -32.451 1.00 90.38 161 SER A N 1
ATOM 1257 C CA . SER A 1 161 ? -1.946 5.865 -33.267 1.00 90.38 161 SER A CA 1
ATOM 1258 C C . SER A 1 161 ? -3.155 5.476 -32.429 1.00 90.38 161 SER A C 1
ATOM 1260 O O . SER A 1 161 ? -2.983 4.872 -31.370 1.00 90.38 161 SER A O 1
ATOM 1262 N N . ILE A 1 162 ? -4.349 5.833 -32.901 1.00 92.69 162 ILE A N 1
ATOM 1263 C CA . ILE A 1 162 ? -5.629 5.505 -32.275 1.00 92.69 162 ILE A CA 1
ATOM 1264 C C . ILE A 1 162 ? -6.415 4.624 -33.241 1.00 92.69 162 ILE A C 1
ATOM 1266 O O . ILE A 1 162 ? -6.601 4.982 -34.407 1.00 92.69 162 ILE A O 1
ATOM 1270 N N . VAL A 1 163 ? -6.835 3.447 -32.788 1.00 82.19 163 VAL A N 1
ATOM 1271 C CA . VAL A 1 163 ? -7.550 2.485 -33.633 1.00 82.19 163 VAL A CA 1
ATOM 1272 C C . VAL A 1 163 ? -8.880 2.137 -32.996 1.00 82.19 163 VAL A C 1
ATOM 1274 O O . VAL A 1 163 ? -8.958 1.720 -31.841 1.00 82.19 163 VAL A O 1
ATOM 1277 N N . ASP A 1 164 ? -9.938 2.301 -33.777 1.00 79.38 164 ASP A N 1
ATOM 1278 C CA . ASP A 1 164 ? -11.254 1.806 -33.437 1.00 79.38 164 ASP A CA 1
ATOM 1279 C C . ASP A 1 164 ? -11.369 0.323 -33.788 1.00 79.38 164 ASP A C 1
ATOM 1281 O O . ASP A 1 164 ? -11.702 -0.057 -34.909 1.00 79.38 164 ASP A O 1
ATOM 1285 N N . ASN A 1 165 ? -11.125 -0.535 -32.801 1.00 58.31 165 ASN A N 1
ATOM 1286 C CA . ASN A 1 165 ? -11.313 -1.977 -32.953 1.00 58.31 165 ASN A CA 1
ATOM 1287 C C . ASN A 1 165 ? -12.792 -2.395 -32.972 1.00 58.31 165 ASN A C 1
ATOM 1289 O O . ASN A 1 165 ? -13.099 -3.544 -33.297 1.00 58.31 165 ASN A O 1
ATOM 1293 N N . THR A 1 166 ? -13.714 -1.483 -32.646 1.00 52.53 166 THR A N 1
ATOM 1294 C CA . THR A 1 166 ? -15.157 -1.704 -32.822 1.00 52.53 166 THR A CA 1
ATOM 1295 C C . THR A 1 166 ? -15.593 -1.457 -34.264 1.00 52.53 166 THR A C 1
ATOM 1297 O O . THR A 1 166 ? -16.595 -2.012 -34.705 1.00 52.53 166 THR A O 1
ATOM 1300 N N . SER A 1 167 ? -14.758 -0.766 -35.046 1.00 41.00 167 SER A N 1
ATOM 1301 C CA . SER A 1 167 ? -14.857 -0.662 -36.501 1.00 41.00 167 SER A CA 1
ATOM 1302 C C . SER A 1 167 ? -14.300 -1.908 -37.213 1.00 41.00 167 SER A C 1
ATOM 1304 O O . SER A 1 167 ? -13.639 -1.824 -38.247 1.00 41.00 167 SER A O 1
ATOM 1306 N N . SER A 1 168 ? -14.627 -3.099 -36.704 1.00 33.66 168 SER A N 1
ATOM 1307 C CA . SER A 1 168 ? -14.843 -4.235 -37.600 1.00 33.66 168 SER A CA 1
ATOM 1308 C C . SER A 1 168 ? -16.221 -4.029 -38.210 1.00 33.66 168 SER A C 1
ATOM 1310 O O . SER A 1 168 ? -17.232 -4.238 -37.550 1.00 33.66 168 SER A O 1
ATOM 1312 N N . SER A 1 169 ? -16.226 -3.541 -39.448 1.00 30.42 169 SER A N 1
ATOM 1313 C CA . SER A 1 169 ? -17.369 -3.448 -40.357 1.00 30.42 169 SER A CA 1
ATOM 1314 C C . SER A 1 169 ? -18.582 -4.297 -39.954 1.00 30.42 169 SER A C 1
ATOM 1316 O O . SER A 1 169 ? -18.477 -5.521 -39.849 1.00 30.42 169 SER A O 1
ATOM 1318 N N . ASN A 1 170 ? -19.734 -3.636 -39.832 1.00 32.84 170 ASN A N 1
ATOM 1319 C CA . ASN A 1 170 ? -21.077 -4.197 -39.958 1.00 32.84 170 ASN A CA 1
ATOM 1320 C C . ASN A 1 170 ? -21.123 -5.595 -40.597 1.00 32.84 170 ASN A C 1
ATOM 1322 O O . ASN A 1 170 ? -20.971 -5.735 -41.810 1.00 32.84 170 ASN A O 1
ATOM 1326 N N . SER A 1 171 ? -21.393 -6.620 -39.783 1.00 34.44 171 SER A N 1
ATOM 1327 C CA . SER A 1 171 ? -22.397 -7.655 -40.074 1.00 34.44 171 SER A CA 1
ATOM 1328 C C . SER A 1 171 ? -22.467 -8.715 -38.961 1.00 34.44 171 SER A C 1
ATOM 1330 O O . SER A 1 171 ? -22.055 -9.855 -39.144 1.00 34.44 171 SER A O 1
ATOM 1332 N N . ASN A 1 172 ? -23.187 -8.447 -37.864 1.00 41.00 172 ASN A N 1
ATOM 1333 C CA . ASN A 1 172 ? -23.810 -9.549 -37.101 1.00 41.00 172 ASN A CA 1
ATOM 1334 C C . ASN A 1 172 ? -25.045 -10.137 -37.828 1.00 41.00 172 ASN A C 1
ATOM 1336 O O . ASN A 1 172 ? -25.911 -10.747 -37.210 1.00 41.00 172 ASN A O 1
ATOM 1340 N N . LYS A 1 173 ? -25.091 -9.993 -39.162 1.00 47.12 173 LYS A N 1
ATOM 1341 C CA . LYS A 1 173 ? -25.923 -10.749 -40.111 1.00 47.12 173 LYS A CA 1
ATOM 1342 C C . LYS A 1 173 ? -25.095 -11.800 -40.867 1.00 47.12 173 LYS A C 1
ATOM 1344 O O . LYS A 1 173 ? -25.400 -12.143 -42.006 1.00 47.12 173 LYS A O 1
ATOM 1349 N N . GLN A 1 174 ? -24.013 -12.309 -40.277 1.00 55.03 174 GLN A N 1
ATOM 1350 C CA . GLN A 1 174 ? -23.345 -13.487 -40.825 1.00 55.03 174 GLN A CA 1
ATOM 1351 C C . GLN A 1 174 ? -24.207 -14.721 -40.535 1.00 55.03 174 GLN A C 1
ATOM 1353 O O . GLN A 1 174 ? -24.553 -14.974 -39.387 1.00 55.03 174 GLN A O 1
ATOM 1358 N N . SER A 1 175 ? -24.558 -15.508 -41.552 1.00 72.25 175 SER A N 1
ATOM 1359 C CA . SER A 1 175 ? -25.392 -16.698 -41.354 1.00 72.25 175 SER A CA 1
ATOM 1360 C C . SER A 1 175 ? -24.741 -17.681 -40.368 1.00 72.25 175 SER A C 1
ATOM 1362 O O . SER A 1 175 ? -23.660 -18.212 -40.632 1.00 72.25 175 SER A O 1
ATOM 1364 N N . LEU A 1 176 ? -25.409 -17.968 -39.252 1.00 86.75 176 LEU A N 1
ATOM 1365 C CA . LEU A 1 176 ? -24.981 -18.930 -38.243 1.00 86.75 176 LEU A CA 1
ATOM 1366 C C . LEU A 1 176 ? -25.712 -20.261 -38.456 1.00 86.75 176 LEU A C 1
ATOM 1368 O O . LEU A 1 176 ? -26.889 -20.406 -38.132 1.00 86.75 176 LEU A O 1
ATOM 1372 N N . ALA A 1 177 ? -25.015 -21.271 -38.975 1.00 91.19 177 ALA A N 1
ATOM 1373 C CA . ALA A 1 177 ? -25.579 -22.612 -39.103 1.00 91.19 177 ALA A CA 1
ATOM 1374 C C . ALA A 1 177 ? -25.753 -23.265 -37.717 1.00 91.19 177 ALA A C 1
ATOM 1376 O O . ALA A 1 177 ? -24.772 -23.543 -37.013 1.00 91.19 177 ALA A O 1
ATOM 1377 N N . ILE A 1 178 ? -27.000 -23.550 -37.336 1.00 94.06 178 ILE A N 1
ATOM 1378 C CA . ILE A 1 178 ? -27.366 -24.175 -36.058 1.00 94.06 178 ILE A CA 1
ATOM 1379 C C . ILE A 1 178 ? -28.288 -25.379 -36.254 1.00 94.06 178 ILE A C 1
ATOM 1381 O O . ILE A 1 178 ? -28.989 -25.493 -37.257 1.00 94.06 178 ILE A O 1
ATOM 1385 N N . VAL A 1 179 ? -28.321 -26.277 -35.270 1.00 92.81 179 VAL A N 1
ATOM 1386 C CA . VAL A 1 179 ? -29.435 -27.218 -35.096 1.00 92.81 179 VAL A CA 1
ATOM 1387 C C . VAL A 1 179 ? -30.260 -26.739 -33.915 1.00 92.81 179 VAL A C 1
ATOM 1389 O O . VAL A 1 179 ? -29.783 -26.746 -32.779 1.00 92.81 179 VAL A O 1
ATOM 1392 N N . TYR A 1 180 ? -31.489 -26.321 -34.191 1.00 91.31 180 TYR A N 1
ATOM 1393 C CA . TYR A 1 180 ? -32.427 -25.794 -33.209 1.00 91.31 180 TYR A CA 1
ATOM 1394 C C . TYR A 1 180 ? -33.682 -26.662 -33.219 1.00 91.31 180 TYR A C 1
ATOM 1396 O O . TYR A 1 180 ? -34.237 -26.932 -34.282 1.00 91.31 180 TYR A O 1
ATOM 1404 N N . ALA A 1 181 ? -34.100 -27.147 -32.048 1.00 86.31 181 ALA A N 1
ATOM 1405 C CA . ALA A 1 181 ? -35.222 -28.085 -31.924 1.00 86.31 181 ALA A CA 1
ATOM 1406 C C . ALA A 1 181 ? -35.119 -29.300 -32.882 1.00 86.31 181 ALA A C 1
ATOM 1408 O O . ALA A 1 181 ? -36.105 -29.736 -33.469 1.00 86.31 181 ALA A O 1
ATOM 1409 N N . GLY A 1 182 ? -33.902 -29.825 -33.077 1.00 84.00 182 GLY A N 1
ATOM 1410 C CA . GLY A 1 182 ? -33.634 -30.981 -33.943 1.00 84.00 182 GLY A CA 1
ATOM 1411 C C . GLY A 1 182 ? -33.566 -30.683 -35.445 1.00 84.00 182 GLY A C 1
ATOM 1412 O O . GLY A 1 182 ? -33.195 -31.567 -36.210 1.00 84.00 182 GLY A O 1
ATOM 1413 N N . LYS A 1 183 ? -33.851 -29.450 -35.884 1.00 89.81 183 LYS A N 1
ATOM 1414 C CA . LYS A 1 183 ? -33.801 -29.055 -37.300 1.00 89.81 183 LYS A CA 1
ATOM 1415 C C . LYS A 1 183 ? -32.559 -28.221 -37.592 1.00 89.81 183 LYS A C 1
ATOM 1417 O O . LYS A 1 183 ? -32.254 -27.272 -36.868 1.00 89.81 183 LYS A O 1
ATOM 1422 N N . LYS A 1 184 ? -31.831 -28.579 -38.653 1.00 90.94 184 LYS A N 1
ATOM 1423 C CA . LYS A 1 184 ? -30.710 -27.779 -39.162 1.00 90.94 184 LYS A CA 1
ATOM 1424 C C . LYS A 1 184 ? -31.272 -26.538 -39.857 1.00 90.94 184 LYS A C 1
ATOM 1426 O O . LYS A 1 184 ? -32.118 -26.668 -40.733 1.00 90.94 184 LYS A O 1
ATOM 1431 N N . GLN A 1 185 ? -30.794 -25.363 -39.472 1.00 91.00 185 GLN A N 1
ATOM 1432 C CA . GLN A 1 185 ? -31.188 -24.088 -40.065 1.00 91.00 185 GLN A CA 1
ATOM 1433 C C . GLN A 1 185 ? -30.013 -23.108 -40.079 1.00 91.00 185 GLN A C 1
ATOM 1435 O O . GLN A 1 185 ? -29.123 -23.180 -39.230 1.00 91.00 185 GLN A O 1
ATOM 1440 N N . ASN A 1 186 ? -30.028 -22.179 -41.032 1.00 88.94 186 ASN A N 1
ATOM 1441 C CA . ASN A 1 186 ? -29.111 -21.046 -41.055 1.00 88.94 186 ASN A CA 1
ATOM 1442 C C . ASN A 1 186 ? -29.807 -19.868 -40.375 1.00 88.94 186 ASN A C 1
ATOM 1444 O O . ASN A 1 186 ? -30.795 -19.353 -40.886 1.00 88.94 186 ASN A O 1
ATOM 1448 N N . TYR A 1 187 ? -29.323 -19.487 -39.197 1.00 86.25 187 TYR A N 1
ATOM 1449 C CA . TYR A 1 187 ? -29.815 -18.333 -38.460 1.00 86.25 187 TYR A CA 1
ATOM 1450 C C . TYR A 1 187 ? -29.212 -17.061 -39.063 1.00 86.25 187 TYR A C 1
ATOM 1452 O O . TYR A 1 187 ? -27.993 -16.900 -39.067 1.00 86.25 187 TYR A O 1
ATOM 1460 N N . THR A 1 188 ? -30.059 -16.203 -39.621 1.00 83.25 188 THR A N 1
ATOM 1461 C CA . THR A 1 188 ? -29.658 -14.990 -40.356 1.00 83.25 188 THR A CA 1
ATOM 1462 C C . THR A 1 188 ? -29.991 -13.696 -39.622 1.00 83.25 188 THR A C 1
ATOM 1464 O O . THR A 1 188 ? -29.573 -12.629 -40.066 1.00 83.25 188 THR A O 1
ATOM 1467 N N . ASP A 1 189 ? -30.741 -13.790 -38.524 1.00 82.88 189 ASP A N 1
ATOM 1468 C CA . ASP A 1 189 ? -31.119 -12.644 -37.701 1.00 82.88 189 ASP A CA 1
ATOM 1469 C C . ASP A 1 189 ? -29.929 -12.159 -36.857 1.00 82.88 189 ASP A C 1
ATOM 1471 O O . ASP A 1 189 ? -28.860 -12.782 -36.831 1.00 82.88 189 ASP A O 1
ATOM 1475 N N . THR A 1 190 ? -30.121 -11.044 -36.149 1.00 80.00 190 THR A N 1
ATOM 1476 C CA . THR A 1 190 ? -29.098 -10.438 -35.294 1.00 80.00 190 THR A CA 1
ATOM 1477 C C . THR A 1 190 ? -28.559 -11.454 -34.288 1.00 80.00 190 THR A C 1
ATOM 1479 O O . THR A 1 190 ? -29.306 -12.131 -33.572 1.00 80.00 190 THR A O 1
ATOM 1482 N N . GLN A 1 191 ? -27.236 -11.585 -34.263 1.00 86.69 191 GLN A N 1
ATOM 1483 C CA . GLN A 1 191 ? -26.505 -12.290 -33.216 1.00 86.69 191 GLN A CA 1
ATOM 1484 C C . GLN A 1 191 ? -26.060 -11.284 -32.166 1.00 86.69 191 GLN A C 1
ATOM 1486 O O . GLN A 1 191 ? -25.443 -10.273 -32.506 1.00 86.69 191 GLN A O 1
ATOM 1491 N N . TYR A 1 192 ? -26.344 -11.581 -30.900 1.00 88.81 192 TYR A N 1
ATOM 1492 C CA . TYR A 1 192 ? -26.058 -10.663 -29.809 1.00 88.81 192 TYR A CA 1
ATOM 1493 C C . TYR A 1 192 ? -24.758 -11.027 -29.099 1.00 88.81 192 TYR A C 1
ATOM 1495 O O . TYR A 1 192 ? -24.510 -12.187 -28.741 1.00 88.81 192 TYR A O 1
ATOM 1503 N N . THR A 1 193 ? -23.943 -10.006 -28.855 1.00 84.69 193 THR A N 1
ATOM 1504 C CA . THR A 1 193 ? -22.813 -10.072 -27.933 1.00 84.69 193 THR A CA 1
ATOM 1505 C C . THR A 1 193 ? -23.316 -9.819 -26.521 1.00 84.69 193 THR A C 1
ATOM 1507 O O . THR A 1 193 ? -23.912 -8.780 -26.248 1.00 84.69 193 THR A O 1
ATOM 1510 N N . VAL A 1 194 ? -23.061 -10.761 -25.617 1.00 87.25 194 VAL A N 1
ATOM 1511 C CA . VAL A 1 194 ? -23.512 -10.656 -24.227 1.00 87.25 194 VAL A CA 1
ATOM 1512 C C . VAL A 1 194 ? -22.425 -10.009 -23.372 1.00 87.25 194 VAL A C 1
ATOM 1514 O O . VAL A 1 194 ? -21.256 -10.388 -23.462 1.00 87.25 194 VAL A O 1
ATOM 1517 N N . TYR A 1 195 ? -22.819 -9.069 -22.524 1.00 82.50 195 TYR A N 1
ATOM 1518 C CA . TYR A 1 195 ? -22.016 -8.470 -21.469 1.00 82.50 195 TYR A CA 1
ATOM 1519 C C . TYR A 1 195 ? -22.681 -8.750 -20.121 1.00 82.50 195 TYR A C 1
ATOM 1521 O O . TYR A 1 195 ? -23.899 -8.653 -19.996 1.00 82.50 195 TYR A O 1
ATOM 1529 N N . ALA A 1 196 ? -21.882 -9.097 -19.123 1.00 82.50 196 ALA A N 1
ATOM 1530 C CA . ALA A 1 196 ? -22.314 -9.334 -17.754 1.00 82.50 196 ALA A CA 1
ATOM 1531 C C . ALA A 1 196 ? -21.386 -8.554 -16.816 1.00 82.50 196 ALA A C 1
ATOM 1533 O O . ALA A 1 196 ? -20.167 -8.636 -16.978 1.00 82.50 196 ALA A O 1
ATOM 1534 N N . GLU A 1 197 ? -21.946 -7.737 -15.920 1.00 80.44 197 GLU A N 1
ATOM 1535 C CA . GLU A 1 197 ? -21.186 -6.841 -15.026 1.00 80.44 197 GLU A CA 1
ATOM 1536 C C . GLU A 1 197 ? -20.134 -5.996 -15.775 1.00 80.44 197 GLU A C 1
ATOM 1538 O O . GLU A 1 197 ? -18.965 -5.901 -15.398 1.00 80.44 197 GLU A O 1
ATOM 1543 N N . GLY A 1 198 ? -20.523 -5.449 -16.933 1.00 63.72 198 GLY A N 1
ATOM 1544 C CA . GLY A 1 198 ? -19.646 -4.643 -17.795 1.00 63.72 198 GLY A CA 1
ATOM 1545 C C . GLY A 1 198 ? -18.566 -5.427 -18.557 1.00 63.72 198 GLY A C 1
ATOM 1546 O O . GLY A 1 198 ? -17.878 -4.854 -19.403 1.00 63.72 198 GLY A O 1
ATOM 1547 N N . LYS A 1 199 ? -18.429 -6.740 -18.336 1.00 72.56 199 LYS A N 1
ATOM 1548 C CA . LYS A 1 199 ? -17.446 -7.603 -19.009 1.00 72.56 199 LYS A CA 1
ATOM 1549 C C . LYS A 1 199 ? -18.091 -8.367 -20.162 1.00 72.56 199 LYS A C 1
ATOM 1551 O O . LYS A 1 199 ? -19.178 -8.922 -20.030 1.00 72.56 199 LYS A O 1
ATOM 1556 N N . LYS A 1 200 ? -17.407 -8.447 -21.307 1.00 79.25 200 LYS A N 1
ATOM 1557 C CA . LYS A 1 200 ? -17.861 -9.261 -22.448 1.00 79.25 200 LYS A CA 1
ATOM 1558 C C . LYS A 1 200 ? -17.842 -10.745 -22.070 1.00 79.25 200 LYS A C 1
ATOM 1560 O O . LYS A 1 200 ? -16.790 -11.284 -21.726 1.00 79.25 200 LYS A O 1
ATOM 1565 N N . VAL A 1 201 ? -18.979 -11.425 -22.194 1.00 79.56 201 VAL A N 1
ATOM 1566 C CA . VAL A 1 201 ? -19.087 -12.870 -21.962 1.00 79.56 201 VAL A CA 1
ATOM 1567 C C . VAL A 1 201 ? -18.349 -13.600 -23.082 1.00 79.56 201 VAL A C 1
ATOM 1569 O O . VAL A 1 201 ? -18.751 -13.574 -24.247 1.00 79.56 201 VAL A O 1
ATOM 1572 N N . SER A 1 202 ? -17.249 -14.267 -22.731 1.00 74.38 202 SER A N 1
ATOM 1573 C CA . SER A 1 202 ? -16.474 -15.064 -23.683 1.00 74.38 202 SER A CA 1
ATOM 1574 C C . SER A 1 202 ? -17.211 -16.365 -24.005 1.00 74.38 202 SER A C 1
ATOM 1576 O O . SER A 1 202 ? -17.189 -17.331 -23.240 1.00 74.38 202 SER A O 1
ATOM 1578 N N . THR A 1 203 ? -17.900 -16.388 -25.145 1.00 75.69 203 THR A N 1
ATOM 1579 C CA . THR A 1 203 ? -18.627 -17.559 -25.642 1.00 75.69 203 THR A CA 1
ATOM 1580 C C . THR A 1 203 ? -18.410 -17.747 -27.138 1.00 75.69 203 THR A C 1
ATOM 1582 O O . THR A 1 203 ? -18.399 -16.801 -27.921 1.00 75.69 203 THR A O 1
ATOM 1585 N N . VAL A 1 204 ? -18.268 -19.008 -27.550 1.00 81.56 204 VAL A N 1
ATOM 1586 C CA . VAL A 1 204 ? -18.209 -19.387 -28.969 1.00 81.56 204 VAL A CA 1
ATOM 1587 C C . VAL A 1 204 ? -19.613 -19.434 -29.585 1.00 81.56 204 VAL A C 1
ATOM 1589 O O . VAL A 1 204 ? -19.746 -19.310 -30.800 1.00 81.56 204 VAL A O 1
ATOM 1592 N N . MET A 1 205 ? -20.664 -19.626 -28.783 1.00 90.38 205 MET A N 1
ATOM 1593 C CA . MET A 1 205 ? -22.060 -19.560 -29.226 1.00 90.38 205 MET A CA 1
ATOM 1594 C C . MET A 1 205 ? -22.629 -18.181 -28.872 1.00 90.38 205 MET A C 1
ATOM 1596 O O . MET A 1 205 ? -22.736 -17.892 -27.680 1.00 90.38 205 MET A O 1
ATOM 1600 N N . PRO A 1 206 ? -22.972 -17.333 -29.856 1.00 90.19 206 PRO A N 1
ATOM 1601 C CA . PRO A 1 206 ? -23.569 -16.032 -29.581 1.00 90.19 206 PRO A CA 1
ATOM 1602 C C . PRO A 1 206 ? -25.011 -16.187 -29.098 1.00 90.19 206 PRO A C 1
ATOM 1604 O O . PRO A 1 206 ? -25.628 -17.245 -29.271 1.00 90.19 206 PRO A O 1
ATOM 1607 N N . ALA A 1 207 ? -25.548 -15.126 -28.504 1.00 93.94 207 ALA A N 1
ATOM 1608 C CA . ALA A 1 207 ? -26.963 -15.076 -28.187 1.00 93.94 207 ALA A CA 1
ATOM 1609 C C . ALA A 1 207 ? -27.789 -14.874 -29.466 1.00 93.94 207 ALA A C 1
ATOM 1611 O O . ALA A 1 207 ? -27.339 -14.242 -30.424 1.00 93.94 207 ALA A O 1
ATOM 1612 N N . ILE A 1 208 ? -28.977 -15.472 -29.497 1.00 93.56 208 ILE A N 1
ATOM 1613 C CA . ILE A 1 208 ? -29.873 -15.490 -30.660 1.00 93.56 208 ILE A CA 1
ATOM 1614 C C . ILE A 1 208 ? -31.289 -15.140 -30.215 1.00 93.56 208 ILE A C 1
ATOM 1616 O O . ILE A 1 208 ? -31.686 -15.529 -29.123 1.00 93.56 208 ILE A O 1
ATOM 1620 N N . LYS A 1 209 ? -32.074 -14.473 -31.058 1.00 91.62 209 LYS A N 1
ATOM 1621 C CA . LYS A 1 209 ? -33.475 -14.136 -30.791 1.00 91.62 209 LYS A CA 1
ATOM 1622 C C . LYS A 1 209 ? -34.403 -15.127 -31.490 1.00 91.62 209 LYS A C 1
ATOM 1624 O O . LYS A 1 209 ? -34.210 -15.470 -32.659 1.00 91.62 209 LYS A O 1
ATOM 1629 N N . LYS A 1 210 ? -35.397 -15.645 -30.770 1.00 90.81 210 LYS A N 1
ATOM 1630 C CA . LYS A 1 210 ? -36.453 -16.515 -31.302 1.00 90.81 210 LYS A CA 1
ATOM 1631 C C . LYS A 1 210 ? -37.782 -16.155 -30.666 1.00 90.81 210 LYS A C 1
ATOM 1633 O O . LYS A 1 210 ? -37.862 -16.114 -29.448 1.00 90.81 210 LYS A O 1
ATOM 1638 N N . ASN A 1 211 ? -38.801 -15.920 -31.498 1.00 86.31 211 ASN A N 1
ATOM 1639 C CA . ASN A 1 211 ? -40.134 -15.492 -31.057 1.00 86.31 211 ASN A CA 1
ATOM 1640 C C . ASN A 1 211 ? -40.042 -14.335 -30.050 1.00 86.31 211 ASN A C 1
ATOM 1642 O O . ASN A 1 211 ? -40.517 -14.434 -28.924 1.00 86.31 211 ASN A O 1
ATOM 1646 N N . ASP A 1 212 ? -39.287 -13.308 -30.441 1.00 84.88 212 ASP A N 1
ATOM 1647 C CA . ASP A 1 212 ? -38.954 -12.130 -29.636 1.00 84.88 212 ASP A CA 1
ATOM 1648 C C . ASP A 1 212 ? -38.258 -12.368 -28.289 1.00 84.88 212 ASP A C 1
ATOM 1650 O O . ASP A 1 212 ? -38.002 -11.420 -27.561 1.00 84.88 212 ASP A O 1
ATOM 1654 N N . THR A 1 213 ? -37.845 -13.603 -28.001 1.00 91.62 213 THR A N 1
ATOM 1655 C CA . THR A 1 213 ? -37.090 -13.970 -26.799 1.00 91.62 213 THR A CA 1
ATOM 1656 C C . THR A 1 213 ? -35.612 -14.136 -27.127 1.00 91.62 213 THR A C 1
ATOM 1658 O O . THR A 1 213 ? -35.254 -14.900 -28.035 1.00 91.62 213 THR A O 1
ATOM 1661 N N . ILE A 1 214 ? -34.731 -13.470 -26.386 1.00 95.31 214 ILE A N 1
ATOM 1662 C CA . ILE A 1 214 ? -33.288 -13.626 -26.542 1.00 95.31 214 ILE A CA 1
ATOM 1663 C C . ILE A 1 214 ? -32.815 -14.831 -25.731 1.00 95.31 214 ILE A C 1
ATOM 1665 O O . ILE A 1 214 ? -32.946 -14.930 -24.514 1.00 95.31 214 ILE A O 1
ATOM 1669 N N . LEU A 1 215 ? -32.198 -15.774 -26.432 1.00 96.50 215 LEU A N 1
ATOM 1670 C CA . LEU A 1 215 ? -31.605 -16.965 -25.858 1.00 96.50 215 LEU A CA 1
ATOM 1671 C C . LEU A 1 215 ? -30.094 -16.779 -25.723 1.00 96.50 215 LEU A C 1
ATOM 1673 O O . LEU A 1 215 ? -29.387 -16.610 -26.721 1.00 96.50 215 LEU A O 1
ATOM 1677 N N . VAL A 1 216 ? -29.590 -16.878 -24.493 1.00 96.75 216 VAL A N 1
ATOM 1678 C CA . VAL A 1 216 ? -28.165 -16.741 -24.148 1.00 96.75 216 VAL A CA 1
ATOM 1679 C C . VAL A 1 216 ? -27.560 -18.090 -23.737 1.00 96.75 216 VAL A C 1
ATOM 1681 O O . VAL A 1 216 ? -28.273 -18.941 -23.201 1.00 96.75 216 VAL A O 1
ATOM 1684 N N . PRO A 1 217 ? -26.253 -18.329 -23.955 1.00 95.56 217 PRO A N 1
ATOM 1685 C CA . PRO A 1 217 ? -25.579 -19.536 -23.474 1.00 95.56 217 PRO A CA 1
ATOM 1686 C C . PRO A 1 217 ? -25.492 -19.538 -21.938 1.00 95.56 217 PRO A C 1
ATOM 1688 O O . PRO A 1 217 ? -24.611 -18.923 -21.338 1.00 95.56 217 PRO A O 1
ATOM 1691 N N . ALA A 1 218 ? -26.405 -20.270 -21.300 1.00 93.38 218 ALA A N 1
ATOM 1692 C CA . ALA A 1 218 ? -26.745 -20.120 -19.886 1.00 93.38 218 ALA A CA 1
ATOM 1693 C C . ALA A 1 218 ? -25.550 -20.279 -18.934 1.00 93.38 218 ALA A C 1
ATOM 1695 O O . ALA A 1 218 ? -25.350 -19.459 -18.043 1.00 93.38 218 ALA A O 1
ATOM 1696 N N . TYR A 1 219 ? -24.717 -21.303 -19.145 1.00 89.00 219 TYR A N 1
ATOM 1697 C CA . TYR A 1 219 ? -23.563 -21.553 -18.279 1.00 89.00 219 TYR A CA 1
ATOM 1698 C C . TYR A 1 219 ? -22.550 -20.400 -18.313 1.00 89.00 219 TYR A C 1
ATOM 1700 O O . TYR A 1 219 ? -22.129 -19.912 -17.271 1.00 89.00 219 TYR A O 1
ATOM 1708 N N . THR A 1 220 ? -22.162 -19.931 -19.500 1.00 87.25 220 THR A N 1
ATOM 1709 C CA . THR A 1 220 ? -21.180 -18.841 -19.617 1.00 87.25 220 THR A CA 1
ATOM 1710 C C . THR A 1 220 ? -21.751 -17.499 -19.183 1.00 87.25 220 THR A C 1
ATOM 1712 O O . THR A 1 220 ? -21.011 -16.688 -18.643 1.00 87.25 220 THR A O 1
ATOM 1715 N N . THR A 1 221 ? -23.047 -17.270 -19.401 1.00 91.62 221 THR A N 1
ATOM 1716 C CA . THR A 1 221 ? -23.687 -15.993 -19.078 1.00 91.62 221 THR A CA 1
ATOM 1717 C C . THR A 1 221 ? -23.970 -15.831 -17.588 1.00 91.62 221 THR A C 1
ATOM 1719 O O . THR A 1 221 ? -23.749 -14.744 -17.069 1.00 91.62 221 THR A O 1
ATOM 1722 N N . PHE A 1 222 ? -24.432 -16.881 -16.900 1.00 91.56 222 PHE A N 1
ATOM 1723 C CA . PHE A 1 222 ? -24.874 -16.774 -15.502 1.00 91.56 222 PHE A CA 1
ATOM 1724 C C . PHE A 1 222 ? -23.886 -17.386 -14.506 1.00 91.56 222 PHE A C 1
ATOM 1726 O O . PHE A 1 222 ? -23.655 -16.802 -13.458 1.00 91.56 222 PHE A O 1
ATOM 1733 N N . ALA A 1 223 ? -23.232 -18.506 -14.839 1.00 78.94 223 ALA A N 1
ATOM 1734 C CA . ALA A 1 223 ? -22.258 -19.124 -13.928 1.00 78.94 223 ALA A CA 1
ATOM 1735 C C . ALA A 1 223 ? -20.885 -18.430 -13.952 1.00 78.94 223 ALA A C 1
ATOM 1737 O O . ALA A 1 223 ? -20.110 -18.554 -13.010 1.00 78.94 223 ALA A O 1
ATOM 1738 N N . LYS A 1 224 ? -20.547 -17.752 -15.057 1.00 81.25 224 LYS A N 1
ATOM 1739 C CA . LYS A 1 224 ? -19.252 -17.073 -15.257 1.00 81.25 224 LYS A CA 1
ATOM 1740 C C . LYS A 1 224 ? -19.372 -15.564 -15.479 1.00 81.25 224 LYS A C 1
ATOM 1742 O O . LYS A 1 224 ? -18.356 -14.916 -15.711 1.00 81.25 224 LYS A O 1
ATOM 1747 N N . GLY A 1 225 ? -20.587 -15.016 -15.452 1.00 73.44 225 GLY A N 1
ATOM 1748 C CA . GLY A 1 225 ? -20.837 -13.611 -15.774 1.00 73.44 225 GLY A CA 1
ATOM 1749 C C . GLY A 1 225 ? -20.574 -12.633 -14.626 1.00 73.44 225 GLY A C 1
ATOM 1750 O O . GLY A 1 225 ? -20.559 -11.435 -14.865 1.00 73.44 225 GLY A O 1
ATOM 1751 N N . GLY A 1 226 ? -20.325 -13.121 -13.406 1.00 74.56 226 GLY A N 1
ATOM 1752 C CA . GLY A 1 226 ? -20.024 -12.274 -12.245 1.00 74.56 226 GLY A CA 1
ATOM 1753 C C . GLY A 1 226 ? -21.241 -11.824 -11.430 1.00 74.56 226 GLY A C 1
ATOM 1754 O O . GLY A 1 226 ? -21.059 -11.161 -10.422 1.00 74.56 226 GLY A O 1
ATOM 1755 N N . GLN A 1 227 ? -22.465 -12.233 -11.784 1.00 82.94 227 GLN A N 1
ATOM 1756 C CA . GLN A 1 227 ? -23.704 -11.819 -11.098 1.00 82.94 227 GLN A CA 1
ATOM 1757 C C . GLN A 1 227 ? -24.005 -12.595 -9.795 1.00 82.94 227 GLN A C 1
ATOM 1759 O O . GLN A 1 227 ? -25.091 -12.446 -9.227 1.00 82.94 227 GLN A O 1
ATOM 1764 N N . GLY A 1 228 ? -23.093 -13.472 -9.353 1.00 79.94 228 GLY A N 1
ATOM 1765 C CA . GLY A 1 228 ? -23.261 -14.314 -8.159 1.00 79.94 228 GLY A CA 1
ATOM 1766 C C . GLY A 1 228 ? -24.250 -15.482 -8.307 1.00 79.94 228 GLY A C 1
ATOM 1767 O O . GLY A 1 228 ? -24.705 -16.020 -7.303 1.00 79.94 228 GLY A O 1
ATOM 1768 N N . ILE A 1 229 ? -24.606 -15.880 -9.537 1.00 88.25 229 ILE A N 1
ATOM 1769 C CA . ILE A 1 229 ? -25.573 -16.960 -9.801 1.00 88.25 229 ILE A CA 1
ATOM 1770 C C . ILE A 1 229 ? -24.862 -18.316 -9.888 1.00 88.25 229 ILE A C 1
ATOM 1772 O O . ILE A 1 229 ? -23.976 -18.533 -10.718 1.00 88.25 229 ILE A O 1
ATOM 1776 N N . GLN A 1 230 ? -25.299 -19.275 -9.076 1.00 86.75 230 GLN A N 1
ATOM 1777 C CA . GLN A 1 230 ? -24.856 -20.664 -9.149 1.00 86.75 230 GLN A CA 1
ATOM 1778 C C . GLN A 1 230 ? -25.625 -21.424 -10.239 1.00 86.75 230 GLN A C 1
ATOM 1780 O O . GLN A 1 230 ? -26.812 -21.195 -10.464 1.00 86.75 230 GLN A O 1
ATOM 1785 N N . TYR A 1 231 ? -24.954 -22.362 -10.914 1.00 94.00 231 TYR A N 1
ATOM 1786 C CA . TYR A 1 231 ? -25.505 -23.120 -12.042 1.00 94.00 231 TYR A CA 1
ATOM 1787 C C . TYR A 1 231 ? -25.407 -24.630 -11.816 1.00 94.00 231 TYR A C 1
ATOM 1789 O O . TYR A 1 231 ? -24.337 -25.158 -11.513 1.00 94.00 231 TYR A O 1
ATOM 1797 N N . SER A 1 232 ? -26.495 -25.352 -12.091 1.00 88.19 232 SER A N 1
ATOM 1798 C CA . SER A 1 232 ? -26.525 -26.816 -12.143 1.00 88.19 232 SER A CA 1
ATOM 1799 C C . SER A 1 232 ? -27.369 -27.310 -13.318 1.00 88.19 232 SER A C 1
ATOM 1801 O O . SER A 1 232 ? -28.417 -26.747 -13.628 1.00 88.19 232 SER A O 1
ATOM 1803 N N . TYR A 1 233 ? -26.939 -28.392 -13.974 1.00 88.88 233 TYR A N 1
ATOM 1804 C CA . TYR A 1 233 ? -27.725 -29.077 -15.003 1.00 88.88 233 TYR A CA 1
ATOM 1805 C C . TYR A 1 233 ? -27.664 -30.594 -14.811 1.00 88.88 233 TYR A C 1
ATOM 1807 O O . TYR A 1 233 ? -26.622 -31.210 -15.033 1.00 88.88 233 TYR A O 1
ATOM 1815 N N . LYS A 1 234 ? -28.780 -31.209 -14.403 1.00 82.88 234 LYS A N 1
ATOM 1816 C CA . LYS A 1 234 ? -28.902 -32.658 -14.151 1.00 82.88 234 LYS A CA 1
ATOM 1817 C C . LYS A 1 234 ? -30.261 -33.156 -14.636 1.00 82.88 234 LYS A C 1
ATOM 1819 O O . LYS A 1 234 ? -31.246 -32.436 -14.544 1.00 82.88 234 LYS A O 1
ATOM 1824 N N . ASN A 1 235 ? -30.342 -34.379 -15.163 1.00 85.50 235 ASN A N 1
ATOM 1825 C CA . ASN A 1 235 ? -31.607 -35.003 -15.599 1.00 85.50 235 ASN A CA 1
ATOM 1826 C C . ASN A 1 235 ? -32.450 -34.129 -16.553 1.00 85.50 235 ASN A C 1
ATOM 1828 O O . ASN A 1 235 ? -33.669 -34.040 -16.440 1.00 85.50 235 ASN A O 1
ATOM 1832 N N . SER A 1 236 ? -31.790 -33.461 -17.506 1.00 86.25 236 SER A N 1
ATOM 1833 C CA . SER A 1 236 ? -32.408 -32.491 -18.425 1.00 86.25 236 SER A CA 1
ATOM 1834 C C . SER A 1 236 ? -33.057 -31.268 -17.759 1.00 86.25 236 SER A C 1
ATOM 1836 O O . SER A 1 236 ? -33.830 -30.566 -18.411 1.00 86.25 236 SER A O 1
ATOM 1838 N N . LYS A 1 237 ? -32.730 -30.983 -16.499 1.00 89.00 237 LYS A N 1
ATOM 1839 C CA . LYS A 1 237 ? -33.209 -29.842 -15.721 1.00 89.00 237 LYS A CA 1
ATOM 1840 C C . LYS A 1 237 ? -32.036 -28.919 -15.392 1.00 89.00 237 LYS A C 1
ATOM 1842 O O . LYS A 1 237 ? -31.030 -29.371 -14.851 1.00 89.00 237 LYS A O 1
ATOM 1847 N N . MET A 1 238 ? -32.170 -27.648 -15.752 1.00 96.00 238 MET A N 1
ATOM 1848 C CA . MET A 1 238 ? -31.295 -26.565 -15.314 1.00 96.00 238 MET A CA 1
ATOM 1849 C C . MET A 1 238 ? -31.864 -25.962 -14.038 1.00 96.00 238 MET A C 1
ATOM 1851 O O . MET A 1 238 ? -33.066 -25.713 -13.970 1.00 96.00 238 MET A O 1
ATOM 1855 N N . THR A 1 239 ? -30.996 -25.713 -13.069 1.00 93.75 239 THR A N 1
ATOM 1856 C CA . THR A 1 239 ? -31.299 -24.966 -11.853 1.00 93.75 239 THR A CA 1
ATOM 1857 C C . THR A 1 239 ? -30.289 -23.835 -11.745 1.00 93.75 239 THR A C 1
ATOM 1859 O O . THR A 1 239 ? -29.083 -24.090 -11.807 1.00 93.75 239 THR A O 1
ATOM 1862 N N . LEU A 1 240 ? -30.784 -22.611 -11.601 1.00 95.88 240 LEU A N 1
ATOM 1863 C CA . LEU A 1 240 ? -29.992 -21.441 -11.243 1.00 95.88 240 LEU A CA 1
ATOM 1864 C C . LEU A 1 240 ? -30.412 -20.984 -9.845 1.00 95.88 240 LEU A C 1
ATOM 1866 O O . LEU A 1 240 ? -31.610 -21.008 -9.555 1.00 95.88 240 LEU A O 1
ATOM 1870 N N . THR A 1 241 ? -29.460 -20.577 -9.007 1.00 90.44 241 THR A N 1
ATOM 1871 C CA . THR A 1 241 ? -29.722 -20.092 -7.638 1.00 90.44 241 THR A CA 1
ATOM 1872 C C . THR A 1 241 ? -28.866 -18.876 -7.294 1.00 90.44 241 THR A C 1
ATOM 1874 O O . THR A 1 241 ? -27.703 -18.808 -7.694 1.00 90.44 241 THR A O 1
ATOM 1877 N N . LYS A 1 242 ? -29.428 -17.930 -6.537 1.00 88.00 242 LYS A N 1
ATOM 1878 C CA . LYS A 1 242 ? -28.734 -16.763 -5.971 1.00 88.00 242 LYS A CA 1
ATOM 1879 C C . LYS A 1 242 ? -29.432 -16.380 -4.663 1.00 88.00 242 LYS A C 1
ATOM 1881 O O . LYS A 1 242 ? -30.577 -15.942 -4.695 1.00 88.00 242 LYS A O 1
ATOM 1886 N N . GLY A 1 243 ? -28.768 -16.582 -3.523 1.00 86.00 243 GLY A N 1
ATOM 1887 C CA . GLY A 1 243 ? -29.429 -16.484 -2.214 1.00 86.00 243 GLY A CA 1
ATOM 1888 C C . GLY A 1 243 ? -30.640 -17.422 -2.139 1.00 86.00 243 GLY A C 1
ATOM 1889 O O . GLY A 1 243 ? -30.536 -18.586 -2.532 1.00 86.00 243 GLY A O 1
ATOM 1890 N N . ASP A 1 244 ? -31.787 -16.887 -1.717 1.00 85.06 244 ASP A N 1
ATOM 1891 C CA . ASP A 1 244 ? -33.060 -17.620 -1.633 1.00 85.06 244 ASP A CA 1
ATOM 1892 C C . ASP A 1 244 ? -33.813 -17.706 -2.974 1.00 85.06 244 ASP A C 1
ATOM 1894 O O . ASP A 1 244 ? -34.794 -18.443 -3.097 1.00 85.06 244 ASP A O 1
ATOM 1898 N N . GLN A 1 245 ? -33.356 -16.987 -4.006 1.00 89.25 245 GLN A N 1
ATOM 1899 C CA . GLN A 1 245 ? -33.976 -17.012 -5.327 1.00 89.25 245 GLN A CA 1
ATOM 1900 C C . GLN A 1 245 ? -33.501 -18.218 -6.140 1.00 89.25 245 GLN A C 1
ATOM 1902 O O . GLN A 1 245 ? -32.315 -18.570 -6.171 1.00 89.25 245 GLN A O 1
ATOM 1907 N N . SER A 1 246 ? -34.424 -18.839 -6.869 1.00 92.31 246 SER A N 1
ATOM 1908 C CA . SER A 1 246 ? -34.144 -19.959 -7.754 1.00 92.31 246 SER A CA 1
ATOM 1909 C C . SER A 1 246 ? -35.030 -19.951 -8.994 1.00 92.31 246 SER A C 1
ATOM 1911 O O . SER A 1 246 ? -36.216 -19.639 -8.935 1.00 92.31 246 SER A O 1
ATOM 1913 N N . ILE A 1 247 ? -34.462 -20.375 -10.122 1.00 96.69 247 ILE A N 1
ATOM 1914 C CA . ILE A 1 247 ? -35.232 -20.709 -11.319 1.00 96.69 247 ILE A CA 1
ATOM 1915 C C . ILE A 1 247 ? -34.850 -22.096 -11.824 1.00 96.69 247 ILE A C 1
ATOM 1917 O O . ILE A 1 247 ? -33.675 -22.447 -11.974 1.00 96.69 247 ILE A O 1
ATOM 1921 N N . ILE A 1 248 ? -35.868 -22.908 -12.082 1.00 94.88 248 ILE A N 1
ATOM 1922 C CA . ILE A 1 248 ? -35.742 -24.287 -12.531 1.00 94.88 248 ILE A CA 1
ATOM 1923 C C . ILE A 1 248 ? -36.412 -24.424 -13.891 1.00 94.88 248 ILE A C 1
ATOM 1925 O O . ILE A 1 248 ? -37.618 -24.243 -14.025 1.00 94.88 248 ILE A O 1
ATOM 1929 N N . MET A 1 249 ? -35.647 -24.841 -14.897 1.00 96.88 249 MET A N 1
ATOM 1930 C CA . MET A 1 249 ? -36.148 -25.050 -16.254 1.00 96.88 249 MET A CA 1
ATOM 1931 C C . MET A 1 249 ? -35.845 -26.466 -16.729 1.00 96.88 249 MET A C 1
ATOM 1933 O O . MET A 1 249 ? -34.697 -26.916 -16.708 1.00 96.88 249 MET A O 1
ATOM 1937 N N . LYS A 1 250 ? -36.854 -27.175 -17.236 1.00 93.44 250 LYS A N 1
ATOM 1938 C CA . LYS A 1 250 ? -36.650 -28.463 -17.910 1.00 93.44 250 LYS A CA 1
ATOM 1939 C C . LYS A 1 250 ? -36.429 -28.230 -19.404 1.00 93.44 250 LYS A C 1
ATOM 1941 O O . LYS A 1 250 ? -37.198 -27.527 -20.051 1.00 93.44 250 LYS A O 1
ATOM 1946 N N . LYS A 1 251 ? -35.391 -28.847 -19.976 1.00 93.56 251 LYS A N 1
ATOM 1947 C CA . LYS A 1 251 ? -35.058 -28.740 -21.405 1.00 93.56 251 LYS A CA 1
ATOM 1948 C C . LYS A 1 251 ? -36.277 -29.101 -22.261 1.00 93.56 251 LYS A C 1
ATOM 1950 O O . LYS A 1 251 ? -36.774 -30.221 -22.177 1.00 93.56 251 LYS A O 1
ATOM 1955 N N . GLY A 1 252 ? -36.698 -28.169 -23.112 1.00 89.94 252 GLY A N 1
ATOM 1956 C CA . GLY A 1 252 ? -37.840 -28.309 -24.016 1.00 89.94 252 GLY A CA 1
ATOM 1957 C C . GLY A 1 252 ? -39.217 -28.077 -23.384 1.00 89.94 252 GLY A C 1
ATOM 1958 O O . GLY A 1 252 ? -40.190 -28.059 -24.132 1.00 89.94 252 GLY A O 1
ATOM 1959 N N . SER A 1 253 ? -39.313 -27.877 -22.064 1.00 93.25 253 SER A N 1
ATOM 1960 C CA . SER A 1 253 ? -40.576 -27.543 -21.393 1.00 93.25 253 SER A CA 1
ATOM 1961 C C . SER A 1 253 ? -40.890 -26.062 -21.545 1.00 93.25 253 SER A C 1
ATOM 1963 O O . SER A 1 253 ? -40.027 -25.235 -21.260 1.00 93.25 253 SER A O 1
ATOM 1965 N N . LYS A 1 254 ? -42.127 -25.733 -21.933 1.00 93.50 254 LYS A N 1
ATOM 1966 C CA . LYS A 1 254 ? -42.643 -24.354 -21.935 1.00 93.50 254 LYS A CA 1
ATOM 1967 C C . LYS A 1 254 ? -42.992 -23.841 -20.538 1.00 93.50 254 LYS A C 1
ATOM 1969 O O . LYS A 1 254 ? -43.512 -22.744 -20.426 1.00 93.50 254 LYS A O 1
ATOM 1974 N N . THR A 1 255 ? -42.711 -24.608 -19.494 1.00 90.19 255 THR A N 1
ATOM 1975 C CA . THR A 1 255 ? -42.882 -24.176 -18.110 1.00 90.19 255 THR A CA 1
ATOM 1976 C C . THR A 1 255 ? -41.547 -24.144 -17.375 1.00 90.19 255 THR A C 1
ATOM 1978 O O . THR A 1 255 ? -40.645 -24.950 -17.652 1.00 90.19 255 THR A O 1
ATOM 1981 N N . ALA A 1 256 ? -41.426 -23.208 -16.440 1.00 94.50 256 ALA A N 1
ATOM 1982 C CA . ALA A 1 256 ? -40.330 -23.104 -15.483 1.00 94.50 256 ALA A CA 1
ATOM 1983 C C . ALA A 1 256 ? -40.891 -22.865 -14.082 1.00 94.50 256 ALA A C 1
ATOM 1985 O O . ALA A 1 256 ? -42.017 -22.403 -13.951 1.00 94.50 256 ALA A O 1
ATOM 1986 N N . LEU A 1 257 ? -40.105 -23.173 -13.052 1.00 91.62 257 LEU A N 1
ATOM 1987 C CA . LEU A 1 257 ? -40.439 -22.823 -11.674 1.00 91.62 257 LEU A CA 1
ATOM 1988 C C . LEU A 1 257 ? -39.539 -21.672 -11.232 1.00 91.62 257 LEU A C 1
ATOM 1990 O O . LEU A 1 257 ? -38.323 -21.868 -11.209 1.00 91.62 257 LEU A O 1
ATOM 1994 N N . ILE A 1 258 ? -40.105 -20.520 -10.879 1.00 91.50 258 ILE A N 1
ATOM 1995 C CA . ILE A 1 258 ? -39.394 -19.432 -10.192 1.00 91.50 258 ILE A CA 1
ATOM 1996 C C . ILE A 1 258 ? -39.795 -19.501 -8.725 1.00 91.50 258 ILE A C 1
ATOM 1998 O O . ILE A 1 258 ? -40.974 -19.423 -8.410 1.00 91.50 258 ILE A O 1
ATOM 2002 N N . ASN A 1 259 ? -38.835 -19.717 -7.826 1.00 88.31 259 ASN A N 1
ATOM 2003 C CA . ASN A 1 259 ? -39.074 -19.825 -6.379 1.00 88.31 259 ASN A CA 1
ATOM 2004 C C . ASN A 1 259 ? -40.174 -20.837 -5.988 1.00 88.31 259 ASN A C 1
ATOM 2006 O O . ASN A 1 259 ? -40.805 -20.713 -4.946 1.00 88.31 259 ASN A O 1
ATOM 2010 N N . GLY A 1 260 ? -40.386 -21.864 -6.819 1.00 86.25 260 GLY A N 1
ATOM 2011 C CA . GLY A 1 260 ? -41.420 -22.887 -6.625 1.00 86.25 260 GLY A CA 1
ATOM 2012 C C . GLY A 1 260 ? -42.739 -22.629 -7.362 1.00 86.25 260 GLY A C 1
ATOM 2013 O O . GLY A 1 260 ? -43.523 -23.566 -7.492 1.00 86.25 260 GLY A O 1
ATOM 2014 N N . GLU A 1 261 ? -42.958 -21.432 -7.909 1.00 86.75 261 GLU A N 1
ATOM 2015 C CA . GLU A 1 261 ? -44.159 -21.079 -8.673 1.00 86.75 261 GLU A CA 1
ATOM 2016 C C . GLU A 1 261 ? -43.986 -21.355 -10.169 1.00 86.75 261 GLU A C 1
ATOM 2018 O O . GLU A 1 261 ? -42.957 -21.026 -10.763 1.00 86.75 261 GLU A O 1
ATOM 2023 N N . GLU A 1 262 ? -44.991 -21.978 -10.792 1.00 94.00 262 GLU A N 1
ATOM 2024 C CA . GLU A 1 262 ? -44.950 -22.315 -12.215 1.00 94.00 262 GLU A CA 1
ATOM 2025 C C . GLU A 1 262 ? -45.281 -21.110 -13.100 1.00 94.00 262 GLU A C 1
ATOM 2027 O O . GLU A 1 262 ? -46.339 -20.499 -12.980 1.00 94.00 262 GLU A O 1
ATOM 2032 N N . ILE A 1 263 ? -44.389 -20.825 -14.047 1.00 89.88 263 ILE A N 1
ATOM 2033 C CA . ILE A 1 263 ? -44.560 -19.803 -15.080 1.00 89.88 263 ILE A CA 1
ATOM 2034 C C . ILE A 1 263 ? -44.514 -20.422 -16.477 1.00 89.88 263 ILE A C 1
ATOM 2036 O O . ILE A 1 263 ? -43.895 -21.469 -16.698 1.00 89.88 263 ILE A O 1
ATOM 2040 N N . THR A 1 264 ? -45.119 -19.738 -17.450 1.00 91.25 264 THR A N 1
ATOM 2041 C CA . THR A 1 264 ? -45.040 -20.115 -18.869 1.00 91.25 264 THR A CA 1
ATOM 2042 C C . THR A 1 264 ? -43.933 -19.332 -19.574 1.00 91.25 264 THR A C 1
ATOM 2044 O O . THR A 1 264 ? -43.871 -18.112 -19.493 1.00 91.25 264 THR A O 1
ATOM 2047 N N . LEU A 1 265 ? -43.073 -20.038 -20.304 1.00 90.69 265 LEU A N 1
ATOM 2048 C CA . LEU A 1 265 ? -41.990 -19.489 -21.112 1.00 90.69 265 LEU A CA 1
ATOM 2049 C C . LEU A 1 265 ? -42.424 -19.320 -22.574 1.00 90.69 265 LEU A C 1
ATOM 2051 O O . LEU A 1 265 ? -42.916 -20.270 -23.196 1.00 90.69 265 LEU A O 1
ATOM 2055 N N . THR A 1 266 ? -42.127 -18.157 -23.157 1.00 89.00 266 THR A N 1
ATOM 2056 C CA . THR A 1 266 ? -42.272 -17.905 -24.603 1.00 89.00 266 THR A CA 1
ATOM 2057 C C . THR A 1 266 ? -41.368 -18.836 -25.412 1.00 89.00 266 THR A C 1
ATOM 2059 O O . THR A 1 266 ? -41.846 -19.566 -26.285 1.00 89.00 266 THR A O 1
ATOM 2062 N N . GLU A 1 267 ? -40.082 -18.908 -25.047 1.00 93.56 267 GLU A N 1
ATOM 2063 C CA . GLU A 1 267 ? -39.152 -19.929 -25.530 1.00 93.56 267 GLU A CA 1
ATOM 2064 C C . GLU A 1 267 ? -38.574 -20.762 -24.378 1.00 93.56 267 GLU A C 1
ATOM 2066 O O . GLU A 1 267 ? -38.068 -20.212 -23.399 1.00 93.56 267 GLU A O 1
ATOM 2071 N N . PRO A 1 268 ? -38.602 -22.104 -24.481 1.00 95.19 268 PRO A N 1
ATOM 2072 C CA . PRO A 1 268 ? -38.080 -22.970 -23.444 1.00 95.19 268 PRO A CA 1
ATOM 2073 C C . PRO A 1 268 ? -36.548 -22.987 -23.442 1.00 95.19 268 PRO A C 1
ATOM 2075 O O . PRO A 1 268 ? -35.890 -22.697 -24.444 1.00 95.19 268 PRO A O 1
ATOM 2078 N N . LEU A 1 269 ? -35.969 -23.473 -22.344 1.00 95.94 269 LEU A N 1
ATOM 2079 C CA . LEU A 1 269 ? -34.566 -23.879 -22.300 1.00 95.94 269 LEU A CA 1
ATOM 2080 C C . LEU A 1 269 ? -34.282 -24.922 -23.396 1.00 95.94 269 LEU A C 1
ATOM 2082 O O . LEU A 1 269 ? -34.893 -25.998 -23.418 1.00 95.94 269 LEU A O 1
ATOM 2086 N N . ARG A 1 270 ? -33.314 -24.662 -24.281 1.00 94.38 270 ARG A N 1
ATOM 2087 C CA . ARG A 1 270 ? -33.004 -25.552 -25.415 1.00 94.38 270 ARG A CA 1
ATOM 2088 C C . ARG A 1 270 ? -31.522 -25.868 -25.521 1.00 94.38 270 ARG A C 1
ATOM 2090 O O . ARG A 1 270 ? -30.670 -25.009 -25.353 1.00 94.38 270 ARG A O 1
ATOM 2097 N N . ALA A 1 271 ? -31.218 -27.108 -25.895 1.00 93.56 271 ALA A N 1
ATOM 2098 C CA . ALA A 1 271 ? -29.894 -27.458 -26.394 1.00 93.56 271 ALA A CA 1
ATOM 2099 C C . ALA A 1 271 ? -29.815 -27.077 -27.880 1.00 93.56 271 ALA A C 1
ATOM 2101 O O . ALA A 1 271 ? -30.546 -27.640 -28.698 1.00 93.56 271 ALA A O 1
ATOM 2102 N N . VAL A 1 272 ? -28.939 -26.138 -28.231 1.00 94.94 272 VAL A N 1
ATOM 2103 C CA . VAL A 1 272 ? -28.724 -25.678 -29.609 1.00 94.94 272 VAL A CA 1
ATOM 2104 C C . VAL A 1 272 ? -27.333 -26.101 -30.057 1.00 94.94 272 VAL A C 1
ATOM 2106 O O . VAL A 1 272 ? -26.345 -25.820 -29.379 1.00 94.94 272 VAL A O 1
ATOM 2109 N N . LYS A 1 273 ? -27.236 -26.798 -31.192 1.00 93.00 273 LYS A N 1
ATOM 2110 C CA . LYS A 1 273 ? -25.940 -27.195 -31.758 1.00 93.00 273 LYS A CA 1
ATOM 2111 C C . LYS A 1 273 ? -25.404 -26.071 -32.629 1.00 93.00 273 LYS A C 1
ATOM 2113 O O . LYS A 1 273 ? -26.087 -25.688 -33.577 1.00 93.00 273 LYS A O 1
ATOM 2118 N N . LYS A 1 274 ? -24.174 -25.617 -32.400 1.00 93.00 274 LYS A N 1
ATOM 2119 C CA . LYS A 1 274 ? -23.461 -24.793 -33.385 1.00 93.00 274 LYS A CA 1
ATOM 2120 C C . LYS A 1 274 ? -22.822 -25.731 -34.410 1.00 93.00 274 LYS A C 1
ATOM 2122 O O . LYS A 1 274 ? -21.972 -26.547 -34.064 1.00 93.00 274 LYS A O 1
ATOM 2127 N N . VAL A 1 275 ? -23.253 -25.666 -35.673 1.00 90.19 275 VAL A N 1
ATOM 2128 C CA . VAL A 1 275 ? -22.826 -26.636 -36.703 1.00 90.19 275 VAL A CA 1
ATOM 2129 C C . VAL A 1 275 ? -21.318 -26.562 -36.933 1.00 90.19 275 VAL A C 1
ATOM 2131 O O . VAL A 1 275 ? -20.680 -27.604 -37.026 1.00 90.19 275 VAL A O 1
ATOM 2134 N N . ALA A 1 276 ? -20.755 -25.351 -36.932 1.00 85.62 276 ALA A N 1
ATOM 2135 C CA . ALA A 1 276 ? -19.341 -25.103 -37.217 1.00 85.62 276 ALA A CA 1
ATOM 2136 C C . ALA A 1 276 ? -18.365 -25.865 -36.302 1.00 85.62 276 ALA A C 1
ATOM 2138 O O . ALA A 1 276 ? -17.286 -26.234 -36.746 1.00 85.62 276 ALA A O 1
ATOM 2139 N N . ASN A 1 277 ? -18.727 -26.108 -35.038 1.00 87.81 277 ASN A N 1
ATOM 2140 C CA . ASN A 1 277 ? -17.861 -26.811 -34.083 1.00 87.81 277 ASN A CA 1
ATOM 2141 C C . ASN A 1 277 ? -18.471 -28.113 -33.543 1.00 87.81 277 ASN A C 1
ATOM 2143 O O . ASN A 1 277 ? -17.876 -28.768 -32.692 1.00 87.81 277 ASN A O 1
ATOM 2147 N N . GLY A 1 278 ? -19.675 -28.468 -33.991 1.00 86.69 278 GLY A N 1
ATOM 2148 C CA . GLY A 1 278 ? -20.376 -29.674 -33.573 1.00 86.69 278 GLY A CA 1
ATOM 2149 C C . GLY A 1 278 ? -20.854 -29.700 -32.115 1.00 86.69 278 GLY A C 1
ATOM 2150 O O . GLY A 1 278 ? -21.427 -30.713 -31.713 1.00 86.69 278 GLY A O 1
ATOM 2151 N N . LYS A 1 279 ? -20.661 -28.635 -31.325 1.00 87.94 279 LYS A N 1
ATOM 2152 C CA . LYS A 1 279 ? -20.978 -28.606 -29.887 1.00 87.94 279 LYS A CA 1
ATOM 2153 C C . LYS A 1 279 ? -22.405 -28.129 -29.624 1.00 87.94 279 LYS A C 1
ATOM 2155 O O . LYS A 1 279 ? -22.931 -27.277 -30.341 1.00 87.94 279 LYS A O 1
ATOM 2160 N N . TYR A 1 280 ? -23.012 -28.677 -28.572 1.00 89.75 280 TYR A N 1
ATOM 2161 C CA . TYR A 1 280 ? -24.299 -28.227 -28.043 1.00 89.75 280 TYR A CA 1
ATOM 2162 C C . TYR A 1 280 ? -24.097 -27.206 -26.927 1.00 89.75 280 TYR A C 1
ATOM 2164 O O . TYR A 1 280 ? -23.236 -27.377 -26.068 1.00 89.75 280 TYR A O 1
ATOM 2172 N N . TYR A 1 281 ? -24.941 -26.182 -26.931 1.00 93.50 281 TYR A N 1
ATOM 2173 C CA . TYR A 1 281 ? -24.989 -25.127 -25.931 1.00 93.50 281 TYR A CA 1
ATOM 2174 C C . TYR A 1 281 ? -26.390 -25.091 -25.336 1.00 93.50 281 TYR A C 1
ATOM 2176 O O . TYR A 1 281 ? -27.378 -25.136 -26.072 1.00 93.50 281 TYR A O 1
ATOM 2184 N N . MET A 1 282 ? -26.480 -25.046 -24.008 1.00 94.38 282 MET A N 1
ATOM 2185 C CA . MET A 1 282 ? -27.752 -24.820 -23.329 1.00 94.38 282 MET A CA 1
ATOM 2186 C C . MET A 1 282 ? -28.083 -23.333 -23.424 1.00 94.38 282 MET A C 1
ATOM 2188 O O . MET A 1 282 ? -27.425 -22.511 -22.793 1.00 94.38 282 MET A O 1
ATOM 2192 N N . MET A 1 283 ? -29.067 -23.012 -24.258 1.00 96.44 283 MET A N 1
ATOM 2193 C CA . MET A 1 283 ? -29.532 -21.661 -24.532 1.00 96.44 283 MET A CA 1
ATOM 2194 C C . MET A 1 283 ? -30.803 -21.407 -23.723 1.00 96.44 283 MET A C 1
ATOM 2196 O O . MET A 1 283 ? -31.763 -22.175 -23.844 1.00 96.44 283 MET A O 1
ATOM 2200 N N . ALA A 1 284 ? -30.789 -20.372 -22.889 1.00 96.75 284 ALA A N 1
ATOM 2201 C CA . ALA A 1 284 ? -31.872 -20.050 -21.966 1.00 96.75 284 ALA A CA 1
ATOM 2202 C C . ALA A 1 284 ? -32.430 -18.640 -22.223 1.00 96.75 284 ALA A C 1
ATOM 2204 O O . ALA A 1 284 ? -31.648 -17.776 -22.626 1.00 96.75 284 ALA A O 1
ATOM 2205 N N . PRO A 1 285 ? -33.739 -18.417 -22.000 1.00 96.94 285 PRO A N 1
ATOM 2206 C CA . PRO A 1 285 ? -34.368 -17.102 -22.143 1.00 96.94 285 PRO A CA 1
ATOM 2207 C C . PRO A 1 285 ? -33.788 -16.131 -21.115 1.00 96.94 285 PRO A C 1
ATOM 2209 O O . PRO A 1 285 ? -33.853 -16.391 -19.913 1.00 96.94 285 PRO A O 1
ATOM 2212 N N . VAL A 1 286 ? -33.158 -15.057 -21.588 1.00 95.81 286 VAL A N 1
ATOM 2213 C CA . VAL A 1 286 ? -32.410 -14.133 -20.725 1.00 95.81 286 VAL A CA 1
ATOM 2214 C C . VAL A 1 286 ? -33.332 -13.233 -19.916 1.00 95.81 286 VAL A C 1
ATOM 2216 O O . VAL A 1 286 ? -33.020 -12.9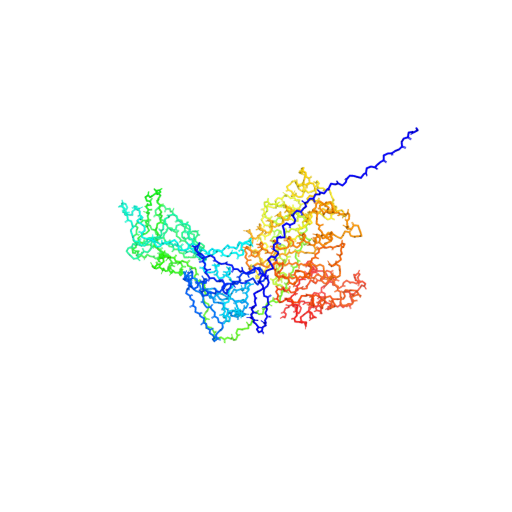47 -18.769 1.00 95.81 286 VAL A O 1
ATOM 2219 N N . GLU A 1 287 ? -34.473 -12.850 -20.482 1.00 93.12 287 GLU A N 1
ATOM 2220 C CA . GLU A 1 287 ? -35.455 -11.940 -19.896 1.00 93.12 287 GLU A CA 1
ATOM 2221 C C . GLU A 1 287 ? -36.022 -12.519 -18.600 1.00 93.12 287 GLU A C 1
ATOM 2223 O O . GLU A 1 287 ? -35.913 -11.909 -17.544 1.00 93.12 287 GLU A O 1
ATOM 2228 N N . VAL A 1 288 ? -36.514 -13.759 -18.664 1.00 92.12 288 VAL A N 1
ATOM 2229 C CA . VAL A 1 288 ? -37.104 -14.458 -17.512 1.00 92.12 288 VAL A CA 1
ATOM 2230 C C . VAL A 1 288 ? -36.064 -14.721 -16.420 1.00 92.12 288 VAL A C 1
ATOM 2232 O O . VAL A 1 288 ? -36.380 -14.707 -15.235 1.00 92.12 288 VAL A O 1
ATOM 2235 N N . ILE A 1 289 ? -34.808 -14.981 -16.797 1.00 95.00 289 ILE A N 1
ATOM 2236 C CA . ILE A 1 289 ? -33.733 -15.193 -15.818 1.00 95.00 289 ILE A CA 1
ATOM 2237 C C . ILE A 1 289 ? -33.316 -13.868 -15.180 1.00 95.00 289 ILE A C 1
ATOM 2239 O O . ILE A 1 289 ? -33.053 -13.839 -13.981 1.00 95.00 289 ILE A O 1
ATOM 2243 N N . ALA A 1 290 ? -33.250 -12.787 -15.960 1.00 90.50 290 ALA A N 1
ATOM 2244 C CA . ALA A 1 290 ? -32.986 -11.458 -15.433 1.00 90.50 290 ALA A CA 1
ATOM 2245 C C . ALA A 1 290 ? -34.073 -11.066 -14.429 1.00 90.50 290 ALA A C 1
ATOM 2247 O O . ALA A 1 290 ? -33.744 -10.723 -13.302 1.00 90.50 290 ALA A O 1
ATOM 2248 N N . GLU A 1 291 ? -35.344 -11.242 -14.782 1.00 87.44 291 GLU A N 1
ATOM 2249 C CA . GLU A 1 291 ? -36.480 -10.994 -13.893 1.00 87.44 291 GLU A CA 1
ATOM 2250 C C . GLU A 1 291 ? -36.414 -11.839 -12.609 1.00 87.44 291 GLU A C 1
ATOM 2252 O O . GLU A 1 291 ? -36.487 -11.294 -11.510 1.00 87.44 291 GLU A O 1
ATOM 2257 N N . ALA A 1 292 ? -36.171 -13.150 -12.725 1.00 87.81 292 ALA A N 1
ATOM 2258 C CA . ALA A 1 292 ? -36.110 -14.061 -11.577 1.00 87.81 292 ALA A CA 1
ATOM 2259 C C . ALA A 1 292 ? -35.039 -13.691 -10.536 1.00 87.81 292 ALA A C 1
ATOM 2261 O O . ALA A 1 292 ? -35.188 -14.029 -9.362 1.00 87.81 292 ALA A O 1
ATOM 2262 N N . PHE A 1 293 ? -33.958 -13.034 -10.968 1.00 88.62 293 PHE A N 1
ATOM 2263 C CA . PHE A 1 293 ? -32.841 -12.622 -10.114 1.00 88.62 293 PHE A CA 1
ATOM 2264 C C . PHE A 1 293 ? -32.743 -11.107 -9.920 1.00 88.62 293 PHE A C 1
ATOM 2266 O O . PHE A 1 293 ? -31.717 -10.621 -9.437 1.00 88.62 293 PHE A O 1
ATOM 2273 N N . GLY A 1 294 ? -33.772 -10.367 -10.347 1.00 83.69 294 GLY A N 1
ATOM 2274 C CA . GLY A 1 294 ? -33.804 -8.911 -10.304 1.00 83.69 294 GLY A CA 1
ATOM 2275 C C . GLY A 1 294 ? -32.626 -8.258 -11.022 1.00 83.69 294 GLY A C 1
ATOM 2276 O O . GLY A 1 294 ? -32.101 -7.289 -10.513 1.00 83.69 294 GLY A O 1
ATOM 2277 N N . LEU A 1 295 ? -32.142 -8.786 -12.147 1.00 85.44 295 LEU A N 1
ATOM 2278 C CA . LEU A 1 295 ? -31.065 -8.176 -12.934 1.00 85.44 295 LEU A CA 1
ATOM 2279 C C . LEU A 1 295 ? -31.611 -7.088 -13.863 1.00 85.44 295 LEU A C 1
ATOM 2281 O O . LEU A 1 295 ? -32.653 -7.262 -14.495 1.00 85.44 295 LEU A O 1
ATOM 2285 N N . VAL A 1 296 ? -30.845 -6.015 -14.051 1.00 83.00 296 VAL A N 1
ATOM 2286 C CA . VAL A 1 296 ? -31.099 -5.036 -15.111 1.00 83.00 296 VAL A CA 1
ATOM 2287 C C . VAL A 1 296 ? -30.633 -5.626 -16.443 1.00 83.00 296 VAL A C 1
ATOM 2289 O O . VAL A 1 296 ? -29.450 -5.926 -16.630 1.00 83.00 296 VAL A O 1
ATOM 2292 N N . LEU A 1 297 ? -31.576 -5.800 -17.372 1.00 88.06 297 LEU A N 1
ATOM 2293 C CA . LEU A 1 297 ? -31.336 -6.267 -18.735 1.00 88.06 297 LEU A CA 1
ATOM 2294 C C . LEU A 1 297 ? -31.442 -5.094 -19.716 1.00 88.06 297 LEU A C 1
ATOM 2296 O O . LEU A 1 297 ? -32.506 -4.501 -19.871 1.00 88.06 297 LEU A O 1
ATOM 2300 N N . THR A 1 298 ? -30.359 -4.790 -20.428 1.00 81.50 298 THR A N 1
ATOM 2301 C CA . THR A 1 298 ? -30.354 -3.800 -21.516 1.00 81.50 298 THR A CA 1
ATOM 2302 C C . THR A 1 298 ? -30.051 -4.484 -22.842 1.00 81.50 298 THR A C 1
ATOM 2304 O O . THR A 1 298 ? -29.028 -5.155 -22.974 1.00 81.50 298 THR A O 1
ATOM 2307 N N . VAL A 1 299 ? -30.914 -4.298 -23.840 1.00 79.88 299 VAL A N 1
ATOM 2308 C CA . VAL A 1 299 ? -30.722 -4.827 -25.197 1.00 79.88 299 VAL A CA 1
ATOM 2309 C C . VAL A 1 299 ? -30.519 -3.662 -26.154 1.00 79.88 299 VAL A C 1
ATOM 2311 O O . VAL A 1 299 ? -31.357 -2.771 -26.234 1.00 79.88 299 VAL A O 1
ATOM 2314 N N . ASP A 1 300 ? -29.412 -3.690 -26.886 1.00 74.25 300 ASP A N 1
ATOM 2315 C CA . ASP A 1 300 ? -29.147 -2.777 -27.991 1.00 74.25 300 ASP A CA 1
ATOM 2316 C C . ASP A 1 300 ? -29.285 -3.558 -29.301 1.00 74.25 300 ASP A C 1
ATOM 2318 O O . ASP A 1 300 ? -28.437 -4.388 -29.648 1.00 74.25 300 ASP A O 1
ATOM 2322 N N . GLU A 1 301 ? -30.402 -3.334 -29.989 1.00 73.81 301 GLU A N 1
ATOM 2323 C CA . GLU A 1 301 ? -30.754 -4.028 -31.231 1.00 73.81 301 GLU A CA 1
ATOM 2324 C C . GLU A 1 301 ? -29.887 -3.576 -32.417 1.00 73.81 301 GLU A C 1
ATOM 2326 O O . GLU A 1 301 ? -29.621 -4.373 -33.319 1.00 73.81 301 GLU A O 1
ATOM 2331 N N . GLU A 1 302 ? -29.398 -2.331 -32.406 1.00 62.38 302 GLU A N 1
ATOM 2332 C CA . GLU A 1 302 ? -28.555 -1.785 -33.475 1.00 62.38 302 GLU A CA 1
ATOM 2333 C C . GLU A 1 302 ? -27.124 -2.315 -33.377 1.00 62.38 302 GLU A C 1
ATOM 2335 O O . GLU A 1 302 ? -26.539 -2.747 -34.374 1.00 62.38 302 GLU A O 1
ATOM 2340 N N . LEU A 1 303 ? -26.575 -2.353 -32.162 1.00 60.50 303 LEU A N 1
ATOM 2341 C CA . LEU A 1 303 ? -25.238 -2.883 -31.893 1.00 60.50 303 LEU A CA 1
ATOM 2342 C C . LEU A 1 303 ? -25.220 -4.412 -31.758 1.00 60.50 303 LEU A C 1
ATOM 2344 O O . LEU A 1 303 ? -24.146 -5.017 -31.702 1.00 60.50 303 LEU A O 1
ATOM 2348 N N . GLY A 1 304 ? -26.390 -5.052 -31.683 1.00 72.88 304 GLY A N 1
ATOM 2349 C CA . GLY A 1 304 ? -26.510 -6.477 -31.396 1.00 72.88 304 GLY A CA 1
ATOM 2350 C C . GLY A 1 304 ? -25.828 -6.816 -30.074 1.00 72.88 304 GLY A C 1
ATOM 2351 O O . GLY A 1 304 ? -24.939 -7.671 -30.031 1.00 72.88 304 GLY A O 1
ATOM 2352 N N . THR A 1 305 ? -26.189 -6.122 -28.992 1.00 78.88 305 THR A N 1
ATOM 2353 C CA . THR A 1 305 ? -25.637 -6.386 -27.656 1.00 78.88 305 THR A CA 1
ATOM 2354 C C . THR A 1 305 ? -26.719 -6.603 -26.610 1.00 78.88 305 THR A C 1
ATOM 2356 O O . THR A 1 305 ? -27.817 -6.068 -26.701 1.00 78.88 305 THR A O 1
ATOM 2359 N N . VAL A 1 306 ? -26.399 -7.430 -25.619 1.00 85.62 306 VAL A N 1
ATOM 2360 C CA . VAL A 1 306 ? -27.245 -7.743 -24.464 1.00 85.62 306 VAL A CA 1
ATOM 2361 C C . VAL A 1 306 ? -26.396 -7.530 -23.221 1.00 85.62 306 VAL A C 1
ATOM 2363 O O . VAL A 1 306 ? -25.329 -8.132 -23.121 1.00 85.62 306 VAL A O 1
ATOM 2366 N N . LYS A 1 307 ? -26.830 -6.689 -22.286 1.00 85.62 307 LYS A N 1
ATOM 2367 C CA . LYS A 1 307 ? -26.112 -6.374 -21.047 1.00 85.62 307 LYS A CA 1
ATOM 2368 C C . LYS A 1 307 ? -26.938 -6.811 -19.843 1.00 85.62 307 LYS A C 1
ATOM 2370 O O . LYS A 1 307 ? -28.124 -6.511 -19.782 1.00 85.62 307 LYS A O 1
ATOM 2375 N N . LEU A 1 308 ? -26.298 -7.514 -18.915 1.00 86.19 308 LEU A N 1
ATOM 2376 C CA . LEU A 1 308 ? -26.855 -7.931 -17.632 1.00 86.19 308 LEU A CA 1
ATOM 2377 C C . LEU A 1 308 ? -26.039 -7.301 -16.508 1.00 86.19 308 LEU A C 1
ATOM 2379 O O . LEU A 1 308 ? -24.822 -7.502 -16.463 1.00 86.19 308 LEU A O 1
ATOM 2383 N N . THR A 1 309 ? -26.701 -6.580 -15.612 1.00 80.75 309 THR A N 1
ATOM 2384 C CA . THR A 1 309 ? -26.074 -5.990 -14.424 1.00 80.75 309 THR A CA 1
ATOM 2385 C C . THR A 1 309 ? -26.929 -6.230 -13.189 1.00 80.75 309 THR A C 1
ATOM 2387 O O . THR A 1 309 ? -28.154 -6.140 -13.261 1.00 80.75 309 THR A O 1
ATOM 2390 N N . VAL A 1 310 ? -26.306 -6.525 -12.053 1.00 81.25 310 VAL A N 1
ATOM 2391 C CA . VAL A 1 310 ? -26.993 -6.508 -10.756 1.00 81.25 310 VAL A CA 1
ATOM 2392 C C . VAL A 1 310 ? -27.391 -5.052 -10.443 1.00 81.25 310 VAL A C 1
ATOM 2394 O O . VAL A 1 310 ? -26.535 -4.171 -10.551 1.00 81.25 310 VAL A O 1
ATOM 2397 N N . PRO A 1 311 ? -28.665 -4.758 -10.116 1.00 63.62 311 PRO A N 1
ATOM 2398 C CA . PRO A 1 311 ? -29.061 -3.431 -9.675 1.00 63.62 311 PRO A CA 1
ATOM 2399 C C . PRO A 1 311 ? -28.366 -3.120 -8.358 1.00 63.62 311 PRO A C 1
ATOM 2401 O O . PRO A 1 311 ? -28.275 -3.969 -7.471 1.00 63.62 311 PRO A O 1
ATOM 2404 N N . VAL A 1 312 ? -27.877 -1.894 -8.246 1.00 43.88 312 VAL A N 1
ATOM 2405 C CA . VAL A 1 312 ? -27.461 -1.332 -6.965 1.00 43.88 312 VAL A CA 1
ATOM 2406 C C . VAL A 1 312 ? -28.753 -1.057 -6.192 1.00 43.88 312 VAL A C 1
ATOM 2408 O O . VAL A 1 312 ? -29.649 -0.429 -6.751 1.00 43.88 312 VAL A O 1
ATOM 2411 N N . GLU A 1 313 ? -28.902 -1.575 -4.970 1.00 36.12 313 GLU A N 1
ATOM 2412 C CA . GLU A 1 313 ? -30.072 -1.247 -4.143 1.00 36.12 313 GLU A CA 1
ATOM 2413 C C . GLU A 1 313 ? -30.079 0.262 -3.858 1.00 36.12 313 GLU A C 1
ATOM 2415 O O . GLU A 1 313 ? -29.159 0.790 -3.233 1.00 36.12 313 GLU A O 1
ATOM 2420 N N . GLU A 1 314 ? -31.104 0.959 -4.351 1.00 30.72 314 GLU A N 1
ATOM 2421 C CA . GLU A 1 314 ? -31.379 2.354 -4.013 1.00 30.72 314 GLU A CA 1
ATOM 2422 C C . GLU A 1 314 ? -32.112 2.404 -2.665 1.00 30.72 314 GLU A C 1
ATOM 2424 O O . GLU A 1 314 ? -33.196 1.840 -2.503 1.00 30.72 314 GLU A O 1
ATOM 2429 N N . VAL A 1 315 ? -31.508 3.075 -1.684 1.00 28.28 315 VAL A N 1
ATOM 2430 C CA . VAL A 1 315 ? -32.162 3.434 -0.418 1.00 28.28 315 VAL A CA 1
ATOM 2431 C C . VAL A 1 315 ? -33.092 4.631 -0.692 1.00 28.28 315 VAL A C 1
ATOM 2433 O O . VAL A 1 315 ? -32.676 5.530 -1.423 1.00 28.28 315 VAL A O 1
ATOM 2436 N N . PRO A 1 316 ? -34.334 4.673 -0.163 1.00 30.47 316 PRO A N 1
ATOM 2437 C CA . PRO A 1 316 ? -35.316 5.681 -0.560 1.00 30.47 316 PRO A CA 1
ATOM 2438 C C . PRO A 1 316 ? -34.931 7.106 -0.148 1.00 30.47 316 PRO A C 1
ATOM 2440 O O . PRO A 1 316 ? -34.413 7.320 0.947 1.00 30.47 316 PRO A O 1
ATOM 2443 N N . ASP A 1 317 ? -35.296 8.043 -1.025 1.00 32.03 317 ASP A N 1
ATOM 2444 C CA . ASP A 1 317 ? -35.221 9.502 -0.899 1.00 32.03 317 ASP A CA 1
ATOM 2445 C C . ASP A 1 317 ? -35.642 10.013 0.491 1.00 32.03 317 ASP A C 1
ATOM 2447 O O . ASP A 1 317 ? -36.808 9.930 0.892 1.00 32.03 317 ASP A O 1
ATOM 2451 N N . VAL A 1 318 ? -34.680 10.601 1.199 1.00 29.70 318 VAL A N 1
ATOM 2452 C CA . VAL A 1 318 ? -34.910 11.558 2.283 1.00 29.70 318 VAL A CA 1
ATOM 2453 C C . VAL A 1 318 ? -34.311 12.870 1.791 1.00 29.70 318 VAL A C 1
ATOM 2455 O O . VAL A 1 318 ? -33.171 12.870 1.333 1.00 29.70 318 VAL A O 1
ATOM 2458 N N . GLU A 1 319 ? -35.110 13.939 1.846 1.00 30.19 319 GLU A N 1
ATOM 2459 C CA . GLU A 1 319 ? -34.783 15.300 1.396 1.00 30.19 319 GLU A CA 1
ATOM 2460 C C . GLU A 1 319 ? -33.302 15.654 1.582 1.00 30.19 319 GLU A C 1
ATOM 2462 O O . GLU A 1 319 ? -32.778 15.522 2.689 1.00 30.19 319 GLU A O 1
ATOM 2467 N N . GLU A 1 320 ? -32.663 16.107 0.495 1.00 45.75 320 GLU A N 1
ATOM 2468 C CA . GLU A 1 320 ? -31.243 16.469 0.424 1.00 45.75 320 GLU A CA 1
ATOM 2469 C C . GLU A 1 320 ? -30.796 17.290 1.647 1.00 45.75 320 GLU A C 1
ATOM 2471 O O . GLU A 1 320 ? -31.168 18.464 1.769 1.00 45.75 320 GLU A O 1
ATOM 2476 N N . PRO A 1 321 ? -29.937 16.748 2.530 1.00 31.05 321 PRO A N 1
ATOM 2477 C CA . PRO A 1 321 ? -29.007 17.596 3.231 1.00 31.05 321 PRO A CA 1
ATOM 2478 C C . PRO A 1 321 ? -27.830 17.840 2.284 1.00 31.05 321 PRO A C 1
ATOM 2480 O O . PRO A 1 321 ? -27.299 16.908 1.679 1.00 31.05 321 PRO A O 1
ATOM 2483 N N . ASP A 1 322 ? -27.465 19.111 2.153 1.00 29.52 322 ASP A N 1
ATOM 2484 C CA . ASP A 1 322 ? -26.164 19.610 1.701 1.00 29.52 322 ASP A CA 1
ATOM 2485 C C . ASP A 1 322 ? -25.097 18.507 1.796 1.00 29.52 322 ASP A C 1
ATOM 2487 O O . ASP A 1 322 ? -24.749 18.104 2.906 1.00 29.52 322 ASP A O 1
ATOM 2491 N N . VAL A 1 323 ? -24.659 17.941 0.662 1.00 29.22 323 VAL A N 1
ATOM 2492 C CA . VAL A 1 323 ? -23.640 16.882 0.657 1.00 29.22 323 VAL A CA 1
ATOM 2493 C C . VAL A 1 323 ? -22.383 17.506 1.256 1.00 29.22 323 VAL A C 1
ATOM 2495 O O . VAL A 1 323 ? -21.767 18.341 0.583 1.00 29.22 323 VAL A O 1
ATOM 2498 N N . PRO A 1 324 ? -21.975 17.149 2.490 1.00 30.47 324 PRO A N 1
ATOM 2499 C CA . PRO A 1 324 ? -20.661 17.534 2.950 1.00 30.47 324 PRO A CA 1
ATOM 2500 C C . PRO A 1 324 ? -19.687 16.842 1.999 1.00 30.47 324 PRO A C 1
ATOM 2502 O O . PRO A 1 324 ? -19.927 15.701 1.585 1.00 30.47 324 PRO A O 1
ATOM 2505 N N . GLU A 1 325 ? -18.598 17.518 1.632 1.00 30.89 325 GLU A N 1
ATOM 2506 C CA . GLU A 1 325 ? -17.401 16.799 1.199 1.00 30.89 325 GLU A CA 1
ATOM 2507 C C . GLU A 1 325 ? -17.255 15.577 2.111 1.00 30.89 325 GLU A C 1
ATOM 2509 O O . GLU A 1 325 ? -17.403 15.719 3.324 1.00 30.89 325 GLU A O 1
ATOM 2514 N N . GLU A 1 326 ? -17.104 14.379 1.542 1.00 34.59 326 GLU A N 1
ATOM 2515 C CA . GLU A 1 326 ? -16.844 13.180 2.333 1.00 34.59 326 GLU A CA 1
ATOM 2516 C C . GLU A 1 326 ? -15.587 13.495 3.151 1.00 34.59 326 GLU A C 1
ATOM 2518 O O . GLU A 1 326 ? -14.482 13.492 2.605 1.00 34.59 326 GLU A O 1
ATOM 2523 N N . ASP A 1 327 ? -15.773 13.895 4.415 1.00 36.88 327 ASP A N 1
ATOM 2524 C CA . ASP A 1 327 ? -14.690 14.081 5.366 1.00 36.88 327 ASP A CA 1
ATOM 2525 C C . ASP A 1 327 ? -13.932 12.762 5.301 1.00 36.88 327 ASP A C 1
ATOM 2527 O O . ASP A 1 327 ? -14.493 11.706 5.615 1.00 36.88 327 ASP A O 1
ATOM 2531 N N . GLN A 1 328 ? -12.690 12.791 4.808 1.00 56.41 328 GLN A N 1
ATOM 2532 C CA . GLN A 1 328 ? -11.828 11.631 4.938 1.00 56.41 328 GLN A CA 1
ATOM 2533 C C . GLN A 1 328 ? -11.816 11.291 6.425 1.00 56.41 328 GLN A C 1
ATOM 2535 O O . GLN A 1 328 ? -11.319 12.068 7.241 1.00 56.41 328 GLN A O 1
ATOM 2540 N N . GLU A 1 329 ? -12.420 10.158 6.780 1.00 82.56 329 GLU A N 1
ATOM 2541 C CA . GLU A 1 329 ? -12.447 9.722 8.164 1.00 82.56 329 GLU A CA 1
ATOM 2542 C C . GLU A 1 329 ? -10.997 9.622 8.653 1.00 82.56 329 GLU A C 1
ATOM 2544 O O . GLU A 1 329 ? -10.178 8.937 8.033 1.00 82.56 329 GLU A O 1
ATOM 2549 N N . GLU A 1 330 ? -10.683 10.327 9.745 1.00 94.50 330 GLU A N 1
ATOM 2550 C CA . GLU A 1 330 ? -9.346 10.350 10.340 1.00 94.50 330 GLU A CA 1
ATOM 2551 C C . GLU A 1 330 ? -8.803 8.919 10.465 1.00 94.50 330 GLU A C 1
ATOM 2553 O O . GLU A 1 330 ? -9.431 8.050 11.082 1.00 94.50 330 GLU A O 1
ATOM 2558 N N . MET A 1 331 ? -7.620 8.659 9.904 1.00 97.56 331 MET A N 1
ATOM 2559 C CA . MET A 1 331 ? -6.970 7.357 10.048 1.00 97.56 331 MET A CA 1
ATOM 2560 C C . MET A 1 331 ? -6.743 7.061 11.537 1.00 97.56 331 MET A C 1
ATOM 2562 O O . MET A 1 331 ? -6.079 7.823 12.238 1.00 97.56 331 MET A O 1
ATOM 2566 N N . LYS A 1 332 ? -7.262 5.932 12.026 1.00 98.12 332 LYS A N 1
ATOM 2567 C CA . LYS A 1 332 ? -7.034 5.430 13.390 1.00 98.12 332 LYS A CA 1
ATOM 2568 C C . LYS A 1 332 ? -6.524 3.999 13.282 1.00 98.12 332 LYS A C 1
ATOM 2570 O O . LYS A 1 332 ? -7.275 3.031 13.418 1.00 98.12 332 LYS A O 1
ATOM 2575 N N . GLY A 1 333 ? -5.237 3.894 12.958 1.00 98.31 333 GLY A N 1
ATOM 2576 C CA . GLY A 1 333 ? -4.563 2.640 12.647 1.00 98.31 333 GLY A CA 1
ATOM 2577 C C . GLY A 1 333 ? -3.895 1.986 13.858 1.00 98.31 333 GLY A C 1
ATOM 2578 O O . GLY A 1 333 ? -3.217 2.646 14.645 1.00 98.31 333 GLY A O 1
ATOM 2579 N N . MET A 1 334 ? -4.002 0.664 13.979 1.00 98.69 334 MET A N 1
ATOM 2580 C CA . MET A 1 334 ? -3.273 -0.122 14.980 1.00 98.69 334 MET A CA 1
ATOM 2581 C C . MET A 1 334 ? -2.234 -1.024 14.312 1.00 98.69 334 MET A C 1
ATOM 2583 O O . MET A 1 334 ? -2.603 -1.930 13.564 1.00 98.69 334 MET A O 1
ATOM 2587 N N . TRP A 1 335 ? -0.943 -0.850 14.620 1.00 98.81 335 TRP A N 1
ATOM 2588 C CA . TRP A 1 335 ? 0.063 -1.832 14.203 1.00 98.81 335 TRP A CA 1
ATOM 2589 C C . TRP A 1 335 ? -0.025 -3.098 15.054 1.00 98.81 335 TRP A C 1
ATOM 2591 O O . TRP A 1 335 ? 0.147 -3.060 16.277 1.00 98.81 335 TRP A O 1
ATOM 2601 N N . VAL A 1 336 ? -0.209 -4.232 14.379 1.00 98.50 336 VAL A N 1
ATOM 2602 C CA . VAL A 1 336 ? -0.160 -5.578 14.958 1.00 98.50 336 VAL A CA 1
ATOM 2603 C C . VAL A 1 336 ? 1.043 -6.294 14.353 1.00 98.50 336 VAL A C 1
ATOM 2605 O O . VAL A 1 336 ? 1.037 -6.685 13.185 1.00 98.50 336 VAL A O 1
ATOM 2608 N N . SER A 1 337 ? 2.116 -6.411 15.132 1.00 95.94 337 SER A N 1
ATOM 2609 C CA . SER A 1 337 ? 3.395 -6.945 14.667 1.00 95.94 337 SER A CA 1
ATOM 2610 C C . SER A 1 337 ? 3.511 -8.451 14.896 1.00 95.94 337 SER A C 1
ATOM 2612 O O . SER A 1 337 ? 2.763 -9.064 15.658 1.00 95.94 337 SER A O 1
ATOM 2614 N N . TYR A 1 338 ? 4.539 -9.065 14.311 1.00 92.75 338 TYR A N 1
ATOM 2615 C CA . TYR A 1 338 ? 4.868 -10.466 14.591 1.00 92.75 338 TYR A CA 1
ATOM 2616 C C . TYR A 1 338 ? 5.154 -10.736 16.084 1.00 92.75 338 TYR A C 1
ATOM 2618 O O . TYR A 1 338 ? 5.108 -11.887 16.529 1.00 92.75 338 TYR A O 1
ATOM 2626 N N . LEU A 1 339 ? 5.480 -9.699 16.867 1.00 92.56 339 LEU A N 1
ATOM 2627 C CA . LEU A 1 339 ? 5.784 -9.828 18.291 1.00 92.56 339 LEU A CA 1
ATOM 2628 C C . LEU A 1 339 ? 4.526 -10.089 19.115 1.00 92.56 339 LEU A C 1
ATOM 2630 O O . LEU A 1 339 ? 4.601 -10.906 20.032 1.00 92.56 339 LEU A O 1
ATOM 2634 N N . GLU A 1 340 ? 3.385 -9.500 18.739 1.00 92.19 340 GLU A N 1
ATOM 2635 C CA . GLU A 1 340 ? 2.082 -9.872 19.288 1.00 92.19 340 GLU A CA 1
ATOM 2636 C C . GLU A 1 340 ? 1.856 -11.363 19.071 1.00 92.19 340 GLU A C 1
ATOM 2638 O O . GLU A 1 340 ? 1.452 -12.061 19.990 1.00 92.19 340 GLU A O 1
ATOM 2643 N N . LEU A 1 341 ? 2.158 -11.898 17.887 1.00 86.56 341 LEU A N 1
ATOM 2644 C CA . LEU A 1 341 ? 1.899 -13.302 17.564 1.00 86.56 341 LEU A CA 1
ATOM 2645 C C . LEU A 1 341 ? 2.739 -14.254 18.431 1.00 86.56 341 LEU A C 1
ATOM 2647 O O . LEU A 1 341 ? 2.207 -15.237 18.946 1.00 86.56 341 LEU A O 1
ATOM 2651 N N . GLY A 1 342 ? 4.022 -13.965 18.655 1.00 78.81 342 GLY A N 1
ATOM 2652 C CA . GLY A 1 342 ? 4.932 -14.813 19.438 1.00 78.81 342 GLY A CA 1
ATOM 2653 C C . GLY A 1 342 ? 5.372 -16.093 18.704 1.00 78.81 342 GLY A C 1
ATOM 2654 O O . GLY A 1 342 ? 4.722 -16.554 17.769 1.00 78.81 342 GLY A O 1
ATOM 2655 N N . SER A 1 343 ? 6.492 -16.693 19.121 1.00 70.56 343 SER A N 1
ATOM 2656 C CA . SER A 1 343 ? 7.254 -17.695 18.343 1.00 70.56 343 SER A CA 1
ATOM 2657 C C . SER A 1 343 ? 6.822 -19.165 18.505 1.00 70.56 343 SER A C 1
ATOM 2659 O O . SER A 1 343 ? 7.628 -20.068 18.298 1.00 70.56 343 SER A O 1
ATOM 2661 N N . GLY A 1 344 ? 5.581 -19.434 18.917 1.00 75.56 344 GLY A N 1
ATOM 2662 C CA . GLY A 1 344 ? 5.065 -20.795 19.134 1.00 75.56 344 GLY A CA 1
ATOM 2663 C C . GLY A 1 344 ? 3.974 -21.193 18.141 1.00 75.56 344 GLY A C 1
ATOM 2664 O O . GLY A 1 344 ? 3.201 -20.333 17.704 1.00 75.56 344 GLY A O 1
ATOM 2665 N N . LYS A 1 345 ? 3.879 -22.501 17.846 1.00 84.06 345 LYS A N 1
ATOM 2666 C CA . LYS A 1 345 ? 2.763 -23.078 17.080 1.00 84.06 345 LYS A CA 1
ATOM 2667 C C . LYS A 1 345 ? 1.448 -22.784 17.791 1.00 84.06 345 LYS A C 1
ATOM 2669 O O . LYS A 1 345 ? 1.322 -23.051 18.985 1.00 84.06 345 LYS A O 1
ATOM 2674 N N . LYS A 1 346 ? 0.469 -22.285 17.043 1.00 86.12 346 LYS A N 1
ATOM 2675 C CA . LYS A 1 346 ? -0.895 -22.067 17.532 1.00 86.12 346 LYS A CA 1
ATOM 2676 C C . LYS A 1 346 ? -1.837 -23.002 16.805 1.00 86.12 346 LYS A C 1
ATOM 2678 O O . LYS A 1 346 ? -1.738 -23.146 15.587 1.00 86.12 346 LYS A O 1
ATOM 2683 N N . THR A 1 347 ? -2.748 -23.628 17.542 1.00 91.31 347 THR A N 1
ATOM 2684 C CA . THR A 1 347 ? -3.912 -24.247 16.904 1.00 91.31 347 THR A CA 1
ATOM 2685 C C . THR A 1 347 ? -4.771 -23.156 16.271 1.00 91.31 347 THR A C 1
ATOM 2687 O O . THR A 1 347 ? -4.750 -22.011 16.726 1.00 91.31 347 THR A O 1
ATOM 2690 N N . GLU A 1 348 ? -5.558 -23.508 15.258 1.00 94.19 348 GLU A N 1
ATOM 2691 C CA . GLU A 1 348 ? -6.490 -22.574 14.618 1.00 94.19 348 GLU A CA 1
ATOM 2692 C C . GLU A 1 348 ? -7.391 -21.876 15.654 1.00 94.19 348 GLU A C 1
ATOM 2694 O O . GLU A 1 348 ? -7.533 -20.660 15.640 1.00 94.19 348 GLU A O 1
ATOM 2699 N N . ALA A 1 349 ? -7.909 -22.610 16.645 1.00 95.75 349 ALA A N 1
ATOM 2700 C CA . ALA A 1 349 ? -8.728 -22.035 17.715 1.00 95.75 349 ALA A CA 1
ATOM 2701 C C . ALA A 1 349 ? -7.969 -21.021 18.597 1.00 95.75 349 ALA A C 1
ATOM 2703 O O . ALA A 1 349 ? -8.533 -20.004 18.998 1.00 95.75 349 ALA A O 1
ATOM 2704 N N . GLN A 1 350 ? -6.692 -21.277 18.909 1.00 94.50 350 GLN A N 1
ATOM 2705 C CA . GLN A 1 350 ? -5.858 -20.333 19.664 1.00 94.50 350 GLN A CA 1
ATOM 2706 C C . GLN A 1 350 ? -5.545 -19.079 18.847 1.00 94.50 350 GLN A C 1
ATOM 2708 O O . GLN A 1 350 ? -5.501 -17.986 19.411 1.00 94.50 350 GLN A O 1
ATOM 2713 N N . TRP A 1 351 ? -5.325 -19.241 17.540 1.00 94.88 351 TRP A N 1
ATOM 2714 C CA . TRP A 1 351 ? -5.138 -18.129 16.617 1.00 94.88 351 TRP A CA 1
ATOM 2715 C C . TRP A 1 351 ? -6.391 -17.265 16.543 1.00 94.88 351 TRP A C 1
ATOM 2717 O O . TRP A 1 351 ? -6.319 -16.088 16.883 1.00 94.88 351 TRP A O 1
ATOM 2727 N N . LYS A 1 352 ? -7.541 -17.868 16.218 1.00 96.50 352 LYS A N 1
ATOM 2728 C CA . LYS A 1 352 ? -8.832 -17.177 16.116 1.00 96.50 352 LYS A CA 1
ATOM 2729 C C . LYS A 1 352 ? -9.147 -16.393 17.384 1.00 96.50 352 LYS A C 1
ATOM 2731 O O . LYS A 1 352 ? -9.278 -15.182 17.318 1.00 96.50 352 LYS A O 1
ATOM 2736 N N . LYS A 1 353 ? -9.069 -17.037 18.556 1.00 96.81 353 LYS A N 1
ATOM 2737 C CA . LYS A 1 353 ? -9.283 -16.371 19.853 1.00 96.81 353 LYS A CA 1
ATOM 2738 C C . LYS A 1 353 ? -8.378 -15.152 20.066 1.00 96.81 353 LYS A C 1
ATOM 2740 O O . LYS A 1 353 ? -8.801 -14.161 20.655 1.00 96.81 353 LYS A O 1
ATOM 2745 N N . LYS A 1 354 ? -7.111 -15.238 19.654 1.00 95.81 354 LYS A N 1
ATOM 2746 C CA . LYS A 1 354 ? -6.165 -14.128 19.796 1.00 95.81 354 LYS A CA 1
ATOM 2747 C C . LYS A 1 354 ? -6.503 -12.976 18.852 1.00 95.81 354 LYS A C 1
ATOM 2749 O O . LYS A 1 354 ? -6.465 -11.830 19.283 1.00 95.81 354 LYS A O 1
ATOM 2754 N N . ILE A 1 355 ? -6.819 -13.287 17.598 1.00 97.88 355 ILE A N 1
ATOM 2755 C CA . ILE A 1 355 ? -7.215 -12.298 16.593 1.00 97.88 355 ILE A CA 1
ATOM 2756 C C . ILE A 1 355 ? -8.541 -11.632 16.978 1.00 97.88 355 ILE A C 1
ATOM 2758 O O . ILE A 1 355 ? -8.621 -10.411 16.935 1.00 97.88 355 ILE A O 1
ATOM 2762 N N . ASP A 1 356 ? -9.521 -12.396 17.462 1.00 98.31 356 ASP A N 1
ATOM 2763 C CA . ASP A 1 356 ? -10.802 -11.868 17.945 1.00 98.31 356 ASP A CA 1
ATOM 2764 C C . ASP A 1 356 ? -10.591 -10.857 19.079 1.00 98.31 356 ASP A C 1
ATOM 2766 O O . ASP A 1 356 ? -11.143 -9.765 19.033 1.00 98.31 356 ASP A O 1
ATOM 2770 N N . SER A 1 357 ? -9.718 -11.169 20.047 1.00 98.19 357 SER A N 1
ATOM 2771 C CA . SER A 1 357 ? -9.372 -10.236 21.130 1.00 98.19 357 SER A CA 1
ATOM 2772 C C . SER A 1 357 ? -8.732 -8.948 20.608 1.00 98.19 357 SER A C 1
ATOM 2774 O O . SER A 1 357 ? -9.062 -7.872 21.094 1.00 98.19 357 SER A O 1
ATOM 2776 N N . ILE A 1 358 ? -7.832 -9.045 19.622 1.00 98.50 358 ILE A N 1
ATOM 2777 C CA . ILE A 1 358 ? -7.192 -7.872 19.007 1.00 98.50 358 ILE A CA 1
ATOM 2778 C C . ILE A 1 358 ? -8.236 -7.001 18.304 1.00 98.50 358 ILE A C 1
ATOM 2780 O O . ILE A 1 358 ? -8.225 -5.781 18.459 1.00 98.50 358 ILE A O 1
ATOM 2784 N N . ILE A 1 359 ? -9.135 -7.622 17.540 1.00 98.69 359 ILE A N 1
ATOM 2785 C CA . ILE A 1 359 ? -10.201 -6.939 16.804 1.00 98.69 359 ILE A CA 1
ATOM 2786 C C . ILE A 1 359 ? -11.176 -6.262 17.772 1.00 98.69 359 ILE A C 1
ATOM 2788 O O . ILE A 1 359 ? -11.498 -5.090 17.589 1.00 98.69 359 ILE A O 1
ATOM 2792 N N . GLU A 1 360 ? -11.621 -6.967 18.814 1.00 98.56 360 GLU A N 1
ATOM 2793 C CA . GLU A 1 360 ? -12.511 -6.418 19.842 1.00 98.56 360 GLU A CA 1
ATOM 2794 C C . GLU A 1 360 ? -11.884 -5.210 20.539 1.00 98.56 360 GLU A C 1
ATOM 2796 O O . GLU A 1 360 ? -12.541 -4.180 20.688 1.00 98.56 360 GLU A O 1
ATOM 2801 N N . ASP A 1 361 ? -10.606 -5.292 20.904 1.00 98.06 361 ASP A N 1
ATOM 2802 C CA . ASP A 1 361 ? -9.876 -4.167 21.481 1.00 98.06 361 ASP A CA 1
ATOM 2803 C C . ASP A 1 361 ? -9.756 -2.997 20.496 1.00 98.06 361 ASP A C 1
ATOM 2805 O O . ASP A 1 361 ? -10.029 -1.859 20.874 1.00 98.06 361 ASP A O 1
ATOM 2809 N N . CYS A 1 362 ? -9.433 -3.248 19.222 1.00 98.25 362 CYS A N 1
ATOM 2810 C CA . CYS A 1 362 ? -9.367 -2.202 18.196 1.00 98.25 362 CYS A CA 1
ATOM 2811 C C . CYS A 1 362 ? -10.707 -1.464 18.046 1.00 98.25 362 CYS A C 1
ATOM 2813 O O . CYS A 1 362 ? -10.729 -0.233 18.101 1.00 98.25 362 CYS A O 1
ATOM 2815 N N . VAL A 1 363 ? -11.824 -2.197 17.959 1.00 97.25 363 VAL A N 1
ATOM 2816 C CA . VAL A 1 363 ? -13.176 -1.611 17.942 1.00 97.25 363 VAL A CA 1
ATOM 2817 C C . VAL A 1 363 ? -13.433 -0.810 19.221 1.00 97.25 363 VAL A C 1
ATOM 2819 O O . VAL A 1 363 ? -13.860 0.343 19.167 1.00 97.25 363 VAL A O 1
ATOM 2822 N N . ASN A 1 364 ? -13.120 -1.377 20.389 1.00 96.19 364 ASN A N 1
ATOM 2823 C CA . ASN A 1 364 ? -13.315 -0.716 21.681 1.00 96.19 364 ASN A CA 1
ATOM 2824 C C . ASN A 1 364 ? -12.468 0.551 21.842 1.00 96.19 364 ASN A C 1
ATOM 2826 O O . ASN A 1 364 ? -12.847 1.448 22.603 1.00 96.19 364 ASN A O 1
ATOM 2830 N N . TYR A 1 365 ? -11.329 0.637 21.161 1.00 96.00 365 TYR A N 1
ATOM 2831 C CA . TYR A 1 365 ? -10.460 1.809 21.140 1.00 96.00 365 TYR A CA 1
ATOM 2832 C C . TYR A 1 365 ? -10.886 2.859 20.107 1.00 96.00 365 TYR A C 1
ATOM 2834 O O . TYR A 1 365 ? -10.371 3.975 20.155 1.00 96.00 365 TYR A O 1
ATOM 2842 N N . GLY A 1 366 ? -11.859 2.546 19.245 1.00 95.31 366 GLY A N 1
ATOM 2843 C CA . GLY A 1 366 ? -12.300 3.421 18.159 1.00 95.31 366 GLY A CA 1
ATOM 2844 C C . GLY A 1 366 ? -11.333 3.438 16.975 1.00 95.31 366 GLY A C 1
ATOM 2845 O O . GLY A 1 366 ? -11.271 4.433 16.262 1.00 95.31 366 GLY A O 1
ATOM 2846 N N . MET A 1 367 ? -10.541 2.377 16.799 1.00 97.62 367 MET A N 1
ATOM 2847 C CA . MET A 1 367 ? -9.706 2.198 15.611 1.00 97.62 367 MET A CA 1
ATOM 2848 C C . MET A 1 367 ? -10.593 1.850 14.416 1.00 97.62 367 MET A C 1
ATOM 2850 O O . MET A 1 367 ? -11.610 1.180 14.586 1.00 97.62 367 MET A O 1
ATOM 2854 N N . ASN A 1 368 ? -10.180 2.255 13.217 1.00 97.44 368 ASN A N 1
ATOM 2855 C CA . ASN A 1 368 ? -10.860 1.905 11.965 1.00 97.44 368 ASN A CA 1
ATOM 2856 C C . ASN A 1 368 ? -10.005 1.018 11.047 1.00 97.44 368 ASN A C 1
ATOM 2858 O O . ASN A 1 368 ? -10.537 0.413 10.120 1.00 97.44 368 ASN A O 1
ATOM 2862 N N . THR A 1 369 ? -8.700 0.886 11.323 1.00 98.69 369 THR A N 1
ATOM 2863 C CA . THR A 1 369 ? -7.775 0.128 10.469 1.00 98.69 369 THR A CA 1
ATOM 2864 C C . THR A 1 369 ? -6.784 -0.700 11.295 1.00 98.69 369 THR A C 1
ATOM 2866 O O . THR A 1 369 ? -6.157 -0.201 12.232 1.00 98.69 369 THR A O 1
ATOM 2869 N N . ILE A 1 370 ? -6.585 -1.968 10.931 1.00 98.81 370 ILE A N 1
ATOM 2870 C CA . ILE A 1 370 ? -5.505 -2.820 11.443 1.00 98.81 370 ILE A CA 1
ATOM 2871 C C . ILE A 1 370 ? -4.376 -2.870 10.414 1.00 98.81 370 ILE A C 1
ATOM 2873 O O . ILE A 1 370 ? -4.573 -3.287 9.276 1.00 98.81 370 ILE A O 1
ATOM 2877 N N . ILE A 1 371 ? -3.165 -2.514 10.839 1.00 98.88 371 ILE A N 1
ATOM 2878 C CA . ILE A 1 371 ? -1.942 -2.653 10.045 1.00 98.88 371 ILE A CA 1
ATOM 2879 C C . ILE A 1 371 ? -1.243 -3.946 10.481 1.00 98.88 371 ILE A C 1
ATOM 2881 O O . ILE A 1 371 ? -0.478 -3.969 11.453 1.00 98.88 371 ILE A O 1
ATOM 2885 N N . PHE A 1 372 ? -1.558 -5.053 9.806 1.00 98.75 372 PHE A N 1
ATOM 2886 C CA . PHE A 1 372 ? -1.197 -6.401 10.251 1.00 98.75 372 PHE A CA 1
ATOM 2887 C C . PHE A 1 372 ? 0.066 -6.913 9.560 1.00 98.75 372 PHE A C 1
ATOM 2889 O O . PHE A 1 372 ? 0.129 -6.998 8.334 1.00 98.75 372 PHE A O 1
ATOM 2896 N N . GLN A 1 373 ? 1.087 -7.295 10.328 1.00 98.19 373 GLN A N 1
ATOM 2897 C CA . GLN A 1 373 ? 2.355 -7.742 9.758 1.00 98.19 373 GLN A CA 1
ATOM 2898 C C . GLN A 1 373 ? 2.269 -9.152 9.182 1.00 98.19 373 GLN A C 1
ATOM 2900 O O . GLN A 1 373 ? 2.276 -10.132 9.923 1.00 98.19 373 GLN A O 1
ATOM 2905 N N . VAL A 1 374 ? 2.280 -9.265 7.856 1.00 98.06 374 VAL A N 1
ATOM 2906 C CA . VAL A 1 374 ? 2.168 -10.553 7.156 1.00 98.06 374 VAL A CA 1
ATOM 2907 C C . VAL A 1 374 ? 3.506 -11.115 6.676 1.00 98.06 374 VAL A C 1
ATOM 2909 O O . VAL A 1 374 ? 3.618 -12.322 6.464 1.00 98.06 374 VAL A O 1
ATOM 2912 N N . ARG A 1 375 ? 4.530 -10.260 6.514 1.00 96.75 375 ARG A N 1
ATOM 2913 C CA . ARG A 1 375 ? 5.885 -10.659 6.084 1.00 96.75 375 ARG A CA 1
ATOM 2914 C C . ARG A 1 375 ? 6.977 -9.954 6.892 1.00 96.75 375 ARG A C 1
ATOM 2916 O O . ARG A 1 375 ? 7.439 -8.883 6.489 1.00 96.75 375 ARG A O 1
ATOM 2923 N N . PRO A 1 376 ? 7.426 -10.539 8.012 1.00 92.81 376 PRO A N 1
ATOM 2924 C CA . PRO A 1 376 ? 8.467 -9.938 8.840 1.00 92.81 376 PRO A CA 1
ATOM 2925 C C . PRO A 1 376 ? 9.915 -10.272 8.416 1.00 92.81 376 PRO A C 1
ATOM 2927 O O . PRO A 1 376 ? 10.790 -9.415 8.559 1.00 92.81 376 PRO A O 1
ATOM 2930 N N . PHE A 1 377 ? 10.198 -11.481 7.900 1.00 94.19 377 PHE A N 1
ATOM 2931 C CA . PHE A 1 377 ? 11.568 -11.983 7.669 1.00 94.19 377 PHE A CA 1
ATOM 2932 C C . PHE A 1 377 ? 11.713 -12.817 6.382 1.00 94.19 377 PHE A C 1
ATOM 2934 O O . PHE A 1 377 ? 12.289 -13.909 6.381 1.00 94.19 377 PHE A O 1
ATOM 2941 N N . GLY A 1 378 ? 11.199 -12.318 5.255 1.00 93.69 378 GLY A N 1
ATOM 2942 C CA . GLY A 1 378 ? 11.234 -13.066 3.992 1.00 93.69 378 GLY A CA 1
ATOM 2943 C C . GLY A 1 378 ? 10.488 -14.406 4.078 1.00 93.69 378 GLY A C 1
ATOM 2944 O O . GLY A 1 378 ? 10.929 -15.393 3.487 1.00 93.69 378 GLY A O 1
ATOM 2945 N N . ASP A 1 379 ? 9.407 -14.420 4.852 1.00 95.75 379 ASP A N 1
ATOM 2946 C CA . ASP A 1 379 ? 8.469 -15.504 5.139 1.00 95.75 379 ASP A CA 1
ATOM 2947 C C . ASP A 1 379 ? 7.020 -14.982 5.074 1.00 95.75 379 ASP A C 1
ATOM 2949 O O . ASP A 1 379 ? 6.804 -13.785 4.904 1.00 95.75 379 ASP A O 1
ATOM 2953 N N . ALA A 1 380 ? 6.022 -15.857 5.170 1.00 97.00 380 ALA A N 1
ATOM 2954 C CA . ALA A 1 380 ? 4.612 -15.486 5.058 1.00 97.00 380 ALA A CA 1
ATOM 2955 C C . ALA A 1 380 ? 3.785 -16.023 6.232 1.00 97.00 380 ALA A C 1
ATOM 2957 O O . ALA A 1 380 ? 3.932 -17.170 6.652 1.00 97.00 380 ALA A O 1
ATOM 2958 N N . ILE A 1 381 ? 2.901 -15.184 6.766 1.00 96.00 381 ILE A N 1
ATOM 2959 C CA . ILE A 1 381 ? 1.856 -15.563 7.738 1.00 96.00 381 ILE A CA 1
ATOM 2960 C C . ILE A 1 381 ? 0.571 -16.028 7.015 1.00 96.00 381 ILE A C 1
ATOM 2962 O O . ILE A 1 381 ? -0.451 -16.248 7.648 1.00 96.00 381 ILE A O 1
ATOM 2966 N N . TYR A 1 382 ? 0.642 -16.221 5.698 1.00 95.94 382 TYR A N 1
ATOM 2967 C CA . TYR A 1 382 ? -0.446 -16.570 4.783 1.00 95.94 382 TYR A CA 1
ATOM 2968 C C . TYR A 1 382 ? 0.012 -17.661 3.804 1.00 95.94 382 TYR A C 1
ATOM 2970 O O . TYR A 1 382 ? 1.224 -17.871 3.658 1.00 95.94 382 TYR A O 1
ATOM 2978 N N . GLU A 1 383 ? -0.914 -18.328 3.109 1.00 93.88 383 GLU A N 1
ATOM 2979 C CA . GLU A 1 383 ? -0.548 -19.347 2.120 1.00 93.88 383 GLU A CA 1
ATOM 2980 C C . GLU A 1 383 ? 0.156 -18.714 0.907 1.00 93.88 383 GLU A C 1
ATOM 2982 O O . GLU A 1 383 ? -0.447 -17.980 0.113 1.00 93.88 383 GLU A O 1
ATOM 2987 N N . SER A 1 384 ? 1.448 -19.017 0.741 1.00 96.31 384 SER A N 1
ATOM 2988 C CA . SER A 1 384 ? 2.303 -18.433 -0.297 1.00 96.31 384 SER A CA 1
ATOM 2989 C C . SER A 1 384 ? 3.021 -19.491 -1.135 1.00 96.31 384 SER A C 1
ATOM 2991 O O . SER A 1 384 ? 3.658 -20.401 -0.606 1.00 96.31 384 SER A O 1
ATOM 2993 N N . ASP A 1 385 ? 3.002 -19.307 -2.456 1.00 93.88 385 ASP A N 1
ATOM 2994 C CA . ASP A 1 385 ? 3.801 -20.081 -3.416 1.00 93.88 385 ASP A CA 1
ATOM 2995 C C . ASP A 1 385 ? 5.260 -19.585 -3.488 1.00 93.88 385 ASP A C 1
ATOM 2997 O O . ASP A 1 385 ? 6.139 -20.236 -4.067 1.00 93.88 385 ASP A O 1
ATOM 3001 N N . LEU A 1 386 ? 5.532 -18.397 -2.936 1.00 96.19 386 LEU A N 1
ATOM 3002 C CA . LEU A 1 386 ? 6.808 -17.690 -3.058 1.00 96.19 386 LEU A CA 1
ATOM 3003 C C . LEU A 1 386 ? 7.627 -17.724 -1.769 1.00 96.19 386 LEU A C 1
ATOM 3005 O O . LEU A 1 386 ? 8.852 -17.867 -1.827 1.00 96.19 386 LEU A O 1
ATOM 3009 N N . PHE A 1 387 ? 6.974 -17.562 -0.621 1.00 97.81 387 PHE A N 1
ATOM 3010 C CA . PHE A 1 387 ? 7.613 -17.425 0.682 1.00 97.81 387 PHE A CA 1
ATOM 3011 C C . PHE A 1 387 ? 7.225 -18.583 1.606 1.00 97.81 387 PHE A C 1
ATOM 3013 O O . PHE A 1 387 ? 6.079 -19.014 1.608 1.00 97.81 387 PHE A O 1
ATOM 3020 N N . PRO A 1 388 ? 8.163 -19.094 2.420 1.00 97.38 388 PRO A N 1
ATOM 3021 C CA . PRO A 1 388 ? 7.857 -20.158 3.363 1.00 97.38 388 PRO A CA 1
ATOM 3022 C C . PRO A 1 388 ? 6.949 -19.642 4.479 1.00 97.38 388 PRO A C 1
ATOM 3024 O O . PRO A 1 388 ? 7.057 -18.479 4.878 1.00 97.38 388 PRO A O 1
ATOM 3027 N N . TRP A 1 389 ? 6.156 -20.534 5.071 1.00 96.31 389 TRP A N 1
ATOM 3028 C CA . TRP A 1 389 ? 5.401 -20.242 6.289 1.00 96.31 389 TRP A CA 1
ATOM 3029 C C . TRP A 1 389 ? 6.286 -19.652 7.386 1.00 96.31 389 TRP A C 1
ATOM 3031 O O . TRP A 1 389 ? 7.403 -20.116 7.634 1.00 96.31 389 TRP A O 1
ATOM 3041 N N . SER A 1 390 ? 5.784 -18.635 8.073 1.00 94.88 390 SER A N 1
ATOM 3042 C CA . SER A 1 390 ? 6.512 -17.971 9.141 1.00 94.88 390 SER A CA 1
ATOM 3043 C C . SER A 1 390 ? 6.544 -18.810 10.416 1.00 94.88 390 SER A C 1
ATOM 3045 O O . SER A 1 390 ? 5.560 -19.430 10.822 1.00 94.88 390 SER A O 1
ATOM 3047 N N . GLN A 1 391 ? 7.662 -18.747 11.138 1.00 92.81 391 GLN A N 1
ATOM 3048 C CA . GLN A 1 391 ? 7.765 -19.359 12.465 1.00 92.81 391 GLN A CA 1
ATOM 3049 C C . GLN A 1 391 ? 6.764 -18.779 13.485 1.00 92.81 391 GLN A C 1
ATOM 3051 O O . GLN A 1 391 ? 6.492 -19.416 14.498 1.00 92.81 391 GLN A O 1
ATOM 3056 N N . TYR A 1 392 ? 6.196 -17.592 13.245 1.00 92.81 392 TYR A N 1
ATOM 3057 C CA . TYR A 1 392 ? 5.255 -16.947 14.172 1.00 92.81 392 TYR A CA 1
ATOM 3058 C C . TYR A 1 392 ? 3.841 -17.559 14.164 1.00 92.81 392 TYR A C 1
ATOM 3060 O O . TYR A 1 392 ? 3.050 -17.307 15.081 1.00 92.81 392 TYR A O 1
ATOM 3068 N N . VAL A 1 393 ? 3.539 -18.416 13.183 1.00 90.81 393 VAL A N 1
ATOM 3069 C CA . VAL A 1 393 ? 2.273 -19.170 13.113 1.00 90.81 393 VAL A CA 1
ATOM 3070 C C . VAL A 1 393 ? 2.455 -20.652 13.437 1.00 90.81 393 VAL A C 1
ATOM 3072 O O . VAL A 1 393 ? 1.633 -21.239 14.143 1.00 90.81 393 VAL A O 1
ATOM 3075 N N . SER A 1 394 ? 3.571 -21.249 13.014 1.00 90.12 394 SER A N 1
ATOM 3076 C CA . SER A 1 394 ? 3.816 -22.691 13.147 1.00 90.12 394 SER A CA 1
ATOM 3077 C C . SER A 1 394 ? 4.928 -23.068 14.131 1.00 90.12 394 SER A C 1
ATOM 3079 O O . SER A 1 394 ? 5.127 -24.250 14.402 1.00 90.12 394 SER A O 1
ATOM 3081 N N . GLY A 1 395 ? 5.659 -22.097 14.684 1.00 91.31 395 GLY A N 1
ATOM 3082 C CA . GLY A 1 395 ? 6.827 -22.308 15.549 1.00 91.31 395 GLY A CA 1
ATOM 3083 C C . GLY A 1 395 ? 8.113 -22.686 14.802 1.00 91.31 395 GLY A C 1
ATOM 3084 O O . GLY A 1 395 ? 9.183 -22.733 15.403 1.00 91.31 395 GLY A O 1
ATOM 3085 N N . THR A 1 396 ? 8.053 -22.974 13.500 1.00 92.94 396 THR A N 1
ATOM 3086 C CA . THR A 1 396 ? 9.222 -23.331 12.680 1.00 92.94 396 THR A CA 1
ATOM 3087 C C . THR A 1 396 ? 8.998 -22.880 11.242 1.00 92.94 396 THR A C 1
ATOM 3089 O O . THR A 1 396 ? 8.003 -23.242 10.625 1.00 92.94 396 THR A O 1
ATOM 3092 N N . GLN A 1 397 ? 9.926 -22.100 10.685 1.00 94.56 397 GLN A N 1
ATOM 3093 C CA . GLN A 1 397 ? 9.775 -21.576 9.325 1.00 94.56 397 GLN A CA 1
ATOM 3094 C C . GLN A 1 397 ? 9.659 -22.712 8.288 1.00 94.56 397 GLN A C 1
ATOM 3096 O O . GLN A 1 397 ? 10.398 -23.696 8.363 1.00 94.56 397 GLN A O 1
ATOM 3101 N N . GLY A 1 398 ? 8.764 -22.553 7.313 1.00 94.75 398 GLY A N 1
ATOM 3102 C CA . GLY A 1 398 ? 8.482 -23.529 6.253 1.00 94.75 398 GLY A CA 1
ATOM 3103 C C . GLY A 1 398 ? 7.536 -24.659 6.670 1.00 94.75 398 GLY A C 1
ATOM 3104 O O . GLY A 1 398 ? 7.255 -25.543 5.866 1.00 94.75 398 GLY A O 1
ATOM 3105 N N . VAL A 1 399 ? 7.039 -24.657 7.912 1.00 94.50 399 VAL A N 1
ATOM 3106 C CA . VAL A 1 399 ? 6.039 -25.625 8.382 1.00 94.50 399 VAL A CA 1
ATOM 3107 C C . VAL A 1 399 ? 4.647 -25.017 8.277 1.00 94.50 399 VAL A C 1
ATOM 3109 O O . VAL A 1 399 ? 4.389 -23.973 8.875 1.00 94.50 399 VAL A O 1
ATOM 3112 N N . ASP A 1 400 ? 3.765 -25.705 7.558 1.00 94.44 400 ASP A N 1
ATOM 3113 C CA . ASP A 1 400 ? 2.347 -25.370 7.419 1.00 94.44 400 ASP A CA 1
ATOM 3114 C C . ASP A 1 400 ? 1.618 -25.454 8.782 1.00 94.44 400 ASP A C 1
ATOM 3116 O O . ASP A 1 400 ? 1.706 -26.486 9.468 1.00 94.44 400 ASP A O 1
ATOM 3120 N N . PRO A 1 401 ? 0.937 -24.379 9.231 1.00 91.88 401 PRO A N 1
ATOM 3121 C CA . PRO A 1 401 ? 0.164 -24.389 10.471 1.00 91.88 401 PRO A CA 1
ATOM 3122 C C . PRO A 1 401 ? -1.135 -25.220 10.389 1.00 91.88 401 PRO A C 1
ATOM 3124 O O . PRO A 1 401 ? -1.656 -25.592 11.446 1.00 91.88 401 PRO A O 1
ATOM 3127 N N . GLY A 1 402 ? -1.611 -25.568 9.187 1.00 91.25 402 GLY A N 1
ATOM 3128 C CA . GLY A 1 402 ? -2.803 -26.381 8.914 1.00 91.25 402 GLY A CA 1
ATOM 3129 C C . GLY A 1 402 ? -4.098 -25.589 8.684 1.00 91.25 402 GLY A C 1
ATOM 3130 O O . GLY A 1 402 ? -5.169 -26.188 8.684 1.00 91.25 402 GLY A O 1
ATOM 3131 N N . TYR A 1 403 ? -4.008 -24.266 8.553 1.00 91.25 403 TYR A N 1
ATOM 3132 C CA . TYR A 1 403 ? -5.095 -23.312 8.288 1.00 91.25 403 TYR A CA 1
ATOM 3133 C C . TYR A 1 403 ? -4.479 -22.026 7.718 1.00 91.25 403 TYR A C 1
ATOM 3135 O O . TYR A 1 403 ? -3.294 -21.800 7.960 1.00 91.25 403 TYR A O 1
ATOM 3143 N N . ASP A 1 404 ? -5.247 -21.173 7.030 1.00 94.44 404 ASP A N 1
ATOM 3144 C CA . ASP A 1 404 ? -4.756 -19.848 6.622 1.00 94.44 404 ASP A CA 1
ATOM 3145 C C . ASP A 1 404 ? -4.949 -18.819 7.756 1.00 94.44 404 ASP A C 1
ATOM 3147 O O . ASP A 1 404 ? -6.083 -18.476 8.111 1.00 94.44 404 ASP A O 1
ATOM 3151 N N . PRO A 1 405 ? -3.866 -18.330 8.387 1.00 95.06 405 PRO A N 1
ATOM 3152 C CA . PRO A 1 405 ? -3.964 -17.391 9.495 1.00 95.06 405 PRO A CA 1
ATOM 3153 C C . PRO A 1 405 ? -4.391 -15.985 9.055 1.00 95.06 405 PRO A C 1
ATOM 3155 O O . PRO A 1 405 ? -5.066 -15.300 9.826 1.00 95.06 405 PRO A O 1
ATOM 3158 N N . PHE A 1 406 ? -3.984 -15.537 7.864 1.00 97.81 406 PHE A N 1
ATOM 3159 C CA . PHE A 1 406 ? -4.219 -14.170 7.401 1.00 97.81 406 PHE A CA 1
ATOM 3160 C C . PHE A 1 406 ? -5.606 -14.000 6.778 1.00 97.81 406 PHE A C 1
ATOM 3162 O O . PHE A 1 406 ? -6.237 -12.976 7.029 1.00 97.81 406 PHE A O 1
ATOM 3169 N N . GLU A 1 407 ? -6.126 -15.015 6.081 1.00 95.25 407 GLU A N 1
ATOM 3170 C CA . GLU A 1 407 ? -7.517 -15.026 5.597 1.00 95.25 407 GLU A CA 1
ATOM 3171 C C . GLU A 1 407 ? -8.497 -14.742 6.745 1.00 95.25 407 GLU A C 1
ATOM 3173 O O . GLU A 1 407 ? -9.343 -13.852 6.651 1.00 95.25 407 GLU A O 1
ATOM 3178 N N . TYR A 1 408 ? -8.307 -15.405 7.893 1.00 95.12 408 TYR A N 1
ATOM 3179 C CA . TYR A 1 408 ? -9.137 -15.156 9.070 1.00 95.12 408 TYR A CA 1
ATOM 3180 C C . TYR A 1 408 ? -9.010 -13.724 9.608 1.00 95.12 408 TYR A C 1
ATOM 3182 O O . TYR A 1 408 ? -10.004 -13.152 10.049 1.00 95.12 408 TYR A O 1
ATOM 3190 N N . VAL A 1 409 ? -7.805 -13.138 9.590 1.00 97.69 409 VAL A N 1
ATOM 3191 C CA . VAL A 1 409 ? -7.590 -11.749 10.037 1.00 97.69 409 VAL A CA 1
ATOM 3192 C C . VAL A 1 409 ? -8.392 -10.779 9.180 1.00 97.69 409 VAL A C 1
ATOM 3194 O O . VAL A 1 409 ? -9.024 -9.884 9.740 1.00 97.69 409 VAL A O 1
ATOM 3197 N N . VAL A 1 410 ? -8.394 -10.967 7.860 1.00 93.31 410 VAL A N 1
ATOM 3198 C CA . VAL A 1 410 ? -9.148 -10.123 6.925 1.00 93.31 410 VAL A CA 1
ATOM 3199 C C . VAL A 1 410 ? -10.649 -10.277 7.169 1.00 93.31 410 VAL A C 1
ATOM 3201 O O . VAL A 1 410 ? -11.317 -9.313 7.542 1.00 93.31 410 VAL A O 1
ATOM 3204 N N . GLU A 1 411 ? -11.170 -11.505 7.098 1.00 89.12 411 GLU A N 1
ATOM 3205 C CA . GLU A 1 411 ? -12.609 -11.747 7.231 1.00 89.12 411 GLU A CA 1
ATOM 3206 C C . GLU A 1 411 ? -13.182 -11.314 8.588 1.00 89.12 411 GLU A C 1
ATOM 3208 O O . GLU A 1 411 ? -14.299 -10.794 8.664 1.00 89.12 411 GLU A O 1
ATOM 3213 N N . ALA A 1 412 ? -12.468 -11.586 9.684 1.00 89.69 412 ALA A N 1
ATOM 3214 C CA . ALA A 1 412 ? -12.942 -11.263 11.026 1.00 89.69 412 ALA A CA 1
ATOM 3215 C C . ALA A 1 412 ? -12.921 -9.749 11.281 1.00 89.69 412 ALA A C 1
ATOM 3217 O O . ALA A 1 412 ? -13.846 -9.231 11.910 1.00 89.69 412 ALA A O 1
ATOM 3218 N N . SER A 1 413 ? -11.906 -9.043 10.768 1.00 96.69 413 SER A N 1
ATOM 3219 C CA . SER A 1 413 ? -11.801 -7.581 10.865 1.00 96.69 413 SER A CA 1
ATOM 3220 C C . SER A 1 413 ? -12.922 -6.890 10.091 1.00 96.69 413 SER A C 1
ATOM 3222 O O . SER A 1 413 ? -13.638 -6.058 10.653 1.00 96.69 413 SER A O 1
ATOM 3224 N N . HIS A 1 414 ? -13.158 -7.307 8.844 1.00 94.75 414 HIS A N 1
ATOM 3225 C CA . HIS A 1 414 ? -14.214 -6.744 7.998 1.00 94.75 414 HIS A CA 1
ATOM 3226 C C . HIS A 1 414 ? -15.613 -6.939 8.586 1.00 94.75 414 HIS A C 1
ATOM 3228 O O . HIS A 1 414 ? -16.414 -6.007 8.593 1.00 94.75 414 HIS A O 1
ATOM 3234 N N . LYS A 1 415 ? -15.899 -8.105 9.191 1.00 91.56 415 LYS A N 1
ATOM 3235 C CA . LYS A 1 415 ? -17.163 -8.362 9.922 1.00 91.56 415 LYS A CA 1
ATOM 3236 C C . LYS A 1 415 ? -17.401 -7.396 11.090 1.00 91.56 415 LYS A C 1
ATOM 3238 O O . LYS A 1 415 ? -18.517 -7.325 11.604 1.00 91.56 415 LYS A O 1
ATOM 3243 N N . LYS A 1 416 ? -16.364 -6.689 11.540 1.00 95.88 416 LYS A N 1
ATOM 3244 C CA . LYS A 1 416 ? -16.411 -5.688 12.610 1.00 95.88 416 LYS A CA 1
ATOM 3245 C C . LYS A 1 416 ? -16.233 -4.254 12.100 1.00 95.88 416 LYS A C 1
ATOM 3247 O O . LYS A 1 416 ? -16.138 -3.349 12.921 1.00 95.88 416 LYS A O 1
ATOM 3252 N N . GLY A 1 417 ? -16.222 -4.049 10.781 1.00 91.19 417 GLY A N 1
ATOM 3253 C CA . GLY A 1 417 ? -16.060 -2.734 10.158 1.00 91.19 417 GLY A CA 1
ATOM 3254 C C . GLY A 1 417 ? -14.631 -2.188 10.197 1.00 91.19 417 GLY A C 1
ATOM 3255 O O . GLY A 1 417 ? -14.442 -0.999 9.968 1.00 91.19 417 GLY A O 1
ATOM 3256 N N . LEU A 1 418 ? -13.630 -3.023 10.500 1.00 96.56 418 LEU A N 1
ATOM 3257 C CA . LEU A 1 418 ? -12.222 -2.627 10.471 1.00 96.56 418 LEU A CA 1
ATOM 3258 C C . LEU A 1 418 ? -11.614 -2.932 9.107 1.00 96.56 418 LEU A C 1
ATOM 3260 O O . LEU A 1 418 ? -11.718 -4.064 8.640 1.00 96.56 418 LEU A O 1
ATOM 3264 N N . LYS A 1 419 ? -10.904 -1.961 8.534 1.00 98.50 419 LYS A N 1
ATOM 3265 C CA . LYS A 1 419 ? -10.030 -2.165 7.374 1.00 98.50 419 LYS A CA 1
ATOM 3266 C C . LYS A 1 419 ? -8.774 -2.941 7.774 1.00 98.50 419 LYS A C 1
ATOM 3268 O O . LYS A 1 419 ? -8.318 -2.843 8.916 1.00 98.50 419 LYS A O 1
ATOM 3273 N N . VAL A 1 420 ? -8.172 -3.672 6.840 1.00 98.62 420 VAL A N 1
ATOM 3274 C CA . VAL A 1 420 ? -6.919 -4.411 7.040 1.00 98.62 420 VAL A CA 1
ATOM 3275 C C . VAL A 1 420 ? -5.901 -4.037 5.974 1.00 98.62 420 VAL A C 1
ATOM 3277 O O . VAL A 1 420 ? -6.082 -4.323 4.793 1.00 98.62 420 VAL A O 1
ATOM 3280 N N . GLU A 1 421 ? -4.772 -3.476 6.405 1.00 98.88 421 GLU A N 1
ATOM 3281 C CA . GLU A 1 421 ? -3.611 -3.293 5.539 1.00 98.88 421 GLU A CA 1
ATOM 3282 C C . GLU A 1 421 ? -2.534 -4.344 5.824 1.00 98.88 421 GLU A C 1
ATOM 3284 O O . GLU A 1 421 ? -2.099 -4.537 6.965 1.00 98.88 421 GLU A O 1
ATOM 3289 N N . ALA A 1 422 ? -2.064 -5.013 4.771 1.00 98.81 422 ALA A N 1
ATOM 3290 C CA . ALA A 1 422 ? -1.015 -6.017 4.871 1.00 98.81 422 ALA A CA 1
ATOM 3291 C C . ALA A 1 422 ? 0.360 -5.346 4.990 1.00 98.81 422 ALA A C 1
ATOM 3293 O O . ALA A 1 422 ? 0.903 -4.799 4.024 1.00 98.81 422 ALA A O 1
ATOM 3294 N N . TRP A 1 423 ? 0.956 -5.423 6.179 1.00 98.75 423 TRP A N 1
ATOM 3295 C CA . TRP A 1 423 ? 2.283 -4.889 6.453 1.00 98.75 423 TRP A CA 1
ATOM 3296 C C . TRP A 1 423 ? 3.385 -5.884 6.088 1.00 98.75 423 TRP A C 1
ATOM 3298 O O . TRP A 1 423 ? 3.467 -7.007 6.599 1.00 98.75 423 TRP A O 1
ATOM 3308 N N . ILE A 1 424 ? 4.281 -5.443 5.208 1.00 98.06 424 ILE A N 1
ATOM 3309 C CA . ILE A 1 424 ? 5.431 -6.216 4.753 1.00 98.06 424 ILE A CA 1
ATOM 3310 C C . ILE A 1 424 ? 6.742 -5.482 5.038 1.00 98.06 424 ILE A C 1
ATOM 3312 O O . ILE A 1 424 ? 6.889 -4.285 4.803 1.00 98.06 424 ILE A O 1
ATOM 3316 N N . ASN A 1 425 ? 7.751 -6.244 5.448 1.00 95.25 425 ASN A N 1
ATOM 3317 C CA . ASN A 1 425 ? 9.134 -5.825 5.318 1.00 95.25 425 ASN A CA 1
ATOM 3318 C C . ASN A 1 425 ? 9.639 -6.234 3.919 1.00 95.25 425 ASN A C 1
ATOM 3320 O O . ASN A 1 425 ? 9.491 -7.407 3.540 1.00 95.25 425 ASN A O 1
ATOM 3324 N N . PRO A 1 426 ? 10.192 -5.313 3.107 1.00 96.19 426 PRO A N 1
ATOM 3325 C CA . PRO A 1 426 ? 10.607 -5.645 1.748 1.00 96.19 426 PRO A CA 1
ATOM 3326 C C . PRO A 1 426 ? 11.918 -6.436 1.705 1.00 96.19 426 PRO A C 1
ATOM 3328 O O . PRO A 1 426 ? 12.023 -7.395 0.940 1.00 96.19 426 PRO A O 1
ATOM 3331 N N . TYR A 1 427 ? 12.920 -6.062 2.509 1.00 97.06 427 TYR A N 1
ATOM 3332 C CA . TYR A 1 427 ? 14.284 -6.567 2.318 1.00 97.06 427 TYR A CA 1
ATOM 3333 C C . TYR A 1 427 ? 14.813 -7.439 3.448 1.00 97.06 427 TYR A C 1
ATOM 3335 O O . TYR A 1 427 ? 15.750 -8.203 3.226 1.00 97.06 427 TYR A O 1
ATOM 3343 N N . ARG A 1 428 ? 14.274 -7.348 4.661 1.00 95.81 428 ARG A N 1
ATOM 3344 C CA . ARG A 1 428 ? 14.779 -8.111 5.804 1.00 95.81 428 ARG A CA 1
ATOM 3345 C C . ARG A 1 428 ? 14.513 -9.606 5.629 1.00 95.81 428 ARG A C 1
ATOM 3347 O O . ARG A 1 428 ? 13.394 -10.030 5.365 1.00 95.81 428 ARG A O 1
ATOM 3354 N N . VAL A 1 429 ? 15.552 -10.406 5.860 1.00 96.69 429 VAL A N 1
ATOM 3355 C CA . VAL A 1 429 ? 15.496 -11.878 5.885 1.00 96.69 429 VAL A CA 1
ATOM 3356 C C . VAL A 1 429 ? 15.833 -12.416 7.278 1.00 96.69 429 VAL A C 1
ATOM 3358 O O . VAL A 1 429 ? 15.269 -13.404 7.724 1.00 96.69 429 VAL A O 1
ATOM 3361 N N . SER A 1 430 ? 16.763 -11.778 7.988 1.00 94.94 430 SER A N 1
ATOM 3362 C CA . SER A 1 430 ? 17.136 -12.122 9.366 1.00 94.94 430 SER A CA 1
ATOM 3363 C C . SER A 1 430 ? 17.717 -10.890 10.050 1.00 94.94 430 SER A C 1
ATOM 3365 O O . SER A 1 430 ? 18.399 -10.101 9.399 1.00 94.94 430 SER A O 1
ATOM 3367 N N . SER A 1 431 ? 17.474 -10.724 11.351 1.00 91.19 431 SER A N 1
ATOM 3368 C CA . SER A 1 431 ? 18.027 -9.624 12.159 1.00 91.19 431 SER A CA 1
ATOM 3369 C C . SER A 1 431 ? 19.045 -10.069 13.213 1.00 91.19 431 SER A C 1
ATOM 3371 O O . SER A 1 431 ? 19.676 -9.223 13.838 1.00 91.19 431 SER A O 1
ATOM 3373 N N . SER A 1 432 ? 19.206 -11.376 13.437 1.00 89.62 432 SER A N 1
ATOM 3374 C CA . SER A 1 432 ? 19.990 -11.917 14.559 1.00 89.62 432 SER A CA 1
ATOM 3375 C C . SER A 1 432 ? 20.965 -13.027 14.163 1.00 89.62 432 SER A C 1
ATOM 3377 O O . SER A 1 432 ? 21.661 -13.581 15.019 1.00 89.62 432 SER A O 1
ATOM 3379 N N . SER A 1 433 ? 21.037 -13.372 12.876 1.00 93.38 433 SER A N 1
ATOM 3380 C CA . SER A 1 433 ? 22.027 -14.309 12.358 1.00 93.38 433 SER A CA 1
ATOM 3381 C C . SER A 1 433 ? 22.284 -14.120 10.864 1.00 93.38 433 SER A C 1
ATOM 3383 O O . SER A 1 433 ? 21.350 -13.927 10.084 1.00 93.38 433 SER A O 1
ATOM 3385 N N . THR A 1 434 ? 23.544 -14.275 10.454 1.00 95.56 434 THR A N 1
ATOM 3386 C CA . THR A 1 434 ? 23.963 -14.377 9.043 1.00 95.56 434 THR A CA 1
ATOM 3387 C C . THR A 1 434 ? 24.041 -15.815 8.531 1.00 95.56 434 THR A C 1
ATOM 3389 O O . THR A 1 434 ? 24.334 -16.036 7.355 1.00 95.56 434 THR A O 1
ATOM 3392 N N . ASP A 1 435 ? 23.770 -16.799 9.392 1.00 95.81 435 ASP A N 1
ATOM 3393 C CA . ASP A 1 435 ? 23.777 -18.211 9.030 1.00 95.81 435 ASP A CA 1
ATOM 3394 C C . ASP A 1 435 ? 22.551 -18.555 8.176 1.00 95.81 435 ASP A C 1
ATOM 3396 O O . ASP A 1 435 ? 21.447 -18.784 8.674 1.00 95.81 435 ASP A O 1
ATOM 3400 N N . ILE A 1 436 ? 22.769 -18.607 6.862 1.00 95.50 436 ILE A N 1
ATOM 3401 C CA . ILE A 1 436 ? 21.738 -18.904 5.863 1.00 95.50 436 ILE A CA 1
ATOM 3402 C C . ILE A 1 436 ? 21.111 -20.296 6.047 1.00 95.50 436 ILE A C 1
ATOM 3404 O O . ILE A 1 436 ? 20.008 -20.542 5.561 1.00 95.50 436 ILE A O 1
ATOM 3408 N N . THR A 1 437 ? 21.793 -21.223 6.730 1.00 95.19 437 THR A N 1
ATOM 3409 C CA . THR A 1 437 ? 21.315 -22.602 6.894 1.00 95.19 437 THR A CA 1
ATOM 3410 C C . THR A 1 437 ? 20.185 -22.725 7.914 1.00 95.19 437 THR A C 1
ATOM 3412 O O . THR A 1 437 ? 19.436 -23.703 7.851 1.00 95.19 437 THR A O 1
ATOM 3415 N N . LYS A 1 438 ? 20.016 -21.709 8.776 1.00 94.69 438 LYS A N 1
ATOM 3416 C CA . LYS A 1 438 ? 18.900 -21.586 9.728 1.00 94.69 438 LYS A CA 1
ATOM 3417 C C . LYS A 1 438 ? 17.570 -21.241 9.063 1.00 94.69 438 LYS A C 1
ATOM 3419 O O . LYS A 1 438 ? 16.525 -21.479 9.657 1.00 94.69 438 LYS A O 1
ATOM 3424 N N . LEU A 1 439 ? 17.598 -20.688 7.850 1.00 96.62 439 LEU A N 1
ATOM 3425 C CA . LEU A 1 439 ? 16.386 -20.482 7.061 1.00 96.62 439 LEU A CA 1
ATOM 3426 C C . LEU A 1 439 ? 15.870 -21.827 6.548 1.00 96.62 439 LEU A C 1
ATOM 3428 O O . LEU A 1 439 ? 16.654 -22.726 6.230 1.00 96.62 439 LEU A O 1
ATOM 3432 N N . SER A 1 440 ? 14.559 -21.951 6.397 1.00 96.44 440 SER A N 1
ATOM 3433 C CA . SER A 1 440 ? 13.928 -23.103 5.743 1.00 96.44 440 SER A CA 1
ATOM 3434 C C . SER A 1 440 ? 14.489 -23.335 4.325 1.00 96.44 440 SER A C 1
ATOM 3436 O O . SER A 1 440 ? 14.993 -22.416 3.672 1.00 96.44 440 SER A O 1
ATOM 3438 N N . LYS A 1 441 ? 14.493 -24.591 3.849 1.00 96.06 441 LYS A N 1
ATOM 3439 C CA . LYS A 1 441 ? 15.104 -24.963 2.549 1.00 96.06 441 LYS A CA 1
ATOM 3440 C C . LYS A 1 441 ? 14.424 -24.282 1.361 1.00 96.06 441 LYS A C 1
ATOM 3442 O O . LYS A 1 441 ? 15.056 -24.050 0.333 1.00 96.06 441 LYS A O 1
ATOM 3447 N N . ASP A 1 442 ? 13.142 -24.003 1.504 1.00 93.62 442 ASP A N 1
ATOM 3448 C CA . ASP A 1 442 ? 12.273 -23.351 0.544 1.00 93.62 442 ASP A CA 1
ATOM 3449 C C . ASP A 1 442 ? 12.347 -21.818 0.592 1.00 93.62 442 ASP A C 1
ATOM 3451 O O . ASP A 1 442 ? 11.917 -21.185 -0.374 1.00 93.62 442 ASP A O 1
ATOM 3455 N N . ASN A 1 443 ? 12.983 -21.225 1.612 1.00 97.69 443 ASN A N 1
ATOM 3456 C CA . ASN A 1 443 ? 13.191 -19.781 1.696 1.00 97.69 443 ASN A CA 1
ATOM 3457 C C . ASN A 1 443 ? 13.945 -19.234 0.459 1.00 97.69 443 ASN A C 1
ATOM 3459 O O . ASN A 1 443 ? 15.049 -19.716 0.156 1.00 97.69 443 ASN A O 1
ATOM 3463 N N . PRO A 1 444 ? 13.425 -18.201 -0.240 1.00 97.81 444 PRO A N 1
ATOM 3464 C CA . PRO A 1 444 ? 14.073 -17.654 -1.431 1.00 97.81 444 PRO A CA 1
ATOM 3465 C C . PRO A 1 444 ? 15.494 -17.153 -1.178 1.00 97.81 444 PRO A C 1
ATOM 3467 O O . PRO A 1 444 ? 16.370 -17.361 -2.016 1.00 97.81 444 PRO A O 1
ATOM 3470 N N . ALA A 1 445 ? 15.772 -16.567 -0.012 1.00 97.81 445 ALA A N 1
ATOM 3471 C CA . ALA A 1 445 ? 17.113 -16.111 0.327 1.00 97.81 445 ALA A CA 1
ATOM 3472 C C . ALA A 1 445 ? 18.111 -17.277 0.405 1.00 97.81 445 ALA A C 1
ATOM 3474 O O . ALA A 1 445 ? 19.238 -17.171 -0.091 1.00 97.81 445 ALA A O 1
ATOM 3475 N N . ARG A 1 446 ? 17.694 -18.419 0.972 1.00 97.75 446 ARG A N 1
ATOM 3476 C CA . ARG A 1 446 ? 18.520 -19.633 1.023 1.00 97.75 446 ARG A CA 1
ATOM 3477 C C . ARG A 1 446 ? 18.732 -20.218 -0.370 1.00 97.75 446 ARG A C 1
ATOM 3479 O O . ARG A 1 446 ? 19.872 -20.530 -0.711 1.00 97.75 446 ARG A O 1
ATOM 3486 N N . LYS A 1 447 ? 17.673 -20.289 -1.186 1.00 97.38 447 LYS A N 1
ATOM 3487 C CA . LYS A 1 447 ? 17.735 -20.730 -2.592 1.00 97.38 447 LYS A CA 1
ATOM 3488 C C . LYS A 1 447 ? 18.663 -19.851 -3.435 1.00 97.38 447 LYS A C 1
ATOM 3490 O O . LYS A 1 447 ? 19.462 -20.366 -4.213 1.00 97.38 447 LYS A O 1
ATOM 3495 N N . PHE A 1 448 ? 18.595 -18.529 -3.284 1.00 97.88 448 PHE A N 1
ATOM 3496 C CA . PHE A 1 448 ? 19.481 -17.613 -4.003 1.00 97.88 448 PHE A CA 1
ATOM 3497 C C . PHE A 1 448 ? 20.935 -17.799 -3.593 1.00 97.88 448 PHE A C 1
ATOM 3499 O O . PHE A 1 448 ? 21.794 -17.917 -4.462 1.00 97.88 448 PHE A O 1
ATOM 3506 N N . ARG A 1 449 ? 21.214 -17.899 -2.289 1.00 95.31 449 ARG A N 1
ATOM 3507 C CA . ARG A 1 449 ? 22.586 -18.081 -1.805 1.00 95.31 449 ARG A CA 1
ATOM 3508 C C . ARG A 1 449 ? 23.211 -19.399 -2.269 1.00 95.31 449 ARG A C 1
ATOM 3510 O O . ARG A 1 449 ? 24.418 -19.435 -2.478 1.00 95.31 449 ARG A O 1
ATOM 3517 N N . SER A 1 450 ? 22.418 -20.460 -2.427 1.00 94.12 450 SER A N 1
ATOM 3518 C CA . SER A 1 450 ? 22.892 -21.755 -2.931 1.00 94.12 450 SER A CA 1
ATOM 3519 C C . SER A 1 450 ? 22.948 -21.851 -4.461 1.00 94.12 450 SER A C 1
ATOM 3521 O O . SER A 1 450 ? 23.465 -22.837 -4.985 1.00 94.12 450 SER A O 1
ATOM 3523 N N . THR A 1 451 ? 22.436 -20.855 -5.191 1.00 97.00 451 THR A N 1
ATOM 3524 C CA . THR A 1 451 ? 22.434 -20.843 -6.658 1.00 97.00 451 THR A CA 1
ATOM 3525 C C . THR A 1 451 ? 23.654 -20.098 -7.192 1.00 97.00 451 THR A C 1
ATOM 3527 O O . THR A 1 451 ? 23.838 -18.913 -6.908 1.00 97.00 451 THR A O 1
ATOM 3530 N N . LYS A 1 452 ? 24.451 -20.772 -8.032 1.00 96.75 452 LYS A N 1
ATOM 3531 C CA . LYS A 1 452 ? 25.641 -20.188 -8.665 1.00 96.75 452 LYS A CA 1
ATOM 3532 C C . LYS A 1 452 ? 25.296 -18.895 -9.413 1.00 96.75 452 LYS A C 1
ATOM 3534 O O . LYS A 1 452 ? 24.419 -18.898 -10.276 1.00 96.75 452 LYS A O 1
ATOM 3539 N N . GLY A 1 453 ? 26.011 -17.815 -9.112 1.00 96.12 453 GLY A N 1
ATOM 3540 C CA . GLY A 1 453 ? 25.824 -16.493 -9.721 1.00 96.12 453 GLY A CA 1
ATOM 3541 C C . GLY A 1 453 ? 24.722 -15.636 -9.086 1.00 96.12 453 GLY A C 1
ATOM 3542 O O . GLY A 1 453 ? 24.527 -14.498 -9.508 1.00 96.12 453 GLY A O 1
ATOM 3543 N N . LYS A 1 454 ? 24.004 -16.150 -8.079 1.00 97.88 454 LYS A N 1
ATOM 3544 C CA . LYS A 1 454 ? 22.981 -15.409 -7.316 1.00 97.88 454 LYS A CA 1
ATOM 3545 C C . LYS A 1 454 ? 23.377 -15.197 -5.860 1.00 97.88 454 LYS A C 1
ATOM 3547 O O . LYS A 1 454 ? 22.575 -14.724 -5.057 1.00 97.88 454 LYS A O 1
ATOM 3552 N N . GLU A 1 455 ? 24.628 -15.482 -5.509 1.00 96.44 455 GLU A N 1
ATOM 3553 C CA . GLU A 1 455 ? 25.114 -15.422 -4.138 1.00 96.44 455 GLU A CA 1
ATOM 3554 C C . GLU A 1 455 ? 24.885 -14.032 -3.547 1.00 96.44 455 GLU A C 1
ATOM 3556 O O . GLU A 1 455 ? 24.495 -13.931 -2.393 1.00 96.44 455 GLU A O 1
ATOM 3561 N N . ARG A 1 456 ? 25.059 -12.961 -4.332 1.00 97.44 456 ARG A N 1
ATOM 3562 C CA . ARG A 1 456 ? 24.905 -11.562 -3.888 1.00 97.44 456 ARG A CA 1
ATOM 3563 C C . ARG A 1 456 ? 23.482 -10.998 -3.989 1.00 97.44 456 ARG A C 1
ATOM 3565 O O . ARG A 1 456 ? 23.281 -9.815 -3.727 1.00 97.44 456 ARG A O 1
ATOM 3572 N N . TYR A 1 457 ? 22.483 -11.827 -4.301 1.00 98.38 457 TYR A N 1
ATOM 3573 C CA . TYR A 1 457 ? 21.064 -11.434 -4.211 1.00 98.38 457 TYR A CA 1
ATOM 3574 C C . TYR A 1 457 ? 20.608 -11.288 -2.760 1.00 98.38 457 TYR A C 1
ATOM 3576 O O . TYR A 1 457 ? 19.595 -10.659 -2.473 1.00 98.38 457 TYR A O 1
ATOM 3584 N N . VAL A 1 458 ? 21.375 -11.864 -1.840 1.00 98.25 458 VAL A N 1
ATOM 3585 C CA . VAL A 1 458 ? 21.235 -11.668 -0.406 1.00 98.25 458 VAL A CA 1
ATOM 3586 C C . VAL A 1 458 ? 22.556 -11.083 0.085 1.00 98.25 458 VAL A C 1
ATOM 3588 O O . VAL A 1 458 ? 23.628 -11.454 -0.390 1.00 98.25 458 VAL A O 1
ATOM 3591 N N . LEU A 1 459 ? 22.533 -10.189 1.058 1.00 97.75 459 LEU A N 1
ATOM 3592 C CA . LEU A 1 459 ? 23.712 -9.558 1.640 1.00 97.75 459 LEU A CA 1
ATOM 3593 C C . LEU A 1 459 ? 23.676 -9.725 3.155 1.00 97.75 459 LEU A C 1
ATOM 3595 O O . LEU A 1 459 ? 22.612 -9.709 3.769 1.00 97.75 459 LEU A O 1
ATOM 3599 N N . ALA A 1 460 ? 24.849 -9.946 3.739 1.00 96.69 460 ALA A N 1
ATOM 3600 C CA . ALA A 1 460 ? 25.026 -10.007 5.180 1.00 96.69 460 ALA A CA 1
ATOM 3601 C C . ALA A 1 460 ? 25.536 -8.651 5.672 1.00 96.69 460 ALA A C 1
ATOM 3603 O O . ALA A 1 460 ? 26.478 -8.104 5.094 1.00 96.69 460 ALA A O 1
ATOM 3604 N N . TYR A 1 461 ? 24.923 -8.115 6.722 1.00 95.56 461 TYR A N 1
ATOM 3605 C CA . TYR A 1 461 ? 25.339 -6.851 7.325 1.00 95.56 461 TYR A CA 1
ATOM 3606 C C . TYR A 1 461 ? 24.910 -6.796 8.794 1.00 95.56 461 TYR A C 1
ATOM 3608 O O . TYR A 1 461 ? 23.773 -7.141 9.091 1.00 95.56 461 TYR A O 1
ATOM 3616 N N . ASN A 1 462 ? 25.808 -6.406 9.709 1.00 92.31 462 ASN A N 1
ATOM 3617 C CA . ASN A 1 462 ? 25.556 -6.297 11.158 1.00 92.31 462 ASN A CA 1
ATOM 3618 C C . ASN A 1 462 ? 24.711 -7.443 11.750 1.00 92.31 462 ASN A C 1
ATOM 3620 O O . ASN A 1 462 ? 23.674 -7.218 12.364 1.00 92.31 462 ASN A O 1
ATOM 3624 N N . ASN A 1 463 ? 25.162 -8.686 11.548 1.00 93.38 463 ASN A N 1
ATOM 3625 C CA . ASN A 1 463 ? 24.492 -9.910 12.007 1.00 93.38 463 ASN A CA 1
ATOM 3626 C C . ASN A 1 463 ? 23.085 -10.168 11.409 1.00 93.38 463 ASN A C 1
ATOM 3628 O O . ASN A 1 463 ? 22.391 -11.085 11.836 1.00 93.38 463 ASN A O 1
ATOM 3632 N N . GLY A 1 464 ? 22.674 -9.412 10.392 1.00 95.62 464 GLY A N 1
ATOM 3633 C CA . GLY A 1 464 ? 21.440 -9.618 9.640 1.00 95.62 464 GLY A CA 1
ATOM 3634 C C . GLY A 1 464 ? 21.670 -10.113 8.213 1.00 95.62 464 GLY A C 1
ATOM 3635 O O . GLY A 1 464 ? 22.766 -10.000 7.653 1.00 95.62 464 GLY A O 1
ATOM 3636 N N . LEU A 1 465 ? 20.604 -10.643 7.614 1.00 97.50 465 LEU A N 1
ATOM 3637 C CA . LEU A 1 465 ? 20.514 -10.970 6.192 1.00 97.50 465 LEU A CA 1
ATOM 3638 C C . LEU A 1 465 ? 19.454 -10.095 5.535 1.00 97.50 465 LEU A C 1
ATOM 3640 O O . LEU A 1 465 ? 18.357 -9.928 6.072 1.00 97.50 465 LEU A O 1
ATOM 3644 N N . TYR A 1 466 ? 19.780 -9.600 4.347 1.00 97.88 466 TYR A N 1
ATOM 3645 C CA . TYR A 1 466 ? 18.936 -8.698 3.579 1.00 97.88 466 TYR A CA 1
ATOM 3646 C C . TYR A 1 466 ? 18.897 -9.138 2.124 1.00 97.88 466 TYR A C 1
ATOM 3648 O O . TYR A 1 466 ? 19.929 -9.486 1.554 1.00 97.88 466 TYR A O 1
ATOM 3656 N N . TYR A 1 467 ? 17.732 -9.090 1.502 1.00 98.38 467 TYR A N 1
ATOM 3657 C CA . TYR A 1 467 ? 17.622 -9.079 0.055 1.00 98.38 467 TYR A CA 1
ATOM 3658 C C . TYR A 1 467 ? 18.324 -7.838 -0.513 1.00 98.38 467 TYR A C 1
ATOM 3660 O O . TYR A 1 467 ? 18.210 -6.749 0.043 1.00 98.38 467 TYR A O 1
ATOM 3668 N N . ASN A 1 468 ? 19.076 -8.004 -1.601 1.00 98.25 468 ASN A N 1
ATOM 3669 C CA . ASN A 1 468 ? 19.839 -6.924 -2.225 1.00 98.25 468 ASN A CA 1
ATOM 3670 C C . ASN A 1 468 ? 18.921 -6.038 -3.091 1.00 98.25 468 ASN A C 1
ATOM 3672 O O . ASN A 1 468 ? 18.475 -6.507 -4.145 1.00 98.25 468 ASN A O 1
ATOM 3676 N N . PRO A 1 469 ? 18.670 -4.764 -2.725 1.00 97.75 469 PRO A N 1
ATOM 3677 C CA . PRO A 1 469 ? 17.717 -3.920 -3.450 1.00 97.75 469 PRO A CA 1
ATOM 3678 C C . PRO A 1 469 ? 18.151 -3.583 -4.885 1.00 97.75 469 PRO A C 1
ATOM 3680 O O . PRO A 1 469 ? 17.313 -3.247 -5.721 1.00 97.75 469 PRO A O 1
ATOM 3683 N N . ALA A 1 470 ? 19.444 -3.714 -5.199 1.00 97.31 470 ALA A N 1
ATOM 3684 C CA . ALA A 1 470 ? 19.997 -3.463 -6.529 1.00 97.31 470 ALA A CA 1
ATOM 3685 C C . ALA A 1 470 ? 19.677 -4.558 -7.565 1.00 97.31 470 ALA A C 1
ATOM 3687 O O . ALA A 1 470 ? 19.922 -4.381 -8.760 1.00 97.31 470 ALA A O 1
ATOM 3688 N N . VAL A 1 471 ? 19.167 -5.713 -7.127 1.00 97.94 471 VAL A N 1
ATOM 3689 C CA . VAL A 1 471 ? 18.931 -6.869 -7.997 1.00 97.94 471 VAL A CA 1
ATOM 3690 C C . VAL A 1 471 ? 17.484 -6.878 -8.493 1.00 97.94 471 VAL A C 1
ATOM 3692 O O . VAL A 1 471 ? 16.537 -6.923 -7.709 1.00 97.94 471 VAL A O 1
ATOM 3695 N N . LYS A 1 472 ? 17.291 -6.903 -9.817 1.00 95.44 472 LYS A N 1
ATOM 3696 C CA . LYS A 1 472 ? 15.955 -6.864 -10.440 1.00 95.44 472 LYS A CA 1
ATOM 3697 C C . LYS A 1 472 ? 15.092 -8.069 -10.063 1.00 95.44 472 LYS A C 1
ATOM 3699 O O . LYS A 1 472 ? 13.909 -7.909 -9.793 1.00 95.44 472 LYS A O 1
ATOM 3704 N N . GLU A 1 473 ? 15.670 -9.261 -10.010 1.00 97.31 473 GLU A N 1
ATOM 3705 C CA . GLU A 1 473 ? 14.981 -10.492 -9.619 1.00 97.31 473 GLU A CA 1
ATOM 3706 C C . GLU A 1 473 ? 14.515 -10.455 -8.161 1.00 97.31 473 GLU A C 1
ATOM 3708 O O . GLU A 1 473 ? 13.450 -10.979 -7.845 1.00 97.31 473 GLU A O 1
ATOM 3713 N N . VAL A 1 474 ? 15.277 -9.797 -7.287 1.00 98.12 474 VAL A N 1
ATOM 3714 C CA . VAL A 1 474 ? 14.884 -9.551 -5.898 1.00 98.12 474 VAL A CA 1
ATOM 3715 C C . VAL A 1 474 ? 13.709 -8.577 -5.842 1.00 98.12 474 VAL A C 1
ATOM 3717 O O . VAL A 1 474 ? 12.719 -8.862 -5.174 1.00 98.12 474 VAL A O 1
ATOM 3720 N N . GLN A 1 475 ? 13.770 -7.467 -6.585 1.00 97.50 475 GLN A N 1
ATOM 3721 C CA . GLN A 1 475 ? 12.640 -6.536 -6.677 1.00 97.50 475 GLN A CA 1
ATOM 3722 C C . GLN A 1 475 ? 11.378 -7.243 -7.196 1.00 97.50 475 GLN A C 1
ATOM 3724 O O . GLN A 1 475 ? 10.297 -7.051 -6.650 1.00 97.50 475 GLN A O 1
ATOM 3729 N N . ASN A 1 476 ? 11.513 -8.100 -8.212 1.00 97.00 476 ASN A N 1
ATOM 3730 C CA . ASN A 1 476 ? 10.392 -8.857 -8.768 1.00 97.00 476 ASN A CA 1
ATOM 3731 C C . ASN A 1 476 ? 9.826 -9.881 -7.773 1.00 97.00 476 ASN A C 1
ATOM 3733 O O . ASN A 1 476 ? 8.613 -10.037 -7.714 1.00 97.00 476 ASN A O 1
ATOM 3737 N N . LEU A 1 477 ? 10.663 -10.549 -6.968 1.00 98.25 477 LEU A N 1
ATOM 3738 C CA . LEU A 1 477 ? 10.195 -11.426 -5.886 1.00 98.25 477 LEU A CA 1
ATOM 3739 C C . LEU A 1 477 ? 9.320 -10.652 -4.886 1.00 98.25 477 LEU A C 1
ATOM 3741 O O . LEU A 1 477 ? 8.257 -11.127 -4.494 1.00 98.25 477 LEU A O 1
ATOM 3745 N N . ILE A 1 478 ? 9.752 -9.450 -4.500 1.00 98.44 478 ILE A N 1
ATOM 3746 C CA . ILE A 1 478 ? 9.026 -8.595 -3.552 1.00 98.44 478 ILE A CA 1
ATOM 3747 C C . ILE A 1 478 ? 7.686 -8.140 -4.144 1.00 98.44 478 ILE A C 1
ATOM 3749 O O . ILE A 1 478 ? 6.665 -8.264 -3.466 1.00 98.44 478 ILE A O 1
ATOM 3753 N N . VAL A 1 479 ? 7.688 -7.669 -5.399 1.00 97.50 479 VAL A N 1
ATOM 3754 C CA . VAL A 1 479 ? 6.484 -7.239 -6.135 1.00 97.50 479 VAL A CA 1
ATOM 3755 C C . VAL A 1 479 ? 5.501 -8.391 -6.326 1.00 97.50 479 VAL A C 1
ATOM 3757 O O . VAL A 1 479 ? 4.315 -8.225 -6.063 1.00 97.50 479 VAL A O 1
ATOM 3760 N N . ASN A 1 480 ? 5.981 -9.573 -6.718 1.00 95.56 480 ASN A N 1
ATOM 3761 C CA . ASN A 1 480 ? 5.127 -10.747 -6.891 1.00 95.56 480 ASN A CA 1
ATOM 3762 C C . ASN A 1 480 ? 4.527 -11.222 -5.564 1.00 95.56 480 ASN A C 1
ATOM 3764 O O . ASN A 1 480 ? 3.389 -11.669 -5.561 1.00 95.56 480 ASN A O 1
ATOM 3768 N N . GLY A 1 481 ? 5.245 -11.077 -4.445 1.00 96.94 481 GLY A N 1
ATOM 3769 C CA . GLY A 1 481 ? 4.679 -11.331 -3.117 1.00 96.94 481 GLY A CA 1
ATOM 3770 C C . GLY A 1 481 ? 3.522 -10.397 -2.771 1.00 96.94 481 GLY A C 1
ATOM 3771 O O . GLY A 1 481 ? 2.527 -10.836 -2.216 1.00 96.94 481 GLY A O 1
ATOM 3772 N N . VAL A 1 482 ? 3.623 -9.113 -3.129 1.00 97.94 482 VAL A N 1
ATOM 3773 C CA . VAL A 1 482 ? 2.501 -8.173 -2.958 1.00 97.94 482 VAL A CA 1
ATOM 3774 C C . VAL A 1 482 ? 1.346 -8.522 -3.887 1.00 97.94 482 VAL A C 1
ATOM 3776 O O . VAL A 1 482 ? 0.203 -8.532 -3.448 1.00 97.94 482 VAL A O 1
ATOM 3779 N N . LYS A 1 483 ? 1.632 -8.871 -5.145 1.00 88.38 483 LYS A N 1
ATOM 3780 C CA . LYS A 1 483 ? 0.603 -9.329 -6.081 1.00 88.38 483 LYS A CA 1
ATOM 3781 C C . LYS A 1 483 ? -0.131 -10.569 -5.558 1.00 88.38 483 LYS A C 1
ATOM 3783 O O . LYS A 1 483 ? -1.344 -10.628 -5.659 1.00 88.38 483 LYS A O 1
ATOM 3788 N N . GLU A 1 484 ? 0.592 -11.531 -4.988 1.00 95.44 484 GLU A N 1
ATOM 3789 C CA . GLU A 1 484 ? -0.004 -12.733 -4.400 1.00 95.44 484 GLU A CA 1
ATOM 3790 C C . GLU A 1 484 ? -0.962 -12.397 -3.254 1.00 95.44 484 GLU A C 1
ATOM 3792 O O . GLU A 1 484 ? -2.042 -12.973 -3.194 1.00 95.44 484 GLU A O 1
ATOM 3797 N N . ILE A 1 485 ? -0.603 -11.440 -2.390 1.00 94.25 485 ILE A N 1
ATOM 3798 C CA . ILE A 1 485 ? -1.505 -10.963 -1.335 1.00 94.25 485 ILE A CA 1
ATOM 3799 C C . ILE A 1 485 ? -2.783 -10.377 -1.956 1.00 94.25 485 ILE A C 1
ATOM 3801 O O . ILE A 1 485 ? -3.876 -10.779 -1.580 1.00 94.25 485 ILE A O 1
ATOM 3805 N N . LEU A 1 486 ? -2.646 -9.480 -2.937 1.00 87.00 486 LEU A N 1
ATOM 3806 C CA . LEU A 1 486 ? -3.776 -8.808 -3.597 1.00 87.00 486 LEU A CA 1
ATOM 3807 C C . LEU A 1 486 ? -4.672 -9.764 -4.403 1.00 87.00 486 LEU A C 1
ATOM 3809 O O . LEU A 1 486 ? -5.858 -9.506 -4.566 1.00 87.00 486 LEU A O 1
ATOM 3813 N N . ASP A 1 487 ? -4.111 -10.847 -4.944 1.00 80.50 487 ASP A N 1
ATOM 3814 C CA . ASP A 1 487 ? -4.871 -11.849 -5.698 1.00 80.50 487 ASP A CA 1
ATOM 3815 C C . ASP A 1 487 ? -5.658 -12.800 -4.773 1.00 80.50 487 ASP A C 1
ATOM 3817 O O . ASP A 1 487 ? -6.647 -13.390 -5.215 1.00 80.50 487 ASP A O 1
ATOM 3821 N N . LYS A 1 488 ? -5.185 -13.010 -3.535 1.00 85.94 488 LYS A N 1
ATOM 3822 C CA . LYS A 1 488 ? -5.702 -14.032 -2.608 1.00 85.94 488 LYS A CA 1
ATOM 3823 C C . LYS A 1 488 ? -6.563 -13.470 -1.477 1.00 85.94 488 LYS A C 1
ATOM 3825 O O . LYS A 1 488 ? -7.432 -14.189 -1.000 1.00 85.94 488 LYS A O 1
ATOM 3830 N N . TYR A 1 489 ? -6.337 -12.228 -1.050 1.00 88.69 489 TYR A N 1
ATOM 3831 C CA . TYR A 1 489 ? -6.975 -11.657 0.137 1.00 88.69 489 TYR A CA 1
ATOM 3832 C C . TYR A 1 489 ? -7.595 -10.292 -0.167 1.00 88.69 489 TYR A C 1
ATOM 3834 O O . TYR A 1 489 ? -6.992 -9.467 -0.854 1.00 88.69 489 TYR A O 1
ATOM 3842 N N . ASP A 1 490 ? -8.774 -10.047 0.401 1.00 86.88 490 ASP A N 1
ATOM 3843 C CA . ASP A 1 490 ? -9.510 -8.783 0.299 1.00 86.88 490 ASP A CA 1
ATOM 3844 C C . ASP A 1 490 ? -8.907 -7.726 1.241 1.00 86.88 490 ASP A C 1
ATOM 3846 O O . ASP A 1 490 ? -9.461 -7.392 2.278 1.00 86.88 490 ASP A O 1
ATOM 3850 N N . VAL A 1 491 ? -7.682 -7.281 0.966 1.00 93.75 491 VAL A N 1
ATOM 3851 C CA . VAL A 1 491 ? -6.994 -6.284 1.803 1.00 93.75 491 VAL A CA 1
ATOM 3852 C C . VAL A 1 491 ? -7.345 -4.865 1.371 1.00 93.75 491 VAL A C 1
ATOM 3854 O O . VAL A 1 491 ? -7.386 -4.561 0.183 1.00 93.75 491 VAL A O 1
ATOM 3857 N N . ASP A 1 492 ? -7.489 -3.961 2.334 1.00 97.81 492 ASP A N 1
ATOM 3858 C CA . ASP A 1 492 ? -7.775 -2.541 2.093 1.00 97.81 492 ASP A CA 1
ATOM 3859 C C . ASP A 1 492 ? -6.514 -1.736 1.752 1.00 97.81 492 ASP A C 1
ATOM 3861 O O . ASP A 1 492 ? -6.584 -0.634 1.200 1.00 97.81 492 ASP A O 1
ATOM 3865 N N . GLY A 1 493 ? -5.338 -2.288 2.059 1.00 98.06 493 GLY A N 1
ATOM 3866 C CA . GLY A 1 493 ? -4.072 -1.647 1.745 1.00 98.06 493 GLY A CA 1
ATOM 3867 C C . GLY A 1 493 ? -2.842 -2.536 1.867 1.00 98.06 493 GLY A C 1
ATOM 3868 O O . GLY A 1 493 ? -2.870 -3.642 2.407 1.00 98.06 493 GLY A O 1
ATOM 3869 N N . ILE A 1 494 ? -1.727 -2.021 1.359 1.00 98.88 494 ILE A N 1
ATOM 3870 C CA . ILE A 1 494 ? -0.384 -2.571 1.520 1.00 98.88 494 ILE A CA 1
ATOM 3871 C C . ILE A 1 494 ? 0.476 -1.526 2.232 1.00 98.88 494 ILE A C 1
ATOM 3873 O O . ILE A 1 494 ? 0.605 -0.392 1.768 1.00 98.88 494 ILE A O 1
ATOM 3877 N N . HIS A 1 495 ? 1.123 -1.943 3.319 1.00 98.88 495 HIS A N 1
ATOM 3878 C CA . HIS A 1 495 ? 1.923 -1.078 4.180 1.00 98.88 495 HIS A CA 1
ATOM 3879 C C . HIS A 1 495 ? 3.393 -1.518 4.200 1.00 98.88 495 HIS A C 1
ATOM 3881 O O . HIS A 1 495 ? 3.701 -2.690 4.442 1.00 98.88 495 HIS A O 1
ATOM 3887 N N . LEU A 1 496 ? 4.325 -0.586 3.989 1.00 98.56 496 LEU A N 1
ATOM 3888 C CA . LEU A 1 496 ? 5.751 -0.791 4.286 1.00 98.56 496 LEU A CA 1
ATOM 3889 C C . LEU A 1 496 ? 6.146 -0.023 5.547 1.00 98.56 496 LEU A C 1
ATOM 3891 O O . LEU A 1 496 ? 5.698 1.100 5.746 1.00 98.56 496 LEU A O 1
ATOM 3895 N N . ASP A 1 497 ? 7.036 -0.589 6.357 1.00 92.69 497 ASP A N 1
ATOM 3896 C CA . ASP A 1 497 ? 7.674 0.120 7.472 1.00 92.69 497 ASP A CA 1
ATOM 3897 C C . ASP A 1 497 ? 8.973 0.837 7.038 1.00 92.69 497 ASP A C 1
ATOM 3899 O O . ASP A 1 497 ? 9.214 1.091 5.855 1.00 92.69 497 ASP A O 1
ATOM 3903 N N . ASP A 1 498 ? 9.827 1.188 8.002 1.00 87.31 498 ASP A N 1
ATOM 3904 C CA . ASP A 1 498 ? 11.028 2.007 7.822 1.00 87.31 498 ASP A CA 1
ATOM 3905 C C . ASP A 1 498 ? 12.261 1.217 7.344 1.00 87.31 498 ASP A C 1
ATOM 3907 O O . ASP A 1 498 ? 13.336 1.784 7.114 1.00 87.31 498 ASP A O 1
ATOM 3911 N N . TYR A 1 499 ? 12.139 -0.100 7.159 1.00 85.56 499 TYR A N 1
ATOM 3912 C CA . TYR A 1 499 ? 13.279 -0.964 6.864 1.00 85.56 499 TYR A CA 1
ATOM 3913 C C . TYR A 1 499 ? 13.532 -1.127 5.365 1.00 85.56 499 TYR A C 1
ATOM 3915 O O . TYR A 1 499 ? 13.231 -2.157 4.755 1.00 85.56 499 TYR A O 1
ATOM 3923 N N . PHE A 1 500 ? 14.201 -0.125 4.800 1.00 91.94 500 PHE A N 1
ATOM 3924 C CA . PHE A 1 500 ? 14.809 -0.209 3.476 1.00 91.94 500 PHE A CA 1
ATOM 3925 C C . PHE A 1 500 ? 16.249 -0.746 3.579 1.00 91.94 500 PHE A C 1
ATOM 3927 O O . PHE A 1 500 ? 16.478 -1.909 3.919 1.00 91.94 500 PHE A O 1
ATOM 3934 N N . TYR A 1 501 ? 17.248 0.089 3.311 1.00 94.31 501 TYR A N 1
ATOM 3935 C CA . TYR A 1 501 ? 18.645 -0.269 3.535 1.00 94.31 501 TYR A CA 1
ATOM 3936 C C . TYR A 1 501 ? 19.016 -0.147 5.025 1.00 94.31 501 TYR A C 1
ATOM 3938 O O . TYR A 1 501 ? 18.575 0.795 5.690 1.00 94.31 501 TYR A O 1
ATOM 3946 N N . PRO A 1 502 ? 19.874 -1.038 5.563 1.00 92.44 502 PRO A N 1
ATOM 3947 C CA . PRO A 1 502 ? 20.398 -0.871 6.915 1.00 92.44 502 PRO A CA 1
ATOM 3948 C C . PRO A 1 502 ? 21.280 0.385 7.017 1.00 92.44 502 PRO A C 1
ATOM 3950 O O . PRO A 1 502 ? 21.786 0.892 6.014 1.00 92.44 502 PRO A O 1
ATOM 3953 N N . SER A 1 503 ? 21.510 0.877 8.237 1.00 93.25 503 SER A N 1
ATOM 3954 C CA . SER A 1 503 ? 22.485 1.950 8.472 1.00 93.25 503 SER A CA 1
ATOM 3955 C C . SER A 1 503 ? 23.899 1.436 8.204 1.00 93.25 503 SER A C 1
ATOM 3957 O O . SER A 1 503 ? 24.413 0.614 8.959 1.00 93.25 503 SER A O 1
ATOM 3959 N N . LEU A 1 504 ? 24.509 1.893 7.108 1.00 95.25 504 LEU A N 1
ATOM 3960 C CA . LEU A 1 504 ? 25.818 1.446 6.625 1.00 95.25 504 LEU A CA 1
ATOM 3961 C C . LEU A 1 504 ? 26.994 2.229 7.233 1.00 95.25 504 LEU A C 1
ATOM 3963 O O . LEU A 1 504 ? 28.153 1.831 7.071 1.00 95.25 504 LEU A O 1
ATOM 3967 N N . GLY A 1 505 ? 26.702 3.328 7.935 1.00 94.25 505 GLY A N 1
ATOM 3968 C CA . GLY A 1 505 ? 27.686 4.179 8.598 1.00 94.25 505 GLY A CA 1
ATOM 3969 C C . GLY A 1 505 ? 28.706 4.800 7.640 1.00 94.25 505 GLY A C 1
ATOM 3970 O O . GLY A 1 505 ? 28.500 4.888 6.430 1.00 94.25 505 GLY A O 1
ATOM 3971 N N . SER A 1 506 ? 29.851 5.222 8.174 1.00 94.12 506 SER A N 1
ATOM 3972 C CA . SER A 1 506 ? 30.892 5.923 7.406 1.00 94.12 506 SER A CA 1
ATOM 3973 C C . SER A 1 506 ? 31.494 5.097 6.261 1.00 94.12 506 SER A C 1
ATOM 3975 O O . SER A 1 506 ? 31.979 5.666 5.286 1.00 94.12 506 SER A O 1
ATOM 3977 N N . ASN A 1 507 ? 31.419 3.762 6.324 1.00 94.25 507 ASN A N 1
ATOM 3978 C CA . ASN A 1 507 ? 31.907 2.868 5.270 1.00 94.25 507 ASN A CA 1
ATOM 3979 C C . ASN A 1 507 ? 30.852 2.569 4.184 1.00 94.25 507 ASN A C 1
ATOM 3981 O O . ASN A 1 507 ? 30.984 1.608 3.417 1.00 94.25 507 ASN A O 1
ATOM 3985 N N . TYR A 1 508 ? 29.780 3.359 4.101 1.00 96.00 508 TYR A N 1
ATOM 3986 C CA . TYR A 1 508 ? 28.686 3.112 3.165 1.00 96.00 508 TYR A CA 1
ATOM 3987 C C . TYR A 1 508 ? 29.127 2.980 1.703 1.00 96.00 508 TYR A C 1
ATOM 3989 O O . TYR A 1 508 ? 28.549 2.181 0.965 1.00 96.00 508 TYR A O 1
ATOM 3997 N N . ALA A 1 509 ? 30.150 3.726 1.280 1.00 95.88 509 ALA A N 1
ATOM 3998 C CA . ALA A 1 509 ? 30.587 3.768 -0.113 1.00 95.88 509 ALA A CA 1
ATOM 3999 C C . ALA A 1 509 ? 31.277 2.477 -0.596 1.00 95.88 509 ALA A C 1
ATOM 4001 O O . ALA A 1 509 ? 31.340 2.230 -1.799 1.00 95.88 509 ALA A O 1
ATOM 4002 N N . ASN A 1 510 ? 31.779 1.646 0.325 1.00 96.38 510 ASN A N 1
ATOM 4003 C CA . ASN A 1 510 ? 32.537 0.429 0.010 1.00 96.38 510 ASN A CA 1
ATOM 4004 C C . ASN A 1 510 ? 31.921 -0.851 0.595 1.00 96.38 510 ASN A C 1
ATOM 4006 O O . ASN A 1 510 ? 32.534 -1.914 0.515 1.00 96.38 510 ASN A O 1
ATOM 4010 N N . SER A 1 511 ? 30.732 -0.770 1.191 1.00 95.62 511 SER A N 1
ATOM 4011 C CA . SER A 1 511 ? 30.066 -1.893 1.857 1.00 95.62 511 SER A CA 1
ATOM 4012 C C . SER A 1 511 ? 28.760 -2.289 1.167 1.00 95.62 511 SER A C 1
ATOM 4014 O O . SER A 1 511 ? 28.291 -1.615 0.248 1.00 95.62 511 SER A O 1
ATOM 4016 N N . PHE A 1 512 ? 28.185 -3.407 1.619 1.00 97.00 512 PHE A N 1
ATOM 4017 C CA . PHE A 1 512 ? 26.883 -3.911 1.184 1.00 97.00 512 PHE A CA 1
ATOM 4018 C C . PHE A 1 512 ? 26.838 -4.213 -0.327 1.00 97.00 512 PHE A C 1
ATOM 4020 O O . PHE A 1 512 ? 27.427 -5.208 -0.756 1.00 97.00 512 PHE A O 1
ATOM 4027 N N . ASP A 1 513 ? 26.193 -3.367 -1.126 1.00 97.62 513 ASP A N 1
ATOM 4028 C CA . ASP A 1 513 ? 25.978 -3.486 -2.577 1.00 97.62 513 ASP A CA 1
ATOM 4029 C C . ASP A 1 513 ? 26.958 -2.644 -3.428 1.00 97.62 513 ASP A C 1
ATOM 4031 O O . ASP A 1 513 ? 26.745 -2.418 -4.620 1.00 97.62 513 ASP A O 1
ATOM 4035 N N . ALA A 1 514 ? 28.073 -2.186 -2.843 1.00 97.69 514 ALA A N 1
ATOM 4036 C CA . ALA A 1 514 ? 29.094 -1.410 -3.557 1.00 97.69 514 ALA A CA 1
ATOM 4037 C C . ALA A 1 514 ? 29.688 -2.142 -4.780 1.00 97.69 514 ALA A C 1
ATOM 4039 O O . ALA A 1 514 ? 30.145 -1.501 -5.729 1.00 97.69 514 ALA A O 1
ATOM 4040 N N . THR A 1 515 ? 29.685 -3.479 -4.780 1.00 97.31 515 THR A N 1
ATOM 4041 C CA . THR A 1 515 ? 30.083 -4.292 -5.939 1.00 97.31 515 THR A CA 1
ATOM 4042 C C . THR A 1 515 ? 29.104 -4.117 -7.100 1.00 97.31 515 THR A C 1
ATOM 4044 O O . THR A 1 515 ? 29.533 -3.854 -8.223 1.00 97.31 515 THR A O 1
ATOM 4047 N N . GLU A 1 516 ? 27.802 -4.216 -6.833 1.00 98.31 516 GLU A N 1
ATOM 4048 C CA . GLU A 1 516 ? 26.737 -4.021 -7.820 1.00 98.31 516 GLU A CA 1
ATOM 4049 C C . GLU A 1 516 ? 26.734 -2.584 -8.352 1.00 98.31 516 GLU A C 1
ATOM 4051 O O . GLU A 1 516 ? 26.622 -2.377 -9.560 1.00 98.31 516 GLU A O 1
ATOM 4056 N N . TYR A 1 517 ? 26.957 -1.599 -7.477 1.00 98.44 517 TYR A N 1
ATOM 4057 C CA . TYR A 1 517 ? 27.107 -0.199 -7.875 1.00 98.44 517 TYR A CA 1
ATOM 4058 C C . TYR A 1 517 ? 28.244 -0.013 -8.891 1.00 98.44 517 TYR A C 1
ATOM 4060 O O . TYR A 1 517 ? 28.018 0.542 -9.966 1.00 98.44 517 TYR A O 1
ATOM 4068 N N . LYS A 1 518 ? 29.450 -0.529 -8.606 1.00 97.62 518 LYS A N 1
ATOM 4069 C CA . LYS A 1 518 ? 30.604 -0.436 -9.523 1.00 97.62 518 LYS A CA 1
ATOM 4070 C C . LYS A 1 518 ? 30.324 -1.114 -10.866 1.00 97.62 518 LYS A C 1
ATOM 4072 O O . LYS A 1 518 ? 30.682 -0.570 -11.906 1.00 97.62 518 LYS A O 1
ATOM 4077 N N . ALA A 1 519 ? 29.668 -2.274 -10.844 1.00 97.06 519 ALA A N 1
ATOM 4078 C CA . ALA A 1 519 ? 29.309 -3.011 -12.053 1.00 97.06 519 ALA A CA 1
ATOM 4079 C C . ALA A 1 519 ? 28.224 -2.309 -12.889 1.00 97.06 519 ALA A C 1
ATOM 4081 O O . ALA A 1 519 ? 28.187 -2.482 -14.104 1.00 97.06 519 ALA A O 1
ATOM 4082 N N . SER A 1 520 ? 27.357 -1.506 -12.262 1.00 96.62 520 SER A N 1
ATOM 4083 C CA . SER A 1 520 ? 26.262 -0.810 -12.950 1.00 96.62 520 SER A CA 1
ATOM 4084 C C . SER A 1 520 ? 26.724 0.273 -13.933 1.00 96.62 520 SER A C 1
ATOM 4086 O O . SER A 1 520 ? 25.965 0.642 -14.826 1.00 96.62 520 SER A O 1
ATOM 4088 N N . GLY A 1 521 ? 27.934 0.820 -13.757 1.00 95.81 521 GLY A N 1
ATOM 4089 C CA . GLY A 1 521 ? 28.412 1.978 -14.523 1.00 95.81 521 GLY A CA 1
ATOM 4090 C C . GLY A 1 521 ? 27.615 3.268 -14.273 1.00 95.81 521 GLY A C 1
ATOM 4091 O O . GLY A 1 521 ? 27.713 4.205 -15.067 1.00 95.81 521 GLY A O 1
ATOM 4092 N N . SER A 1 522 ? 26.809 3.317 -13.203 1.00 95.94 522 SER A N 1
ATOM 4093 C CA . SER A 1 522 ? 26.001 4.485 -12.844 1.00 95.94 522 SER A CA 1
ATOM 4094 C C . SER A 1 522 ? 26.864 5.734 -12.650 1.00 95.94 522 SER A C 1
ATOM 4096 O O . SER A 1 522 ? 27.960 5.677 -12.095 1.00 95.94 522 SER A O 1
ATOM 4098 N N . LYS A 1 523 ? 26.338 6.881 -13.093 1.00 96.38 523 LYS A N 1
ATOM 4099 C CA . LYS A 1 523 ? 26.943 8.209 -12.884 1.00 96.38 523 LYS A CA 1
ATOM 4100 C C . LYS A 1 523 ? 26.446 8.898 -11.611 1.00 96.38 523 LYS A C 1
ATOM 4102 O O . LYS A 1 523 ? 26.971 9.946 -11.246 1.00 96.38 523 LYS A O 1
ATOM 4107 N N . LEU A 1 524 ? 25.417 8.346 -10.967 1.00 97.56 524 LEU A N 1
ATOM 4108 C CA . LEU A 1 524 ? 24.930 8.831 -9.678 1.00 97.56 524 LEU A CA 1
ATOM 4109 C C . LEU A 1 524 ? 25.964 8.536 -8.595 1.00 97.56 524 LEU A C 1
ATOM 4111 O O . LEU A 1 524 ? 26.707 7.568 -8.709 1.00 97.56 524 LEU A O 1
ATOM 4115 N N . SER A 1 525 ? 25.961 9.304 -7.505 1.00 97.94 525 SER A N 1
ATOM 4116 C CA . SER A 1 525 ? 26.638 8.858 -6.284 1.00 97.94 525 SER A CA 1
ATOM 4117 C C . SER A 1 525 ? 26.033 7.529 -5.817 1.00 97.94 525 SER A C 1
ATOM 4119 O O . SER A 1 525 ? 24.850 7.272 -6.041 1.00 97.94 525 SER A O 1
ATOM 4121 N N . ILE A 1 526 ? 26.806 6.690 -5.120 1.00 98.00 526 ILE A N 1
ATOM 4122 C CA . ILE A 1 526 ? 26.287 5.415 -4.597 1.00 98.00 526 ILE A CA 1
ATOM 4123 C C . ILE A 1 526 ? 25.050 5.605 -3.707 1.00 98.00 526 ILE A C 1
ATOM 4125 O O . ILE A 1 526 ? 24.133 4.793 -3.759 1.00 98.00 526 ILE A O 1
ATOM 4129 N N . ALA A 1 527 ? 24.983 6.696 -2.939 1.00 97.81 527 ALA A N 1
ATOM 4130 C CA . ALA A 1 527 ? 23.823 7.000 -2.108 1.00 97.81 527 ALA A CA 1
ATOM 4131 C C . ALA A 1 527 ? 22.573 7.291 -2.958 1.00 97.81 527 ALA A C 1
ATOM 4133 O O . ALA A 1 527 ? 21.524 6.705 -2.707 1.00 97.81 527 ALA A O 1
ATOM 4134 N N . ASN A 1 528 ? 22.693 8.110 -4.010 1.00 98.00 528 ASN A N 1
ATOM 4135 C CA . ASN A 1 528 ? 21.576 8.376 -4.925 1.00 98.00 528 ASN A CA 1
ATOM 4136 C C . ASN A 1 528 ? 21.215 7.148 -5.763 1.00 98.00 528 ASN A C 1
ATOM 4138 O O . ASN A 1 528 ? 20.047 6.907 -6.024 1.00 98.00 528 ASN A O 1
ATOM 4142 N N . TRP A 1 529 ? 22.190 6.322 -6.138 1.00 98.44 529 TRP A N 1
ATOM 4143 C CA . TRP A 1 529 ? 21.924 5.059 -6.821 1.00 98.44 529 TRP A CA 1
ATOM 4144 C C . TRP A 1 529 ? 21.133 4.075 -5.941 1.00 98.44 529 TRP A C 1
ATOM 4146 O O . TRP A 1 529 ? 20.218 3.416 -6.428 1.00 98.44 529 TRP A O 1
ATOM 4156 N N . ARG A 1 530 ? 21.425 4.011 -4.635 1.00 98.38 530 ARG A N 1
ATOM 4157 C CA . ARG A 1 530 ? 20.621 3.232 -3.679 1.00 98.38 530 ARG A CA 1
ATOM 4158 C C . ARG A 1 530 ? 19.205 3.787 -3.533 1.00 98.38 530 ARG A C 1
ATOM 4160 O O . ARG A 1 530 ? 18.267 2.997 -3.566 1.00 98.38 530 ARG A O 1
ATOM 4167 N N . ARG A 1 531 ? 19.049 5.116 -3.447 1.00 98.25 531 ARG A N 1
ATOM 4168 C CA . ARG A 1 531 ? 17.730 5.779 -3.462 1.00 98.25 531 ARG A CA 1
ATOM 4169 C C . ARG A 1 531 ? 16.931 5.408 -4.707 1.00 98.25 531 ARG A C 1
ATOM 4171 O O . ARG A 1 531 ? 15.789 4.988 -4.584 1.00 98.25 531 ARG A O 1
ATOM 4178 N N . GLU A 1 532 ? 17.563 5.413 -5.879 1.00 98.00 532 GLU A N 1
ATOM 4179 C CA . GLU A 1 532 ? 16.922 4.999 -7.132 1.00 98.00 532 GLU A CA 1
ATOM 4180 C C . GLU A 1 532 ? 16.499 3.523 -7.147 1.00 98.00 532 GLU A C 1
ATOM 4182 O O . GLU A 1 532 ? 15.439 3.184 -7.681 1.00 98.00 532 GLU A O 1
ATOM 4187 N N . ASN A 1 533 ? 17.273 2.630 -6.522 1.00 98.06 533 ASN A N 1
ATOM 4188 C CA . ASN A 1 533 ? 16.860 1.234 -6.356 1.00 98.06 533 ASN A CA 1
ATOM 4189 C C . ASN A 1 533 ? 15.598 1.124 -5.486 1.00 98.06 533 ASN A C 1
ATOM 4191 O O . ASN A 1 533 ? 14.686 0.366 -5.830 1.00 98.06 533 ASN A O 1
ATOM 4195 N N . VAL A 1 534 ? 15.519 1.895 -4.394 1.00 98.38 534 VAL A N 1
ATOM 4196 C CA . VAL A 1 534 ? 14.323 1.939 -3.541 1.00 98.38 534 VAL A CA 1
ATOM 4197 C C . VAL A 1 534 ? 13.140 2.560 -4.288 1.00 98.38 534 VAL A C 1
ATOM 4199 O O . VAL A 1 534 ? 12.079 1.942 -4.336 1.00 98.38 534 VAL A O 1
ATOM 4202 N N . ASN A 1 535 ? 13.325 3.710 -4.940 1.00 97.88 535 ASN A N 1
ATOM 4203 C CA . ASN A 1 535 ? 12.309 4.381 -5.760 1.00 97.88 535 ASN A CA 1
ATOM 4204 C C . ASN A 1 535 ? 11.735 3.444 -6.824 1.00 97.88 535 ASN A C 1
ATOM 4206 O O . ASN A 1 535 ? 10.521 3.375 -7.013 1.00 97.88 535 ASN A O 1
ATOM 4210 N N . THR A 1 536 ? 12.601 2.673 -7.485 1.00 96.12 536 THR A N 1
ATOM 4211 C CA . THR A 1 536 ? 12.187 1.685 -8.484 1.00 96.12 536 THR A CA 1
ATOM 4212 C C . THR A 1 536 ? 11.281 0.615 -7.878 1.00 96.12 536 THR A C 1
ATOM 4214 O O . THR A 1 536 ? 10.282 0.249 -8.500 1.00 96.12 536 THR A O 1
ATOM 4217 N N . LEU A 1 537 ? 11.602 0.096 -6.687 1.00 98.12 537 LEU A N 1
ATOM 4218 C CA . LEU A 1 537 ? 10.734 -0.866 -6.009 1.00 98.12 537 LEU A CA 1
ATOM 4219 C C . LEU A 1 537 ? 9.399 -0.221 -5.619 1.00 98.12 537 LEU A C 1
ATOM 4221 O O . LEU A 1 537 ? 8.354 -0.769 -5.955 1.00 98.12 537 LEU A O 1
ATOM 4225 N N . VAL A 1 538 ? 9.436 0.931 -4.945 1.00 98.56 538 VAL A N 1
ATOM 4226 C CA . VAL A 1 538 ? 8.247 1.644 -4.449 1.00 98.56 538 VAL A CA 1
ATOM 4227 C C . VAL A 1 538 ? 7.274 1.938 -5.592 1.00 98.56 538 VAL A C 1
ATOM 4229 O O . VAL A 1 538 ? 6.108 1.565 -5.516 1.00 98.56 538 VAL A O 1
ATOM 4232 N N . LYS A 1 539 ? 7.763 2.469 -6.718 1.00 94.50 539 LYS A N 1
ATOM 4233 C CA . LYS A 1 539 ? 6.939 2.764 -7.900 1.00 94.50 539 LYS A CA 1
ATOM 4234 C C . LYS A 1 539 ? 6.311 1.515 -8.528 1.00 94.50 539 LYS A C 1
ATOM 4236 O O . LYS A 1 539 ? 5.169 1.553 -8.995 1.00 94.50 539 LYS A O 1
ATOM 4241 N N . LYS A 1 540 ? 7.035 0.387 -8.542 1.00 93.62 540 LYS A N 1
ATOM 4242 C CA . LYS A 1 540 ? 6.497 -0.906 -9.003 1.00 93.62 540 LYS A CA 1
ATOM 4243 C C . LYS A 1 540 ? 5.425 -1.438 -8.057 1.00 93.62 540 LYS A C 1
ATOM 4245 O O . LYS A 1 540 ? 4.417 -1.946 -8.540 1.00 93.62 540 LYS A O 1
ATOM 4250 N N . LEU A 1 541 ? 5.637 -1.327 -6.747 1.00 97.81 541 LEU A N 1
ATOM 4251 C CA . LEU A 1 541 ? 4.663 -1.736 -5.738 1.00 97.81 541 LEU A CA 1
ATOM 4252 C C . LEU A 1 541 ? 3.387 -0.907 -5.851 1.00 97.81 541 LEU A C 1
ATOM 4254 O O . LEU A 1 541 ? 2.331 -1.496 -6.055 1.00 97.81 541 LEU A O 1
ATOM 4258 N N . TYR A 1 542 ? 3.495 0.423 -5.873 1.00 97.69 542 TYR A N 1
ATOM 4259 C CA . TYR A 1 542 ? 2.361 1.321 -6.098 1.00 97.69 542 TYR A CA 1
ATOM 4260 C C . TYR A 1 542 ? 1.580 0.935 -7.358 1.00 97.69 542 TYR A C 1
ATOM 4262 O O . TYR A 1 542 ? 0.378 0.688 -7.309 1.00 97.69 542 TYR A O 1
ATOM 4270 N N . SER A 1 543 ? 2.277 0.791 -8.491 1.00 82.38 543 SER A N 1
ATOM 4271 C CA . SER A 1 543 ? 1.642 0.415 -9.760 1.00 82.38 543 SER A CA 1
ATOM 4272 C C . SER A 1 543 ? 0.954 -0.952 -9.693 1.00 82.38 543 SER A C 1
ATOM 4274 O O . SER A 1 543 ? -0.079 -1.140 -10.324 1.00 82.38 543 SER A O 1
ATOM 4276 N N . THR A 1 544 ? 1.517 -1.902 -8.942 1.00 84.56 544 THR A N 1
ATOM 4277 C CA . THR A 1 544 ? 0.942 -3.243 -8.752 1.00 84.56 544 THR A CA 1
ATOM 4278 C C . THR A 1 544 ? -0.328 -3.179 -7.911 1.00 84.56 544 THR A C 1
ATOM 4280 O O . THR A 1 544 ? -1.329 -3.767 -8.305 1.00 84.56 544 THR A O 1
ATOM 4283 N N . VAL A 1 545 ? -0.309 -2.417 -6.813 1.00 84.38 545 VAL A N 1
ATOM 4284 C CA . VAL A 1 545 ? -1.473 -2.198 -5.944 1.00 84.38 545 VAL A CA 1
ATOM 4285 C C . VAL A 1 545 ? -2.607 -1.540 -6.727 1.00 84.38 545 VAL A C 1
ATOM 4287 O O . VAL A 1 545 ? -3.682 -2.115 -6.847 1.00 84.38 545 VAL A O 1
ATOM 4290 N N . LYS A 1 546 ? -2.341 -0.397 -7.374 1.00 91.19 546 LYS A N 1
ATOM 4291 C CA . LYS A 1 546 ? -3.355 0.332 -8.155 1.00 91.19 546 LYS A CA 1
ATOM 4292 C C . LYS A 1 546 ? -3.894 -0.455 -9.355 1.00 91.19 546 LYS A C 1
ATOM 4294 O O . LYS A 1 546 ? -4.990 -0.168 -9.829 1.00 91.19 546 LYS A O 1
ATOM 4299 N N . ALA A 1 547 ? -3.111 -1.387 -9.904 1.00 69.94 547 ALA A N 1
ATOM 4300 C CA . ALA A 1 547 ? -3.548 -2.243 -11.005 1.00 69.94 547 ALA A CA 1
ATOM 4301 C C . ALA A 1 547 ? -4.457 -3.391 -10.547 1.00 69.94 547 ALA A C 1
ATOM 4303 O O . ALA A 1 547 ? -5.258 -3.857 -11.357 1.00 69.94 547 ALA A O 1
ATOM 4304 N N . ALA A 1 548 ? -4.322 -3.845 -9.296 1.00 66.94 548 ALA A N 1
ATOM 4305 C CA . ALA A 1 548 ? -5.240 -4.808 -8.698 1.00 66.94 548 ALA A CA 1
ATOM 4306 C C . ALA A 1 548 ? -6.590 -4.139 -8.413 1.00 66.94 548 ALA A C 1
ATOM 4308 O O . ALA A 1 548 ? -7.611 -4.574 -8.941 1.00 66.94 548 ALA A O 1
ATOM 4309 N N . ASP A 1 549 ? -6.563 -3.024 -7.683 1.00 74.62 549 ASP A N 1
ATOM 4310 C CA . ASP A 1 549 ? -7.717 -2.162 -7.445 1.00 74.62 549 ASP A CA 1
ATOM 4311 C C . ASP A 1 549 ? -7.222 -0.730 -7.138 1.00 74.62 549 ASP A C 1
ATOM 4313 O O . ASP A 1 549 ? -6.365 -0.548 -6.266 1.00 74.62 549 ASP A O 1
ATOM 4317 N N . PRO A 1 550 ? -7.707 0.315 -7.839 1.00 74.62 550 PRO A N 1
ATOM 4318 C CA . PRO A 1 550 ? -7.323 1.695 -7.548 1.00 74.62 550 PRO A CA 1
ATOM 4319 C C . PRO A 1 550 ? -7.664 2.161 -6.119 1.00 74.62 550 PRO A C 1
ATOM 4321 O O . PRO A 1 550 ? -6.995 3.080 -5.637 1.00 74.62 550 PRO A O 1
ATOM 4324 N N . ASN A 1 551 ? -8.646 1.542 -5.453 1.00 80.31 551 ASN A N 1
ATOM 4325 C CA . ASN A 1 551 ? -9.102 1.898 -4.106 1.00 80.31 551 ASN A CA 1
ATOM 4326 C C . ASN A 1 551 ? -8.208 1.336 -2.988 1.00 80.31 551 ASN A C 1
ATOM 4328 O O . ASN A 1 551 ? -8.155 1.928 -1.913 1.00 80.31 551 ASN A O 1
ATOM 4332 N N . ILE A 1 552 ? -7.474 0.243 -3.230 1.00 83.75 552 ILE A N 1
ATOM 4333 C CA . ILE A 1 552 ? -6.573 -0.350 -2.227 1.00 83.75 552 ILE A CA 1
ATOM 4334 C C . ILE A 1 552 ? -5.418 0.606 -1.964 1.00 83.75 552 ILE A C 1
ATOM 4336 O O . ILE A 1 552 ? -4.705 0.976 -2.896 1.00 83.75 552 ILE A O 1
ATOM 4340 N N . ARG A 1 553 ? -5.186 1.003 -0.714 1.00 96.19 553 ARG A N 1
ATOM 4341 C CA . ARG A 1 553 ? -4.156 1.996 -0.375 1.00 96.19 553 ARG A CA 1
ATOM 4342 C C . ARG A 1 553 ? -2.747 1.405 -0.417 1.00 96.19 553 ARG A C 1
ATOM 4344 O O . ARG A 1 553 ? -2.526 0.250 -0.073 1.00 96.19 553 ARG A O 1
ATOM 4351 N N . PHE A 1 554 ? -1.759 2.199 -0.815 1.00 98.62 554 PHE A N 1
ATOM 4352 C CA . PHE A 1 554 ? -0.346 1.868 -0.636 1.00 98.62 554 PHE A CA 1
ATOM 4353 C C . PHE A 1 554 ? 0.351 2.963 0.155 1.00 98.62 554 PHE A C 1
ATOM 4355 O O . PHE A 1 554 ? 0.410 4.106 -0.298 1.00 98.62 554 PHE A O 1
ATOM 4362 N N . GLY A 1 555 ? 0.929 2.617 1.301 1.00 98.50 555 GLY A N 1
ATOM 4363 C CA . GLY A 1 555 ? 1.637 3.593 2.115 1.00 98.50 555 GLY A CA 1
ATOM 4364 C C . GLY A 1 555 ? 2.892 3.062 2.777 1.00 98.50 555 GLY A C 1
ATOM 4365 O O . GLY A 1 555 ? 3.186 1.862 2.793 1.00 98.50 555 GLY A O 1
ATOM 4366 N N . ILE A 1 556 ? 3.682 4.010 3.268 1.00 98.75 556 ILE A N 1
ATOM 4367 C CA . ILE A 1 556 ? 4.994 3.752 3.854 1.00 98.75 556 ILE A CA 1
ATOM 4368 C C . ILE A 1 556 ? 5.105 4.511 5.174 1.00 98.75 556 ILE A C 1
ATOM 4370 O O . ILE A 1 556 ? 4.801 5.702 5.242 1.00 98.75 556 ILE A O 1
ATOM 4374 N N . SER A 1 557 ? 5.593 3.842 6.216 1.00 98.62 557 SER A N 1
ATOM 4375 C CA . SER A 1 557 ? 5.914 4.434 7.512 1.00 98.62 557 SER A CA 1
ATOM 4376 C C . SER A 1 557 ? 7.428 4.567 7.706 1.00 98.62 557 SER A C 1
ATOM 4378 O O . SER A 1 557 ? 8.064 3.650 8.226 1.00 98.62 557 SER A O 1
ATOM 4380 N N . PRO A 1 558 ? 8.051 5.680 7.270 1.00 97.81 558 PRO A N 1
ATOM 4381 C CA . PRO A 1 558 ? 9.485 5.894 7.430 1.00 97.81 558 PRO A CA 1
ATOM 4382 C C . PRO A 1 558 ? 9.841 6.366 8.849 1.00 97.81 558 PRO A C 1
ATOM 4384 O O . PRO A 1 558 ? 8.993 6.832 9.611 1.00 97.81 558 PRO A O 1
ATOM 4387 N N . ALA A 1 559 ? 11.133 6.340 9.190 1.00 96.94 559 ALA A N 1
ATOM 4388 C CA . ALA A 1 559 ? 11.628 6.965 10.416 1.00 96.94 559 ALA A CA 1
ATOM 4389 C C . ALA A 1 559 ? 11.290 8.471 10.454 1.00 96.94 559 ALA A C 1
ATOM 4391 O O . ALA A 1 559 ? 11.457 9.174 9.461 1.00 96.94 559 ALA A O 1
ATOM 4392 N N . GLY A 1 560 ? 10.864 8.997 11.607 1.00 96.62 560 GLY A N 1
ATOM 4393 C CA . GLY A 1 560 ? 10.320 10.359 11.687 1.00 96.62 560 GLY A CA 1
ATOM 4394 C C . GLY A 1 560 ? 11.332 11.508 11.595 1.00 96.62 560 GLY A C 1
ATOM 4395 O O . GLY A 1 560 ? 10.921 12.654 11.458 1.00 96.62 560 GLY A O 1
ATOM 4396 N N . ASN A 1 561 ? 12.644 11.253 11.657 1.00 96.25 561 ASN A N 1
ATOM 4397 C CA . ASN A 1 561 ? 13.648 12.318 11.553 1.00 96.25 561 ASN A CA 1
ATOM 4398 C C . ASN A 1 561 ? 14.102 12.505 10.097 1.00 96.25 561 ASN A C 1
ATOM 4400 O O . ASN A 1 561 ? 14.867 11.696 9.569 1.00 96.25 561 ASN A O 1
ATOM 4404 N N . ILE A 1 562 ? 13.675 13.605 9.470 1.00 95.06 562 ILE A N 1
ATOM 4405 C CA . ILE A 1 562 ? 13.943 13.892 8.052 1.00 95.06 562 ILE A CA 1
ATOM 4406 C C . ILE A 1 562 ? 15.446 14.001 7.752 1.00 95.06 562 ILE A C 1
ATOM 4408 O O . ILE A 1 562 ? 15.891 13.533 6.705 1.00 95.06 562 ILE A O 1
ATOM 4412 N N . ASN A 1 563 ? 16.254 14.551 8.665 1.00 94.50 563 ASN A N 1
ATOM 4413 C CA . ASN A 1 563 ? 17.703 14.640 8.454 1.00 94.50 563 ASN A CA 1
ATOM 4414 C C . ASN A 1 563 ? 18.337 13.248 8.369 1.00 94.50 563 ASN A C 1
ATOM 4416 O O . ASN A 1 563 ? 19.169 13.011 7.497 1.00 94.50 563 ASN A O 1
ATOM 4420 N N . ASN A 1 564 ? 17.896 12.313 9.213 1.00 93.31 564 ASN A N 1
ATOM 4421 C CA . ASN A 1 564 ? 18.362 10.929 9.159 1.00 93.31 564 ASN A CA 1
ATOM 4422 C C . ASN A 1 564 ? 17.908 10.224 7.872 1.00 93.31 564 ASN A C 1
ATOM 4424 O O . ASN A 1 564 ? 18.681 9.459 7.303 1.00 93.31 564 ASN A O 1
ATOM 4428 N N . LEU A 1 565 ? 16.690 10.489 7.384 1.00 94.00 565 LEU A N 1
ATOM 4429 C CA . LEU A 1 565 ? 16.214 9.934 6.108 1.00 94.00 565 LEU A CA 1
ATOM 4430 C C . LEU A 1 565 ? 17.022 10.444 4.906 1.00 94.00 565 LEU A C 1
ATOM 4432 O O . LEU A 1 565 ? 17.253 9.695 3.956 1.00 94.00 565 LEU A O 1
ATOM 4436 N N . LYS A 1 566 ? 17.455 11.710 4.946 1.00 93.88 566 LYS A N 1
ATOM 4437 C CA . LYS A 1 566 ? 18.254 12.343 3.883 1.00 93.88 566 LYS A CA 1
ATOM 4438 C C . LYS A 1 566 ? 19.754 12.051 3.994 1.00 93.88 566 LYS A C 1
ATOM 4440 O O . LYS A 1 566 ? 20.502 12.345 3.059 1.00 93.88 566 LYS A O 1
ATOM 4445 N N . ASP A 1 567 ? 20.203 11.448 5.091 1.00 94.50 567 ASP A N 1
ATOM 4446 C CA . ASP A 1 567 ? 21.601 11.086 5.295 1.00 94.50 567 ASP A CA 1
ATOM 4447 C C . ASP A 1 567 ? 22.075 10.056 4.246 1.00 94.50 567 ASP A C 1
ATOM 4449 O O . ASP A 1 567 ? 21.336 9.179 3.797 1.00 94.50 567 ASP A O 1
ATOM 4453 N N . ASN A 1 568 ? 23.331 10.167 3.807 1.00 95.75 568 ASN A N 1
ATOM 4454 C CA . ASN A 1 568 ? 23.908 9.283 2.787 1.00 95.75 568 ASN A CA 1
ATOM 4455 C C . ASN A 1 568 ? 24.379 7.927 3.334 1.00 95.75 568 ASN A C 1
ATOM 4457 O O . ASN A 1 568 ? 24.912 7.124 2.568 1.00 95.75 568 ASN A O 1
ATOM 4461 N N . THR A 1 569 ? 24.227 7.676 4.633 1.00 95.12 569 THR A N 1
ATOM 4462 C CA . THR A 1 569 ? 24.730 6.481 5.315 1.00 95.12 569 THR A CA 1
ATOM 4463 C C . THR A 1 569 ? 23.631 5.504 5.724 1.00 95.12 569 THR A C 1
ATOM 4465 O O . THR A 1 569 ? 23.949 4.341 5.976 1.00 95.12 569 THR A O 1
ATOM 4468 N N . MET A 1 570 ? 22.354 5.899 5.736 1.00 93.12 570 MET A N 1
ATOM 4469 C CA . MET A 1 570 ? 21.248 5.084 6.258 1.00 93.12 570 MET A CA 1
ATOM 4470 C C . MET A 1 570 ? 19.937 5.289 5.495 1.00 93.12 570 MET A C 1
ATOM 4472 O O . MET A 1 570 ? 19.773 6.311 4.841 1.00 93.12 570 MET A O 1
ATOM 4476 N N . TYR A 1 571 ? 19.023 4.313 5.598 1.00 93.00 571 TYR A N 1
ATOM 4477 C CA . TYR A 1 571 ? 17.692 4.224 4.962 1.00 93.00 571 TYR A CA 1
ATOM 4478 C C . TYR A 1 571 ? 17.685 4.252 3.428 1.00 93.00 571 TYR A C 1
ATOM 4480 O O . TYR A 1 571 ? 17.129 3.346 2.809 1.00 93.00 571 TYR A O 1
ATOM 4488 N N . TYR A 1 572 ? 18.356 5.234 2.821 1.00 96.44 572 TYR A N 1
ATOM 4489 C CA . TYR A 1 572 ? 18.464 5.456 1.380 1.00 96.44 572 TYR A CA 1
ATOM 4490 C C . TYR A 1 572 ? 17.090 5.567 0.726 1.00 96.44 572 TYR A C 1
ATOM 4492 O O . TYR A 1 572 ? 16.832 4.972 -0.318 1.00 96.44 572 TYR A O 1
ATOM 4500 N N . VAL A 1 573 ? 16.217 6.338 1.365 1.00 95.56 573 VAL A N 1
ATOM 4501 C CA . VAL A 1 573 ? 14.898 6.691 0.846 1.00 95.56 573 VAL A CA 1
ATOM 4502 C C . VAL A 1 573 ? 14.942 8.069 0.197 1.00 95.56 573 VAL A C 1
ATOM 4504 O O . VAL A 1 573 ? 15.793 8.897 0.533 1.00 95.56 573 VAL A O 1
ATOM 4507 N N . ASP A 1 574 ? 14.026 8.310 -0.732 1.00 95.31 574 ASP A N 1
ATOM 4508 C CA . ASP A 1 574 ? 13.861 9.597 -1.401 1.00 95.31 574 ASP A CA 1
ATOM 4509 C C . ASP A 1 574 ? 12.498 10.183 -1.041 1.00 95.31 574 ASP A C 1
ATOM 4511 O O . ASP A 1 574 ? 11.532 10.144 -1.802 1.00 95.31 574 ASP A O 1
ATOM 4515 N N . ILE A 1 575 ? 12.418 10.665 0.196 1.00 95.31 575 ILE A N 1
ATOM 4516 C CA . ILE A 1 575 ? 11.159 11.138 0.761 1.00 95.31 575 ILE A CA 1
ATOM 4517 C C . ILE A 1 575 ? 10.629 12.385 0.041 1.00 95.31 575 ILE A C 1
ATOM 4519 O O . ILE A 1 575 ? 9.420 12.576 -0.037 1.00 95.31 575 ILE A O 1
ATOM 4523 N N . ASP A 1 576 ? 11.527 13.205 -0.519 1.00 93.88 576 ASP A N 1
ATOM 4524 C CA . ASP A 1 576 ? 11.154 14.371 -1.320 1.00 93.88 576 ASP A CA 1
ATOM 4525 C C . ASP A 1 576 ? 10.387 13.922 -2.571 1.00 93.88 576 ASP A C 1
ATOM 4527 O O . ASP A 1 576 ? 9.317 14.456 -2.863 1.00 93.88 576 ASP A O 1
ATOM 4531 N N . THR A 1 577 ? 10.887 12.901 -3.273 1.00 93.62 577 THR A N 1
ATOM 4532 C CA . THR A 1 577 ? 10.209 12.327 -4.444 1.00 93.62 577 THR A CA 1
ATOM 4533 C C . THR A 1 577 ? 8.865 11.711 -4.063 1.00 93.62 577 THR A C 1
ATOM 4535 O O . THR A 1 577 ? 7.860 11.985 -4.713 1.00 93.62 577 THR A O 1
ATOM 4538 N N . TRP A 1 578 ? 8.806 10.923 -2.984 1.00 95.12 578 TRP A N 1
ATOM 4539 C CA . TRP A 1 578 ? 7.567 10.230 -2.599 1.00 95.12 578 TRP A CA 1
ATOM 4540 C C . TRP A 1 578 ? 6.434 11.181 -2.210 1.00 95.12 578 TRP A C 1
ATOM 4542 O O . TRP A 1 578 ? 5.277 10.837 -2.421 1.00 95.12 578 TRP A O 1
ATOM 4552 N N . LEU A 1 579 ? 6.758 12.362 -1.671 1.00 93.81 579 LEU A N 1
ATOM 4553 C CA . LEU A 1 579 ? 5.774 13.371 -1.258 1.00 93.81 579 LEU A CA 1
ATOM 4554 C C . LEU A 1 579 ? 5.444 14.407 -2.335 1.00 93.81 579 LEU A C 1
ATOM 4556 O O . LEU A 1 579 ? 4.476 15.151 -2.195 1.00 93.81 579 LEU A O 1
ATOM 4560 N N . SER A 1 580 ? 6.244 14.499 -3.398 1.00 86.88 580 SER A N 1
ATOM 4561 C CA . SER A 1 580 ? 6.039 15.497 -4.457 1.00 86.88 580 SER A CA 1
ATOM 4562 C C . SER A 1 580 ? 5.564 14.905 -5.781 1.00 86.88 580 SER A C 1
ATOM 4564 O O . SER A 1 580 ? 5.006 15.635 -6.604 1.00 86.88 580 SER A O 1
ATOM 4566 N N . GLU A 1 581 ? 5.729 13.596 -5.990 1.00 86.62 581 GLU A N 1
ATOM 4567 C CA . GLU A 1 581 ? 5.369 12.919 -7.232 1.00 86.62 581 GLU A CA 1
ATOM 4568 C C . GLU A 1 581 ? 4.266 11.871 -7.042 1.00 86.62 581 GLU A C 1
ATOM 4570 O O . GLU A 1 581 ? 4.285 11.048 -6.129 1.00 86.62 581 GLU A O 1
ATOM 4575 N N . LYS A 1 582 ? 3.326 11.829 -7.994 1.00 86.06 582 LYS A N 1
ATOM 4576 C CA . LYS A 1 582 ? 2.348 10.737 -8.086 1.00 86.06 582 LYS A CA 1
ATOM 4577 C C . LYS A 1 582 ? 3.047 9.424 -8.436 1.00 86.06 582 LYS A C 1
ATOM 4579 O O . LYS A 1 582 ? 4.000 9.397 -9.214 1.00 86.06 582 LYS A O 1
ATOM 4584 N N . GLY A 1 583 ? 2.484 8.312 -7.972 1.00 87.88 583 GLY A N 1
ATOM 4585 C CA . GLY A 1 583 ? 2.948 6.979 -8.361 1.00 87.88 583 GLY A CA 1
ATOM 4586 C C . GLY A 1 583 ? 3.885 6.302 -7.363 1.00 87.88 583 GLY A C 1
ATOM 4587 O O . GLY A 1 583 ? 4.453 5.266 -7.710 1.00 87.88 583 GLY A O 1
ATOM 4588 N N . TYR A 1 584 ? 4.065 6.880 -6.172 1.00 94.25 584 TYR A N 1
ATOM 4589 C CA . TYR A 1 584 ? 4.936 6.340 -5.128 1.00 94.25 584 TYR A CA 1
ATOM 4590 C C . TYR A 1 584 ? 4.153 5.850 -3.918 1.00 94.25 584 TYR A C 1
ATOM 4592 O O . TYR A 1 584 ? 4.310 4.692 -3.552 1.00 94.25 584 TYR A O 1
ATOM 4600 N N . VAL A 1 585 ? 3.307 6.690 -3.326 1.00 97.19 585 VAL A N 1
ATOM 4601 C CA . VAL A 1 585 ? 2.473 6.353 -2.165 1.00 97.19 585 VAL A CA 1
ATOM 4602 C C . VAL A 1 585 ? 1.133 7.084 -2.247 1.00 97.19 585 VAL A C 1
ATOM 4604 O O . VAL A 1 585 ? 1.052 8.144 -2.862 1.00 97.19 585 VAL A O 1
ATOM 4607 N N . ASP A 1 586 ? 0.094 6.508 -1.645 1.00 96.56 586 ASP A N 1
ATOM 4608 C CA . ASP A 1 586 ? -1.171 7.195 -1.360 1.00 96.56 586 ASP A CA 1
ATOM 4609 C C . ASP A 1 586 ? -1.132 7.889 0.011 1.00 96.56 586 ASP A C 1
ATOM 4611 O O . ASP A 1 586 ? -1.909 8.806 0.251 1.00 96.56 586 ASP A O 1
ATOM 4615 N N . TYR A 1 587 ? -0.270 7.437 0.927 1.00 98.25 587 TYR A N 1
ATOM 4616 C CA . TYR A 1 587 ? -0.050 8.080 2.222 1.00 98.25 587 TYR A CA 1
ATOM 4617 C C . TYR A 1 587 ? 1.382 7.866 2.731 1.00 98.25 587 TYR A C 1
ATOM 4619 O O . TYR A 1 587 ? 2.055 6.885 2.384 1.00 98.25 587 TYR A O 1
ATOM 4627 N N . ILE A 1 588 ? 1.831 8.754 3.616 1.00 98.38 588 ILE A N 1
ATOM 4628 C CA . ILE A 1 588 ? 3.055 8.591 4.403 1.00 98.38 588 ILE A CA 1
ATOM 4629 C C . ILE A 1 588 ? 2.717 8.585 5.896 1.00 98.38 588 ILE A C 1
ATOM 4631 O O . ILE A 1 588 ? 1.854 9.332 6.344 1.00 98.38 588 ILE A O 1
ATOM 4635 N N . CYS A 1 589 ? 3.406 7.758 6.684 1.00 98.62 589 CYS A N 1
ATOM 4636 C CA . CYS A 1 589 ? 3.214 7.700 8.134 1.00 98.62 589 CYS A CA 1
ATOM 4637 C C . CYS A 1 589 ? 4.544 7.804 8.903 1.00 98.62 589 CYS A C 1
ATOM 4639 O O . CYS A 1 589 ? 5.047 6.791 9.399 1.00 98.62 589 CYS A O 1
ATOM 4641 N N . PRO A 1 590 ? 5.190 8.982 8.977 1.00 98.62 590 PRO A N 1
ATOM 4642 C CA . PRO A 1 590 ? 6.414 9.150 9.751 1.00 98.62 590 PRO A CA 1
ATOM 4643 C C . PRO A 1 590 ? 6.280 8.705 11.211 1.00 98.62 590 PRO A C 1
ATOM 4645 O O . PRO A 1 590 ? 5.375 9.111 11.938 1.00 98.62 590 PRO A O 1
ATOM 4648 N N . GLN A 1 591 ? 7.249 7.913 11.660 1.00 98.50 591 GLN A N 1
ATOM 4649 C CA . GLN A 1 591 ? 7.360 7.423 13.032 1.00 98.50 591 GLN A CA 1
ATOM 4650 C C . GLN A 1 591 ? 7.907 8.519 13.964 1.00 98.50 591 GLN A C 1
ATOM 4652 O O . GLN A 1 591 ? 9.116 8.591 14.219 1.00 98.50 591 GLN A O 1
ATOM 4657 N N . ILE A 1 592 ? 7.041 9.409 14.458 1.00 98.44 592 ILE A N 1
ATOM 4658 C CA . ILE A 1 592 ? 7.427 10.517 15.350 1.00 98.44 592 ILE A CA 1
ATOM 4659 C C . ILE A 1 592 ? 7.389 10.042 16.806 1.00 98.44 592 ILE A C 1
ATOM 4661 O O . ILE A 1 592 ? 6.510 10.359 17.604 1.00 98.44 592 ILE A O 1
ATOM 4665 N N . TYR A 1 593 ? 8.388 9.238 17.160 1.00 98.12 593 TYR A N 1
ATOM 4666 C CA . TYR A 1 593 ? 8.456 8.506 18.427 1.00 98.12 593 TYR A CA 1
ATOM 4667 C C . TYR A 1 593 ? 9.181 9.268 19.542 1.00 98.12 593 TYR A C 1
ATOM 4669 O O . TYR A 1 593 ? 9.952 8.685 20.311 1.00 98.12 593 TYR A O 1
ATOM 4677 N N . TRP A 1 594 ? 8.938 10.571 19.638 1.00 98.25 594 TRP A N 1
ATOM 4678 C CA . TRP A 1 594 ? 9.555 11.465 20.618 1.00 98.25 594 TRP A CA 1
ATOM 4679 C C . TRP A 1 594 ? 8.499 12.291 21.342 1.00 98.25 594 TRP A C 1
ATOM 4681 O O . TRP A 1 594 ? 7.407 12.500 20.821 1.00 98.25 594 TRP A O 1
ATOM 4691 N N . SER A 1 595 ? 8.824 12.756 22.546 1.00 97.38 595 SER A N 1
ATOM 4692 C CA . SER A 1 595 ? 7.967 13.671 23.300 1.00 97.38 595 SER A CA 1
ATOM 4693 C C . SER A 1 595 ? 8.086 15.114 22.773 1.00 97.38 595 SER A C 1
ATOM 4695 O O . SER A 1 595 ? 8.982 15.431 21.989 1.00 97.38 595 SER A O 1
ATOM 4697 N N . PHE A 1 596 ? 7.230 16.024 23.247 1.00 97.88 596 PHE A N 1
ATOM 4698 C CA . PHE A 1 596 ? 7.387 17.471 23.017 1.00 97.88 596 PHE A CA 1
ATOM 4699 C C . PHE A 1 596 ? 8.655 18.059 23.663 1.00 97.88 596 PHE A C 1
ATOM 4701 O O . PHE A 1 596 ? 9.167 19.076 23.212 1.00 97.88 596 PHE A O 1
ATOM 4708 N N . ASP A 1 597 ? 9.183 17.414 24.706 1.00 96.00 597 ASP A N 1
ATOM 4709 C CA . ASP A 1 597 ? 10.361 17.883 25.443 1.00 96.00 597 ASP A CA 1
ATOM 4710 C C . ASP A 1 597 ? 11.683 17.411 24.804 1.00 96.00 597 ASP A C 1
ATOM 4712 O O . ASP A 1 597 ? 12.765 17.786 25.272 1.00 96.00 597 ASP A O 1
ATOM 4716 N N . HIS A 1 598 ? 11.621 16.573 23.763 1.00 97.00 598 HIS A N 1
ATOM 4717 C CA . HIS A 1 598 ? 12.805 15.938 23.200 1.00 97.00 598 HIS A CA 1
ATOM 4718 C C . HIS A 1 598 ? 13.740 16.959 22.542 1.00 97.00 598 HIS A C 1
ATOM 472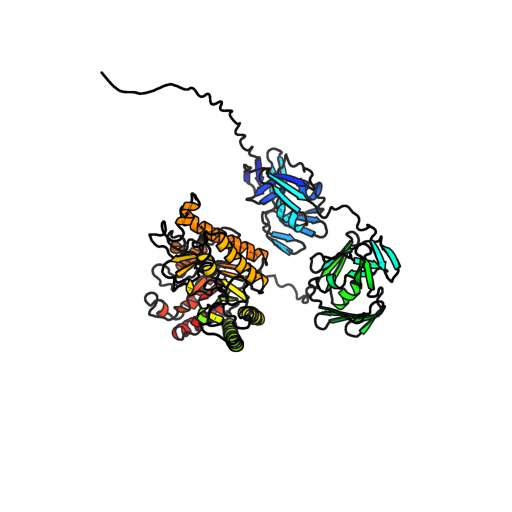0 O O . HIS A 1 598 ? 13.384 17.646 21.587 1.00 97.00 598 HIS A O 1
ATOM 4726 N N . LYS A 1 599 ? 14.995 17.017 23.003 1.00 94.25 599 LYS A N 1
ATOM 4727 C CA . LYS A 1 599 ? 15.918 18.128 22.692 1.00 94.25 599 LYS A CA 1
ATOM 4728 C C . LYS A 1 599 ? 16.200 18.358 21.204 1.00 94.25 599 LYS A C 1
ATOM 4730 O O . LYS A 1 599 ? 16.459 19.489 20.810 1.00 94.25 599 LYS A O 1
ATOM 4735 N N . THR A 1 600 ? 16.229 17.300 20.396 1.00 93.25 600 THR A N 1
ATOM 4736 C CA . THR A 1 600 ? 16.649 17.368 18.980 1.00 93.25 600 THR A CA 1
ATOM 4737 C C . THR A 1 600 ? 15.579 16.920 17.992 1.00 93.25 600 THR A C 1
ATOM 4739 O O . THR A 1 600 ? 15.765 17.061 16.787 1.00 93.25 600 THR A O 1
ATOM 4742 N N . ALA A 1 601 ? 14.476 16.362 18.486 1.00 96.12 601 ALA A N 1
ATOM 4743 C CA . ALA A 1 601 ? 13.417 15.775 17.666 1.00 96.12 601 ALA A CA 1
ATOM 4744 C C . ALA A 1 601 ? 12.059 15.918 18.363 1.00 96.12 601 ALA A C 1
ATOM 4746 O O . ALA A 1 601 ? 11.283 14.971 18.396 1.00 96.12 601 ALA A O 1
ATOM 4747 N N . ALA A 1 602 ? 11.823 17.076 18.989 1.00 97.94 602 ALA A N 1
ATOM 4748 C CA . ALA A 1 602 ? 10.560 17.390 19.647 1.00 97.94 602 ALA A CA 1
ATOM 4749 C C . ALA A 1 602 ? 9.382 17.112 18.705 1.00 97.94 602 ALA A C 1
ATOM 4751 O O . ALA A 1 602 ? 9.453 17.441 17.517 1.00 97.94 602 ALA A O 1
ATOM 4752 N N . TYR A 1 603 ? 8.334 16.481 19.235 1.00 98.62 603 TYR A N 1
ATOM 4753 C CA . TYR A 1 603 ? 7.194 16.002 18.451 1.00 98.62 603 TYR A CA 1
ATOM 4754 C C . TYR A 1 603 ? 6.601 17.078 17.536 1.00 98.62 603 TYR A C 1
ATOM 4756 O O . TYR A 1 603 ? 6.503 16.864 16.330 1.00 98.62 603 TYR A O 1
ATOM 4764 N N . ASP A 1 604 ? 6.275 18.243 18.098 1.00 98.25 604 ASP A N 1
ATOM 4765 C CA . ASP A 1 604 ? 5.700 19.388 17.386 1.00 98.25 604 ASP A CA 1
ATOM 4766 C C . ASP A 1 604 ? 6.594 19.824 16.222 1.00 98.25 604 ASP A C 1
ATOM 4768 O O . ASP A 1 604 ? 6.154 19.943 15.083 1.00 98.25 604 ASP A O 1
ATOM 4772 N N . LYS A 1 605 ? 7.900 19.939 16.480 1.00 98.19 605 LYS A N 1
ATOM 4773 C CA . LYS A 1 605 ? 8.878 20.331 15.461 1.00 98.19 605 LYS A CA 1
ATOM 4774 C C . LYS A 1 605 ? 9.026 19.299 14.353 1.00 98.19 605 LYS A C 1
ATOM 4776 O O . LYS A 1 605 ? 9.255 19.686 13.212 1.00 98.19 605 LYS A O 1
ATOM 4781 N N . MET A 1 606 ? 8.925 18.008 14.662 1.00 98.44 606 MET A N 1
ATOM 4782 C CA . MET A 1 606 ? 8.953 16.970 13.631 1.00 98.44 606 MET A CA 1
ATOM 4783 C C . MET A 1 606 ? 7.667 16.995 12.799 1.00 98.44 606 MET A C 1
ATOM 4785 O O . MET A 1 606 ? 7.761 16.968 11.576 1.00 98.44 606 MET A O 1
ATOM 4789 N N . VAL A 1 607 ? 6.491 17.105 13.427 1.00 98.44 607 VAL A N 1
ATOM 4790 C CA . VAL A 1 607 ? 5.201 17.210 12.720 1.00 98.44 607 VAL A CA 1
ATOM 4791 C C . VAL A 1 607 ? 5.197 18.418 11.779 1.00 98.44 607 VAL A C 1
ATOM 4793 O O . VAL A 1 607 ? 4.948 18.246 10.588 1.00 98.44 607 VAL A O 1
ATOM 4796 N N . ASP A 1 608 ? 5.581 19.603 12.266 1.00 97.75 608 ASP A N 1
ATOM 4797 C CA . ASP A 1 608 ? 5.682 20.828 11.458 1.00 97.75 608 ASP A CA 1
ATOM 4798 C C . ASP A 1 608 ? 6.592 20.641 10.232 1.00 97.75 608 ASP A C 1
ATOM 4800 O O . ASP A 1 608 ? 6.284 21.103 9.131 1.00 97.75 608 ASP A O 1
ATOM 4804 N N . GLN A 1 609 ? 7.719 19.938 10.396 1.00 97.38 609 GLN A N 1
ATOM 4805 C CA . GLN A 1 609 ? 8.637 19.662 9.290 1.00 97.38 609 GLN A CA 1
ATOM 4806 C C . GLN A 1 609 ? 8.038 18.705 8.255 1.00 97.38 609 GLN A C 1
ATOM 4808 O O . GLN A 1 609 ? 8.242 18.913 7.059 1.00 97.38 609 GLN A O 1
ATOM 4813 N N . TRP A 1 610 ? 7.303 17.676 8.684 1.00 97.62 610 TRP A N 1
ATOM 4814 C CA . TRP A 1 610 ? 6.618 16.759 7.769 1.00 97.62 610 TRP A CA 1
ATOM 4815 C C . TRP A 1 610 ? 5.476 17.439 7.018 1.00 97.62 610 TRP A C 1
ATOM 4817 O O . TRP A 1 610 ? 5.369 17.249 5.810 1.00 97.62 610 TRP A O 1
ATOM 4827 N N . ILE A 1 611 ? 4.706 18.304 7.684 1.00 96.19 611 ILE A N 1
ATOM 4828 C CA . ILE A 1 611 ? 3.689 19.148 7.039 1.00 96.19 611 ILE A CA 1
ATOM 4829 C C . ILE A 1 611 ? 4.343 20.063 5.997 1.00 96.19 611 ILE A C 1
ATOM 4831 O O . ILE A 1 611 ? 3.886 20.155 4.862 1.00 96.19 611 ILE A O 1
ATOM 4835 N N . GLN A 1 612 ? 5.454 20.721 6.343 1.00 94.62 612 GLN A N 1
ATOM 4836 C CA . GLN A 1 612 ? 6.157 21.605 5.411 1.00 94.62 612 GLN A CA 1
ATOM 4837 C C . GLN A 1 612 ? 6.735 20.853 4.200 1.00 94.62 612 GLN A C 1
ATOM 4839 O O . GLN A 1 612 ? 6.867 21.427 3.111 1.00 94.62 612 GLN A O 1
ATOM 4844 N N . LEU A 1 613 ? 7.127 19.595 4.400 1.00 93.75 613 LEU A N 1
ATOM 4845 C CA . LEU A 1 613 ? 7.655 18.727 3.359 1.00 93.75 613 LEU A CA 1
ATOM 4846 C C . LEU A 1 613 ? 6.543 18.204 2.439 1.00 93.75 613 LEU A C 1
ATOM 4848 O O . LEU A 1 613 ? 6.728 18.189 1.221 1.00 93.75 613 LEU A O 1
ATOM 4852 N N . ASN A 1 614 ? 5.391 17.832 3.002 1.00 91.56 614 ASN A N 1
ATOM 4853 C CA . ASN A 1 614 ? 4.231 17.348 2.262 1.00 91.56 614 ASN A CA 1
ATOM 4854 C C . ASN A 1 614 ? 3.440 18.508 1.633 1.00 91.56 614 ASN A C 1
ATOM 4856 O O . ASN A 1 614 ? 2.385 18.916 2.105 1.00 91.56 614 ASN A O 1
ATOM 4860 N N . LYS A 1 615 ? 3.979 19.080 0.554 1.00 75.50 615 LYS A N 1
ATOM 4861 C CA . LYS A 1 615 ? 3.375 20.232 -0.144 1.00 75.50 615 LYS A CA 1
ATOM 4862 C C . LYS A 1 615 ? 2.271 19.849 -1.130 1.00 75.50 615 LYS A C 1
ATOM 4864 O O . LYS A 1 615 ? 1.850 20.699 -1.915 1.00 75.50 615 LYS A O 1
ATOM 4869 N N . SER A 1 616 ? 1.885 18.579 -1.170 1.00 68.69 616 SER A N 1
ATOM 4870 C CA . SER A 1 616 ? 0.967 18.052 -2.164 1.00 68.69 616 SER A CA 1
ATOM 4871 C C . SER A 1 616 ? -0.285 17.511 -1.502 1.00 68.69 616 SER A C 1
ATOM 4873 O O . SER A 1 616 ? -0.194 16.674 -0.616 1.00 68.69 616 SER A O 1
ATOM 4875 N N . ASP A 1 617 ? -1.448 17.897 -2.016 1.00 73.62 617 ASP A N 1
ATOM 4876 C CA . ASP A 1 617 ? -2.739 17.343 -1.589 1.00 73.62 617 ASP A CA 1
ATOM 4877 C C . ASP A 1 617 ? -2.995 15.941 -2.201 1.00 73.62 617 ASP A C 1
ATOM 4879 O O . ASP A 1 617 ? -4.137 15.536 -2.397 1.00 73.62 617 ASP A O 1
ATOM 4883 N N . ILE A 1 618 ? -1.939 15.228 -2.623 1.00 80.69 618 ILE A N 1
ATOM 4884 C CA . ILE A 1 618 ? -2.025 13.897 -3.259 1.00 80.69 618 ILE A CA 1
ATOM 4885 C C . ILE A 1 618 ? -1.567 12.761 -2.337 1.00 80.69 618 ILE A C 1
ATOM 4887 O O . ILE A 1 618 ? -1.747 11.603 -2.710 1.00 80.69 618 ILE A O 1
ATOM 4891 N N . VAL A 1 619 ? -0.913 13.083 -1.215 1.00 93.31 619 VAL A N 1
ATOM 4892 C CA . VAL A 1 619 ? -0.410 12.112 -0.237 1.00 93.31 619 VAL A CA 1
ATOM 4893 C C . VAL A 1 619 ? -0.958 12.484 1.130 1.00 93.31 619 VAL A C 1
ATOM 4895 O O . VAL A 1 619 ? -0.628 13.554 1.641 1.00 93.31 619 VAL A O 1
ATOM 4898 N N . ASP A 1 620 ? -1.725 11.582 1.733 1.00 95.75 620 ASP A N 1
ATOM 4899 C CA . ASP A 1 620 ? -2.220 11.784 3.095 1.00 95.75 620 ASP A CA 1
ATOM 4900 C C . ASP A 1 620 ? -1.047 11.671 4.089 1.00 95.75 620 ASP A C 1
ATOM 4902 O O . ASP A 1 620 ? -0.174 10.798 3.963 1.00 95.75 620 ASP A O 1
ATOM 4906 N N . LEU A 1 621 ? -1.006 12.557 5.081 1.00 97.50 621 LEU A N 1
ATOM 4907 C CA . LEU A 1 621 ? 0.001 12.572 6.136 1.00 97.50 621 LEU A CA 1
ATOM 4908 C C . LEU A 1 621 ? -0.582 12.009 7.429 1.00 97.50 621 LEU A C 1
ATOM 4910 O O . LEU A 1 621 ? -1.306 12.686 8.157 1.00 97.50 621 LEU A O 1
ATOM 4914 N N . TYR A 1 622 ? -0.176 10.791 7.771 1.00 98.56 622 TYR A N 1
ATOM 4915 C CA . TYR A 1 622 ? -0.466 10.185 9.066 1.00 98.56 622 TYR A CA 1
ATOM 4916 C C . TYR A 1 622 ? 0.729 10.307 10.009 1.00 98.56 622 TYR A C 1
ATOM 4918 O O . TYR A 1 622 ? 1.869 10.393 9.564 1.00 98.56 622 TYR A O 1
ATOM 4926 N N . ILE A 1 623 ? 0.516 10.240 11.322 1.00 98.81 623 ILE A N 1
ATOM 4927 C CA . ILE A 1 623 ? 1.613 10.269 12.302 1.00 98.81 623 ILE A CA 1
ATOM 4928 C C . ILE A 1 623 ? 1.682 8.958 13.088 1.00 98.81 623 ILE A C 1
ATOM 4930 O O . ILE A 1 623 ? 0.709 8.522 13.702 1.00 98.81 623 ILE A O 1
ATOM 4934 N N . GLY A 1 624 ? 2.863 8.337 13.102 1.00 98.81 624 GLY A N 1
ATOM 4935 C CA . GLY A 1 624 ? 3.151 7.182 13.943 1.00 98.81 624 GLY A CA 1
ATOM 4936 C C . GLY A 1 624 ? 3.401 7.601 15.393 1.00 98.81 624 GLY A C 1
ATOM 4937 O O . GLY A 1 624 ? 4.298 8.402 15.658 1.00 98.81 624 GLY A O 1
ATOM 4938 N N . ILE A 1 625 ? 2.673 7.003 16.339 1.00 98.69 625 ILE A N 1
ATOM 4939 C CA . ILE A 1 625 ? 2.699 7.337 17.771 1.00 98.69 625 ILE A CA 1
ATOM 4940 C C . ILE A 1 625 ? 3.318 6.206 18.608 1.00 98.69 625 ILE A C 1
ATOM 4942 O O . ILE A 1 625 ? 2.907 5.047 18.535 1.00 98.69 625 ILE A O 1
ATOM 4946 N N . ALA A 1 626 ? 4.288 6.552 19.463 1.00 97.81 626 ALA A N 1
ATOM 4947 C CA . ALA A 1 626 ? 5.059 5.610 20.283 1.00 97.81 626 ALA A CA 1
ATOM 4948 C C . ALA A 1 626 ? 4.392 5.255 21.620 1.00 97.81 626 ALA A C 1
ATOM 4950 O O . ALA A 1 626 ? 4.902 5.585 22.694 1.00 97.81 626 ALA A O 1
ATOM 4951 N N . VAL A 1 627 ? 3.282 4.520 21.580 1.00 98.06 627 VAL A N 1
ATOM 4952 C CA . VAL A 1 627 ? 2.579 4.085 22.803 1.00 98.06 627 VAL A CA 1
ATOM 4953 C C . VAL A 1 627 ? 3.491 3.254 23.713 1.00 98.06 627 VAL A C 1
ATOM 4955 O O . VAL A 1 627 ? 3.419 3.367 24.934 1.00 98.06 627 VAL A O 1
ATOM 4958 N N . TYR A 1 628 ? 4.429 2.494 23.141 1.00 97.44 628 TYR A N 1
ATOM 4959 C CA . TYR A 1 628 ? 5.392 1.683 23.897 1.00 97.44 628 TYR A CA 1
ATOM 4960 C C . TYR A 1 628 ? 6.325 2.482 24.830 1.00 97.44 628 TYR A C 1
ATOM 4962 O O . TYR A 1 628 ? 6.911 1.892 25.738 1.00 97.44 628 TYR A O 1
ATOM 4970 N N . LYS A 1 629 ? 6.483 3.799 24.625 1.00 97.69 629 LYS A N 1
ATOM 4971 C CA . LYS A 1 629 ? 7.275 4.675 25.506 1.00 97.69 629 LYS A CA 1
ATOM 4972 C C . LYS A 1 629 ? 6.441 5.341 26.602 1.00 97.69 629 LYS A C 1
ATOM 4974 O O . LYS A 1 629 ? 7.007 5.849 27.567 1.00 97.69 629 LYS A O 1
ATOM 4979 N N . ALA A 1 630 ? 5.117 5.350 26.474 1.00 96.69 630 ALA A N 1
ATOM 4980 C CA . ALA A 1 630 ? 4.235 6.158 27.304 1.00 96.69 630 ALA A CA 1
ATOM 4981 C C . ALA A 1 630 ? 4.314 5.785 28.796 1.00 96.69 630 ALA A C 1
ATOM 4983 O O . ALA A 1 630 ? 4.274 4.612 29.165 1.00 96.69 630 ALA A O 1
ATOM 4984 N N . GLY A 1 631 ? 4.436 6.798 29.659 1.00 95.19 631 GLY A N 1
ATOM 4985 C CA . GLY A 1 631 ? 4.507 6.645 31.116 1.00 95.19 631 GLY A CA 1
ATOM 4986 C C . GLY A 1 631 ? 5.866 6.190 31.666 1.00 95.19 631 GLY A C 1
ATOM 4987 O O . GLY A 1 631 ? 6.075 6.237 32.879 1.00 95.19 631 GLY A O 1
ATOM 4988 N N . TYR A 1 632 ? 6.813 5.777 30.819 1.00 95.00 632 TYR A N 1
ATOM 4989 C CA . TYR A 1 632 ? 8.126 5.313 31.267 1.00 95.00 632 TYR A CA 1
ATOM 4990 C C . TYR A 1 632 ? 9.064 6.482 31.604 1.00 95.00 632 TYR A C 1
ATOM 4992 O O . TYR A 1 632 ? 9.320 7.366 30.791 1.00 95.00 632 TYR A O 1
ATOM 5000 N N . SER A 1 633 ? 9.655 6.456 32.800 1.00 94.25 633 SER A N 1
ATOM 5001 C CA . SER A 1 633 ? 10.640 7.451 33.258 1.00 94.25 633 SER A CA 1
ATOM 5002 C C . SER A 1 633 ? 12.093 7.101 32.908 1.00 94.25 633 SER A C 1
ATOM 5004 O O . SER A 1 633 ? 12.998 7.890 33.164 1.00 94.25 633 SER A O 1
ATOM 5006 N N . ASN A 1 634 ? 12.338 5.927 32.322 1.00 93.19 634 ASN A N 1
ATOM 5007 C CA . ASN A 1 634 ? 13.668 5.430 31.955 1.00 93.19 634 ASN A CA 1
ATOM 5008 C C . ASN A 1 634 ? 13.964 5.504 30.444 1.00 93.19 634 ASN A C 1
ATOM 5010 O O . ASN A 1 634 ? 14.976 4.968 29.997 1.00 93.19 634 ASN A O 1
ATOM 5014 N N . VAL A 1 635 ? 13.100 6.152 29.661 1.00 92.69 635 VAL A N 1
ATOM 5015 C CA . VAL A 1 635 ? 13.260 6.362 28.212 1.00 92.69 635 VAL A CA 1
ATOM 5016 C C . VAL A 1 635 ? 13.337 7.854 27.902 1.00 92.69 635 VAL A C 1
ATOM 5018 O O . VAL A 1 635 ? 12.759 8.655 28.634 1.00 92.69 635 VAL A O 1
ATOM 5021 N N . ASP A 1 636 ? 14.071 8.227 26.849 1.00 92.94 636 ASP A N 1
ATOM 5022 C CA . ASP A 1 636 ? 14.260 9.614 26.389 1.00 92.94 636 ASP A CA 1
ATOM 5023 C C . ASP A 1 636 ? 14.494 10.601 27.550 1.00 92.94 636 ASP A C 1
ATOM 5025 O O . ASP A 1 636 ? 13.736 11.536 27.766 1.00 92.94 636 ASP A O 1
ATOM 5029 N N . SER A 1 637 ? 15.510 10.350 28.384 1.00 94.38 637 SER A N 1
ATOM 5030 C CA . SER A 1 637 ? 15.828 11.185 29.564 1.00 94.38 637 SER A CA 1
ATOM 5031 C C . SER A 1 637 ? 14.662 11.394 30.554 1.00 94.38 637 SER A C 1
ATOM 5033 O O . SER A 1 637 ? 14.617 12.396 31.268 1.00 94.38 637 SER A O 1
ATOM 5035 N N . GLY A 1 638 ? 13.717 10.452 30.599 1.00 94.81 638 GLY A N 1
ATOM 5036 C CA . GLY A 1 638 ? 12.553 10.451 31.483 1.00 94.81 638 GLY A CA 1
ATOM 5037 C C . GLY A 1 638 ? 11.391 11.326 31.029 1.00 94.81 638 GLY A C 1
ATOM 5038 O O . GLY A 1 638 ? 10.440 11.504 31.787 1.00 94.81 638 GLY A O 1
ATOM 5039 N N . GLU A 1 639 ? 11.439 11.860 29.808 1.00 96.50 639 GLU A N 1
ATOM 5040 C CA . GLU A 1 639 ? 10.416 12.755 29.262 1.00 96.50 639 GLU A CA 1
ATOM 5041 C C . GLU A 1 639 ? 9.005 12.149 29.297 1.00 96.50 639 GLU A C 1
ATOM 5043 O O . GLU A 1 639 ? 8.057 12.814 29.716 1.00 96.50 639 GLU A O 1
ATOM 5048 N N . TRP A 1 640 ? 8.875 10.869 28.944 1.00 96.56 640 TRP A N 1
ATOM 5049 C CA . TRP A 1 640 ? 7.588 10.174 28.850 1.00 96.56 640 TRP A CA 1
ATOM 5050 C C . TRP A 1 640 ? 6.922 9.874 30.197 1.00 96.56 640 TRP A C 1
ATOM 5052 O O . TRP A 1 640 ? 5.731 9.578 30.236 1.00 96.56 640 TRP A O 1
ATOM 5062 N N . GLY A 1 641 ? 7.668 9.968 31.300 1.00 94.19 641 GLY A N 1
ATOM 5063 C CA . GLY A 1 641 ? 7.146 9.816 32.659 1.00 94.19 641 GLY A CA 1
ATOM 5064 C C . GLY A 1 641 ? 6.722 11.135 33.313 1.00 94.19 641 GLY A C 1
ATOM 5065 O O . GLY A 1 641 ? 6.205 11.118 34.428 1.00 94.19 641 GLY A O 1
ATOM 5066 N N . LYS A 1 642 ? 6.953 12.289 32.665 1.00 93.12 642 LYS A N 1
ATOM 5067 C CA . LYS A 1 642 ? 6.694 13.617 33.258 1.00 93.12 642 LYS A CA 1
ATOM 5068 C C . LYS A 1 642 ? 5.215 13.994 33.296 1.00 93.12 642 LYS A C 1
ATOM 5070 O O . LYS A 1 642 ? 4.802 14.780 34.147 1.00 93.12 642 LYS A O 1
ATOM 5075 N N . LYS A 1 643 ? 4.432 13.496 32.342 1.00 93.94 643 LYS A N 1
ATOM 5076 C CA . LYS A 1 643 ? 3.003 13.784 32.182 1.00 93.94 643 LYS A CA 1
ATOM 5077 C C . LYS A 1 643 ? 2.270 12.485 31.874 1.00 93.94 643 LYS A C 1
ATOM 5079 O O . LYS A 1 643 ? 2.890 11.476 31.574 1.00 93.94 643 LYS A O 1
ATOM 5084 N N . SER A 1 644 ? 0.948 12.524 32.014 1.00 94.56 644 SER A N 1
ATOM 5085 C CA . SER A 1 644 ? 0.064 11.409 31.663 1.00 94.56 644 SER A CA 1
ATOM 5086 C C . SER A 1 644 ? -0.901 11.767 30.533 1.00 94.56 644 SER A C 1
ATOM 5088 O O . SER A 1 644 ? -1.988 11.197 30.457 1.00 94.56 644 SER A O 1
ATOM 5090 N N . THR A 1 645 ? -0.568 12.798 29.761 1.00 96.81 645 THR A N 1
ATOM 5091 C CA . THR A 1 645 ? -1.373 13.322 28.653 1.00 96.81 645 THR A CA 1
ATOM 5092 C C . THR A 1 645 ? -0.574 13.456 27.365 1.00 96.81 645 THR A C 1
ATOM 5094 O O . THR A 1 645 ? -1.126 13.954 26.396 1.00 96.81 645 THR A O 1
ATOM 5097 N N . ILE A 1 646 ? 0.692 13.028 27.326 1.00 98.06 646 ILE A N 1
ATOM 5098 C CA . ILE A 1 646 ? 1.578 13.196 26.171 1.00 98.06 646 ILE A CA 1
ATOM 5099 C C . ILE A 1 646 ? 0.930 12.617 24.914 1.00 98.06 646 ILE A C 1
ATOM 5101 O O . ILE A 1 646 ? 0.878 13.313 23.906 1.00 98.06 646 ILE A O 1
ATOM 5105 N N . LEU A 1 647 ? 0.370 11.401 24.977 1.00 98.38 647 LEU A N 1
ATOM 5106 C CA . LEU A 1 647 ? -0.267 10.779 23.810 1.00 98.38 647 LEU A CA 1
ATOM 5107 C C . LEU A 1 647 ? -1.479 11.585 23.332 1.00 98.38 647 LEU A C 1
ATOM 5109 O O . LEU A 1 647 ? -1.609 11.867 22.148 1.00 98.38 647 LEU A O 1
ATOM 5113 N N . ARG A 1 648 ? -2.349 11.998 24.260 1.00 97.94 648 ARG A N 1
ATOM 5114 C CA . ARG A 1 648 ? -3.510 12.847 23.954 1.00 97.94 648 ARG A CA 1
ATOM 5115 C C . ARG A 1 648 ? -3.074 14.168 23.318 1.00 97.94 648 ARG A C 1
ATOM 5117 O O . ARG A 1 648 ? -3.648 14.582 22.319 1.00 97.94 648 ARG A O 1
ATOM 5124 N N . ASP A 1 649 ? -2.080 14.821 23.908 1.00 97.94 649 ASP A N 1
ATOM 5125 C CA . ASP A 1 649 ? -1.601 16.136 23.487 1.00 97.94 649 ASP A CA 1
ATOM 5126 C C . ASP A 1 649 ? -0.946 16.059 22.096 1.00 97.94 649 ASP A C 1
ATOM 5128 O O . ASP A 1 649 ? -1.087 16.986 21.308 1.00 97.94 649 ASP A O 1
ATOM 5132 N N . GLN A 1 650 ? -0.307 14.933 21.750 1.00 98.44 650 GLN A N 1
ATOM 5133 C CA . GLN A 1 650 ? 0.210 14.665 20.402 1.00 98.44 650 GLN A CA 1
ATOM 5134 C C . GLN A 1 650 ? -0.898 14.603 19.340 1.00 98.44 650 GLN A C 1
ATOM 5136 O O . GLN A 1 650 ? -0.740 15.182 18.260 1.00 98.44 650 GLN A O 1
ATOM 5141 N N . ILE A 1 651 ? -2.019 13.940 19.651 1.00 98.19 651 ILE A N 1
ATOM 5142 C CA . ILE A 1 651 ? -3.192 13.896 18.765 1.00 98.19 651 ILE A CA 1
ATOM 5143 C C . ILE A 1 651 ? -3.804 15.288 18.627 1.00 98.19 651 ILE A C 1
ATOM 5145 O O . ILE A 1 651 ? -3.989 15.768 17.515 1.00 98.19 651 ILE A O 1
ATOM 5149 N N . LEU A 1 652 ? -4.066 15.971 19.745 1.00 97.31 652 LEU A N 1
ATOM 5150 C CA . LEU A 1 652 ? -4.665 17.307 19.719 1.00 97.31 652 LEU A CA 1
ATOM 5151 C C . LEU A 1 652 ? -3.810 18.294 18.923 1.00 97.31 652 LEU A C 1
ATOM 5153 O O . LEU A 1 652 ? -4.344 18.992 18.071 1.00 97.31 652 LEU A O 1
ATOM 5157 N N . TYR A 1 653 ? -2.491 18.278 19.119 1.00 97.94 653 TYR A N 1
ATOM 5158 C CA . TYR A 1 653 ? -1.583 19.122 18.351 1.00 97.94 653 TYR A CA 1
ATOM 5159 C C . TYR A 1 653 ? -1.673 18.850 16.844 1.00 97.94 653 TYR A C 1
ATOM 5161 O O . TYR A 1 653 ? -1.790 19.787 16.064 1.00 97.94 653 TYR A O 1
ATOM 5169 N N . GLY A 1 654 ? -1.643 17.581 16.415 1.00 96.12 654 GLY A N 1
ATOM 5170 C CA . GLY A 1 654 ? -1.740 17.263 14.986 1.00 96.12 654 GLY A CA 1
ATOM 5171 C C . GLY A 1 654 ? -3.093 17.675 14.388 1.00 96.12 654 GLY A C 1
ATOM 5172 O O . GLY A 1 654 ? -3.108 18.298 13.329 1.00 96.12 654 GLY A O 1
ATOM 5173 N N . ARG A 1 655 ? -4.204 17.442 15.102 1.00 95.94 655 ARG A N 1
ATOM 5174 C CA . ARG A 1 655 ? -5.547 17.895 14.701 1.00 95.94 655 ARG A CA 1
ATOM 5175 C C . ARG A 1 655 ? -5.630 19.419 14.591 1.00 95.94 655 ARG A C 1
ATOM 5177 O O . ARG A 1 655 ? -6.170 19.927 13.615 1.00 95.94 655 ARG A O 1
ATOM 5184 N N . GLU A 1 656 ? -5.040 20.151 15.539 1.00 94.62 656 GLU A N 1
ATOM 5185 C CA . GLU A 1 656 ? -4.978 21.623 15.528 1.00 94.62 656 GLU A CA 1
ATOM 5186 C C . GLU A 1 656 ? -4.256 22.183 14.290 1.00 94.62 656 GLU A C 1
ATOM 5188 O O . GLU A 1 656 ? -4.536 23.310 13.883 1.00 94.62 656 GLU A O 1
ATOM 5193 N N . THR A 1 657 ? -3.366 21.412 13.652 1.00 94.00 657 THR A N 1
ATOM 5194 C CA . THR A 1 657 ? -2.714 21.847 12.405 1.00 94.00 657 THR A CA 1
ATOM 5195 C C . THR A 1 657 ? -3.648 21.845 11.192 1.00 94.00 657 THR A C 1
ATOM 5197 O O . THR A 1 657 ? -3.371 22.551 10.222 1.00 94.00 657 THR A O 1
ATOM 5200 N N . GLY A 1 658 ? -4.715 21.033 11.204 1.00 92.62 658 GLY A N 1
ATOM 5201 C CA . GLY A 1 658 ? -5.582 20.795 10.042 1.00 92.62 658 GLY A CA 1
ATOM 5202 C C . GLY A 1 658 ? -4.866 20.173 8.831 1.00 92.62 658 GLY A C 1
ATOM 5203 O O . GLY A 1 658 ? -5.331 20.328 7.704 1.00 92.62 658 GLY A O 1
ATOM 5204 N N . LYS A 1 659 ? -3.691 19.559 9.039 1.00 93.38 659 LYS A N 1
ATOM 5205 C CA . LYS A 1 659 ? -2.819 18.992 7.989 1.00 93.38 659 LYS A CA 1
ATOM 5206 C C . LYS A 1 659 ? -2.352 17.563 8.272 1.00 93.38 659 LYS A C 1
ATOM 5208 O O . LYS A 1 659 ? -1.501 17.050 7.552 1.00 93.38 659 LYS A O 1
ATOM 5213 N N . VAL A 1 660 ? -2.854 16.959 9.344 1.00 95.56 660 VAL A N 1
ATOM 5214 C CA . VAL A 1 660 ? -2.602 15.564 9.698 1.00 95.56 660 VAL A CA 1
ATOM 5215 C C . VAL A 1 660 ? -3.904 14.805 9.502 1.00 95.56 660 VAL A C 1
ATOM 5217 O O . VAL A 1 660 ? -4.884 15.089 10.184 1.00 95.56 660 VAL A O 1
ATOM 5220 N N . ASP A 1 661 ? -3.883 13.831 8.601 1.00 95.94 661 ASP A N 1
ATOM 5221 C CA . ASP A 1 661 ? -5.061 13.076 8.157 1.00 95.94 661 ASP A CA 1
ATOM 5222 C C . ASP A 1 661 ? -5.335 11.847 9.050 1.00 95.94 661 ASP A C 1
ATOM 5224 O O . ASP A 1 661 ? -6.268 11.074 8.836 1.00 95.94 661 ASP A O 1
ATOM 5228 N N . GLY A 1 662 ? -4.495 11.641 10.069 1.00 97.56 662 GLY A N 1
ATOM 5229 C CA . GLY A 1 662 ? -4.707 10.658 11.123 1.00 97.56 662 GLY A CA 1
ATOM 5230 C C . GLY A 1 662 ? -3.429 10.078 11.716 1.00 97.56 662 GLY A C 1
ATOM 5231 O O . GLY A 1 662 ? -2.335 10.638 11.618 1.00 97.56 662 GLY A O 1
ATOM 5232 N N . TYR A 1 663 ? -3.575 8.948 12.400 1.00 98.62 663 TYR A N 1
ATOM 5233 C CA . TYR A 1 663 ? -2.589 8.414 13.327 1.00 98.62 663 TYR A CA 1
ATOM 5234 C C . TYR A 1 663 ? -2.526 6.896 13.274 1.00 98.62 663 TYR A C 1
ATOM 5236 O O . TYR A 1 663 ? -3.535 6.206 13.132 1.00 98.62 663 TYR A O 1
ATOM 5244 N N . MET A 1 664 ? -1.320 6.369 13.461 1.00 98.75 664 MET A N 1
ATOM 5245 C CA . MET A 1 664 ? -1.090 4.940 13.632 1.00 98.75 664 MET A CA 1
ATOM 5246 C C . MET A 1 664 ? -0.335 4.696 14.938 1.00 98.75 664 MET A C 1
ATOM 5248 O O . MET A 1 664 ? 0.638 5.385 15.247 1.00 98.75 664 MET A O 1
ATOM 5252 N N . PHE A 1 665 ? -0.774 3.726 15.736 1.00 98.75 665 PHE A N 1
ATOM 5253 C CA . PHE A 1 665 ? -0.248 3.517 17.085 1.00 98.75 665 PHE A CA 1
ATOM 5254 C C . PHE A 1 665 ? 0.675 2.306 17.148 1.00 98.75 665 PHE A C 1
ATOM 5256 O O . PHE A 1 665 ? 0.267 1.179 16.861 1.00 98.75 665 PHE A O 1
ATOM 5263 N N . PHE A 1 666 ? 1.931 2.536 17.547 1.00 98.00 666 PHE A N 1
ATOM 5264 C CA . PHE A 1 666 ? 2.932 1.486 17.699 1.00 98.00 666 PHE A CA 1
ATOM 5265 C C . PHE A 1 666 ? 3.108 1.125 19.181 1.00 98.00 666 PHE A C 1
ATOM 5267 O O . PHE A 1 666 ? 3.654 1.895 19.977 1.00 98.00 666 PHE A O 1
ATOM 5274 N N . ARG A 1 667 ? 2.651 -0.048 19.614 1.00 95.69 667 ARG A N 1
ATOM 5275 C CA . ARG A 1 667 ? 1.884 -1.077 18.873 1.00 95.69 667 ARG A CA 1
ATOM 5276 C C . ARG A 1 667 ? 0.822 -1.701 19.775 1.00 95.69 667 ARG A C 1
ATOM 5278 O O . ARG A 1 667 ? 0.819 -1.377 20.961 1.00 95.69 667 ARG A O 1
ATOM 5285 N N . TYR A 1 668 ? -0.009 -2.604 19.255 1.00 97.88 668 TYR A N 1
ATOM 5286 C CA . TYR A 1 668 ? -1.132 -3.220 19.981 1.00 97.88 668 TYR A CA 1
ATOM 5287 C C . TYR A 1 668 ? -0.832 -3.594 21.444 1.00 97.88 668 TYR A C 1
ATOM 5289 O O . TYR A 1 668 ? -1.476 -3.059 22.345 1.00 97.88 668 TYR A O 1
ATOM 5297 N N . ASP A 1 669 ? 0.198 -4.409 21.719 1.00 95.81 669 ASP A N 1
ATOM 5298 C CA . ASP A 1 669 ? 0.500 -4.840 23.100 1.00 95.81 669 ASP A CA 1
ATOM 5299 C C . ASP A 1 669 ? 0.805 -3.663 24.048 1.00 95.81 669 ASP A C 1
ATOM 5301 O O . ASP A 1 669 ? 0.651 -3.761 25.265 1.00 95.81 669 ASP A O 1
ATOM 5305 N N . SER A 1 670 ? 1.224 -2.516 23.506 1.00 96.50 670 SER A N 1
ATOM 5306 C CA . SER A 1 670 ? 1.566 -1.331 24.299 1.00 96.50 670 SER A CA 1
ATOM 5307 C C . SER A 1 670 ? 0.349 -0.679 24.952 1.00 96.50 670 SER A C 1
ATOM 5309 O O . SER A 1 670 ? 0.511 -0.018 25.976 1.00 96.50 670 SER A O 1
ATOM 5311 N N . PHE A 1 671 ? -0.858 -0.896 24.416 1.00 97.12 671 PHE A N 1
ATOM 5312 C CA . PHE A 1 671 ? -2.107 -0.434 25.033 1.00 97.12 671 PHE A CA 1
ATOM 5313 C C . PHE A 1 671 ? -2.430 -1.194 26.321 1.00 97.12 671 PHE A C 1
ATOM 5315 O O . PHE A 1 671 ? -3.120 -0.667 27.190 1.00 97.12 671 PHE A O 1
ATOM 5322 N N . HIS A 1 672 ? -1.887 -2.403 26.476 1.00 94.75 672 HIS A N 1
ATOM 5323 C CA . HIS A 1 672 ? -2.102 -3.261 27.640 1.00 94.75 672 HIS A CA 1
ATOM 5324 C C . HIS A 1 672 ? -1.068 -3.037 28.751 1.00 94.75 672 HIS A C 1
ATOM 5326 O O . HIS A 1 672 ? -1.281 -3.454 29.892 1.00 94.75 672 HIS A O 1
ATOM 5332 N N . ASN A 1 673 ? 0.031 -2.330 28.467 1.00 93.50 673 ASN A N 1
ATOM 5333 C CA . ASN A 1 673 ? 1.087 -2.065 29.443 1.00 93.50 673 ASN A CA 1
ATOM 5334 C C . ASN A 1 673 ? 0.571 -1.230 30.620 1.00 93.50 673 ASN A C 1
ATOM 5336 O O . ASN A 1 673 ? 0.162 -0.082 30.452 1.00 93.50 673 ASN A O 1
ATOM 5340 N N . SER A 1 674 ? 0.689 -1.764 31.839 1.00 94.50 674 SER A N 1
ATOM 5341 C CA . SER A 1 674 ? 0.225 -1.102 33.069 1.00 94.50 674 SER A CA 1
ATOM 5342 C C . SER A 1 674 ? 0.812 0.301 33.264 1.00 94.50 674 SER A C 1
ATOM 5344 O O . SER A 1 674 ? 0.109 1.204 33.712 1.00 94.50 674 SER A O 1
ATOM 5346 N N . VAL A 1 675 ? 2.074 0.503 32.872 1.00 95.38 675 VAL A N 1
ATOM 5347 C CA . VAL A 1 675 ? 2.773 1.798 32.935 1.00 95.38 675 VAL A CA 1
ATOM 5348 C C . VAL A 1 675 ? 2.148 2.833 31.988 1.00 95.38 675 VAL A C 1
ATOM 5350 O O . VAL A 1 675 ? 2.044 4.006 32.345 1.00 95.38 675 VAL A O 1
ATOM 5353 N N . ALA A 1 676 ? 1.670 2.403 30.818 1.00 95.00 676 ALA A N 1
ATOM 5354 C CA . ALA A 1 676 ? 1.085 3.272 29.798 1.00 95.00 676 ALA A CA 1
ATOM 5355 C C . ALA A 1 676 ? -0.410 3.560 30.029 1.00 95.00 676 ALA A C 1
ATOM 5357 O O . ALA A 1 676 ? -0.949 4.496 29.440 1.00 95.00 676 ALA A O 1
ATOM 5358 N N . GLN A 1 677 ? -1.097 2.813 30.905 1.00 95.94 677 GLN A N 1
ATOM 5359 C CA . GLN A 1 677 ? -2.564 2.847 31.001 1.00 95.94 677 GLN A CA 1
ATOM 5360 C C . GLN A 1 677 ? -3.154 4.234 31.261 1.00 95.94 677 GLN A C 1
ATOM 5362 O O . GLN A 1 677 ? -4.224 4.570 30.756 1.00 95.94 677 GLN A O 1
ATOM 5367 N N . LYS A 1 678 ? -2.479 5.079 32.046 1.00 95.69 678 LYS A N 1
ATOM 5368 C CA . LYS A 1 678 ? -2.982 6.433 32.310 1.00 95.69 678 LYS A CA 1
ATOM 5369 C C . LYS A 1 678 ? -2.930 7.320 31.058 1.00 95.69 678 LYS A C 1
ATOM 5371 O O . LYS A 1 678 ? -3.860 8.089 30.831 1.00 95.69 678 LYS A O 1
ATOM 5376 N N . GLU A 1 679 ? -1.873 7.192 30.260 1.00 97.88 679 GLU A N 1
ATOM 5377 C CA . GLU A 1 679 ? -1.720 7.869 28.967 1.00 97.88 679 GLU A CA 1
ATOM 5378 C C . GLU A 1 679 ? -2.746 7.344 27.954 1.00 97.88 679 GLU A C 1
ATOM 5380 O O . GLU A 1 679 ? -3.489 8.132 27.371 1.00 97.88 679 GLU A O 1
ATOM 5385 N N . VAL A 1 680 ? -2.872 6.016 27.828 1.00 97.69 680 VAL A N 1
ATOM 5386 C CA . VAL A 1 680 ? -3.838 5.352 26.933 1.00 97.69 680 VAL A CA 1
ATOM 5387 C C . VAL A 1 680 ? -5.270 5.782 27.252 1.00 97.69 680 VAL A C 1
ATOM 5389 O O . VAL A 1 680 ? -6.001 6.206 26.365 1.00 97.69 680 VAL A O 1
ATOM 5392 N N . ASN A 1 681 ? -5.669 5.787 28.524 1.00 96.69 681 ASN A N 1
ATOM 5393 C CA . ASN A 1 681 ? -7.006 6.235 28.921 1.00 96.69 681 ASN A CA 1
ATOM 5394 C C . ASN A 1 681 ? -7.286 7.705 28.566 1.00 96.69 681 ASN A C 1
ATOM 5396 O O . ASN A 1 681 ? -8.435 8.068 28.326 1.00 96.69 681 ASN A O 1
ATOM 5400 N N . ASN A 1 682 ? -6.271 8.574 28.553 1.00 96.31 682 ASN A N 1
ATOM 5401 C CA . ASN A 1 682 ? -6.439 9.964 28.127 1.00 96.31 682 ASN A CA 1
ATOM 5402 C C . ASN A 1 682 ? -6.445 10.115 26.603 1.00 96.31 682 ASN A C 1
ATOM 5404 O O . ASN A 1 682 ? -7.192 10.950 26.099 1.00 96.31 682 ASN A O 1
ATOM 5408 N N . LEU A 1 683 ? -5.680 9.292 25.886 1.00 97.50 683 LEU A N 1
ATOM 5409 C CA . LEU A 1 683 ? -5.726 9.171 24.430 1.00 97.50 683 LEU A CA 1
ATOM 5410 C C . LEU A 1 683 ? -7.112 8.706 23.947 1.00 97.50 683 LEU A C 1
ATOM 5412 O O . LEU A 1 683 ? -7.724 9.347 23.100 1.00 97.50 683 LEU A O 1
ATOM 5416 N N . LEU A 1 684 ? -7.661 7.638 24.531 1.00 96.25 684 LEU A N 1
ATOM 5417 C CA . LEU A 1 684 ? -8.948 7.073 24.106 1.00 96.25 684 LEU A CA 1
ATOM 5418 C C . LEU A 1 684 ? -10.127 8.041 24.282 1.00 96.25 684 LEU A C 1
ATOM 5420 O O . LEU A 1 684 ? -11.124 7.926 23.575 1.00 96.25 684 LEU A O 1
ATOM 5424 N N . LYS A 1 685 ? -10.024 9.021 25.191 1.00 92.69 685 LYS A N 1
ATOM 5425 C CA . LYS A 1 685 ? -11.046 10.071 25.344 1.00 92.69 685 LYS A CA 1
ATOM 5426 C C . LYS A 1 685 ? -11.144 10.985 24.129 1.00 92.69 685 LYS A C 1
ATOM 5428 O O . LYS A 1 685 ? -12.221 11.527 23.915 1.00 92.69 685 LYS A O 1
ATOM 5433 N N . VAL A 1 686 ? -10.048 11.189 23.393 1.00 92.81 686 VAL A N 1
ATOM 5434 C CA . VAL A 1 686 ? -10.023 12.063 22.209 1.00 92.81 686 VAL A CA 1
ATOM 5435 C C . VAL A 1 686 ? -10.181 11.290 20.904 1.00 92.81 686 VAL A C 1
ATOM 5437 O O . VAL A 1 686 ? -10.680 11.861 19.947 1.00 92.81 686 VAL A O 1
ATOM 5440 N N . LEU A 1 687 ? -9.826 10.001 20.859 1.00 89.44 687 LEU A N 1
ATOM 5441 C CA . LEU A 1 687 ? -10.048 9.165 19.668 1.00 89.44 687 LEU A CA 1
ATOM 5442 C C . LEU A 1 687 ? -11.516 8.775 19.456 1.00 89.44 687 LEU A C 1
ATOM 5444 O O . LEU A 1 687 ? -11.907 8.490 18.329 1.00 89.44 687 LEU A O 1
ATOM 5448 N N . LYS A 1 688 ? -12.316 8.740 20.527 1.00 78.31 688 LYS A N 1
ATOM 5449 C CA . LYS A 1 688 ? -13.757 8.427 20.478 1.00 78.31 688 LYS A CA 1
ATOM 5450 C C . LYS A 1 688 ? -14.657 9.646 20.251 1.00 78.31 688 LYS A C 1
ATOM 5452 O O . LYS A 1 688 ? -15.870 9.478 20.169 1.00 78.31 688 LYS A O 1
ATOM 5457 N N . GLN A 1 689 ? -14.069 10.839 20.249 1.00 62.91 689 GLN A N 1
ATOM 5458 C CA . GLN A 1 689 ? -14.698 12.067 19.764 1.00 62.91 689 GLN A CA 1
ATOM 5459 C C . GLN A 1 689 ? -14.421 12.154 18.272 1.00 62.91 689 GLN A C 1
ATOM 5461 O O . GLN A 1 689 ? -15.353 12.576 17.566 1.00 62.91 689 GLN A O 1
#

Radius of gyration: 32.01 Å; chains: 1; bounding box: 125×68×77 Å

Foldseek 3Di:
DDDDDDDDDDDDDDDPPPPPPPPQQQFFWKDWPRDIDRHRDDFAWEAEQNHGQDCPQPTWDDPPPFTWGFCCRHPCNRVVWDWDADPVQQWIWTAAPLWIWIAHAQDQWIQTNNDTDGFPDGFTWMQRPVVRDIGGIGRVVVVLVRNVWDWDADPVNNYIYTYDPLPPDDDCQDFFFKQWPNDTDTQRAHFAFEAAANHTQDDPHTWDADLNFIWGLCCSCAVVRPQQWDWDADPQKIWIDHVQWIKIFHEPDQWIATSRDIDGHPDGFYFMARPVVRDTGGIHGPVVVCVSQVWDWDADRVSRYIYTYRDDDDDDDDPDDDDDDPQLQFAQEFEDELVLLDQAADAPVRLLVSLLVLLVVCVVLLHQEYEYEQADALAGLADDPQHWHDSSHGNATNDDSPDGSVQSNQVSNVVSNHAYAYEHELWWHFDAAPPLVSHDCRRVLNVQCPDPPSVLCWWDDPRTITGQLLDPVSLVSSLVVLLVCLVPHPHLAYEYEADDPAQQPPCQCPDRCVVVVVVVPDPDRPLQVSQVSVQVSQLSNLVSQVVSPVRRFYEYAHALDVVQCPDSRGSSHDVLCCLPDPRRGQEYEHELADFCPQPPRRLLVSLVVVLVSNPDPRYAYEYEYELLCAQDCPPRVHRNVPDLARLVVSQVSNVVVVRHSHYYYPHSVSCVDPSSVSNSVNNSVVSVD